Protein AF-A0A7X7DYL8-F1 (afdb_monomer)

Sequence (569 aa):
MVIGRKLKELPVSVGVDGEKCVNCHVCITACPVKFCNDGSGDFVSVNPYMCIGCGNCIEECSHGARFWIDDFDCLMEDIAAGQKIIAIVAPSVAANFPSNYLNLNGWLKNIGIKAVFDVSFGAELTVKSYIEYLNKEKRSKTVIAQPCPAIVTYIEMYLPELIQYLAPIDSPMMHTMKMIRKYYPQFNDHKIAALSPCLAKKREFHETGLGDYNVGFKSVSSFLEKNNINLSSYPSEAYFNPPAERAVGFSSPGGLLKTAERWVHGISSVSRKIEGPRHIYPYLDMLSKSIKNGTAPVLVDCLNCERGCNGGPLTVTSDYAIDDIEQAVANRMHQTISSYAEPGVVEEDIAGQSRINEILNGFWEDGLYSRRYNDLSVNNRVIIPSDDELKKIFKMMRKNSDADFCNCSACGYGTCLNMAVAIYNGLNRPENCHFYLAEEAKMKGAQISENEKRLRTILSTTTAGFCLADEEFRMIVVNNSFCKMVGVDREKLIGSTFLKKQFERCSNGNGYTSEIKINRPDGGMGHFLLIANPYFDENKDLVGYFSLFIDISKYKHDTGTSLNVPTQG

Secondary structure (DSSP, 8-state):
--TT-PPPP----EEE-TTT-----HHHHH-TTGGGEE-SSSS-EE-TTT-----HHHHT-TTS-EEE--SHHHHHHHHHTT--EEEEE-TTHHHHSTTTHHHHHHHHHHHT---EEEHHHHHHHHHHHHHHHHHHTTT-S-EEE---HHHHHHHHHH-GGGGGGB-SB--HHHHHHHHHHHH-GGGTTSEEEEEES-TTHHHHHHHHT--SEEEEHHHHHHHHHHTT--GGGS-----SSPPPSSGGGTTSTTHHHHHHHTTSTTGGGGEEEEESHHHHHHHHHHHHHHHHTT-S-SEEEEESSTTGGGG-TT-S-TTS-HHHHHHHHHHHHHHHHHHHSPTT-S-HHHHHHHHHHHHHHHH--TTTTB------GGG--PPPPPHHHHHHHHHHTT--SGGG-----TTSSSSHHHHHHHHHTTS--GGG-HHHHHHHHHHHHHHHHHHHHHHHHHHHH-SSEEEEE-TT--EEEE-HHHHHHHT--HHHHTT--TTHHHHHTTTTS--EEEEEEEE-TTS-EEEEEEEEEEEE-TT--EEEEEEEEEE-HHHHHHHSS--------

Foldseek 3Di:
DPPDDDADDFDAWKAFDLVLAQLQLQLLLQALQNLQWFSADRGIDGNRSSHLQQQSSCLRDPSNRMDTDFCVVVVLVCLVVQAAAAEEEELLCLLQPPPLSLLVQLVCVVSPHPFYAYLLLLLLLQLVLVVVVCVVVVLQAEAEEPLASSVQSCCLAPVVVCQVRYAQFAHSVLSRQLLCVPVVVVCVRHAYAYAFLGSSVSRVCVVVVTHDTDHFSQVVVVVCVVVVNDSVVGDRHDHPADDHAQSSLVQFQCSSVVSNCLVPPCLVVQEAGEEASVTPSVCSVCQVVCRVVVNHGSYYHYYHHRRGRSPGNRGPCSPPDSCSSSVSSVVVNVVRLVVLADPPDPCRSVSSSVVSVVSSVVRHDPPSRGHHGHNSNVSVPQDQDDPVLLVVLCVQLVNDDPVLFPLPCSSSLSGPSSQSSCVVVNSHHSCSDPSSVVVVVVVVVVVVVVVVVVVLVCQQPDLKWKWWAFPVQFTQDTYPNNCVQQVHDPVVRGRDNPCVVVQVVQPVQDKDWDWDWHQHPVRDIWIWTKTKGFDADPVRHTGGMMIIIDGCVVVCVPPVDDPPDDDDD

Solvent-accessible surface area (backbone atoms only — not comparable to full-atom values): 30325 Å² total; per-residue (Å²): 128,86,80,86,70,81,68,65,87,51,73,70,27,72,46,70,44,62,90,51,31,80,54,71,34,51,38,30,50,55,32,85,58,38,84,22,36,29,55,55,61,78,28,58,46,72,42,48,58,49,45,44,33,62,43,53,32,37,80,61,33,89,60,66,18,36,43,81,47,66,31,51,67,64,49,53,53,40,40,75,71,65,50,55,33,29,35,36,37,40,39,34,42,33,44,60,32,62,99,34,48,38,10,46,45,27,46,44,41,72,68,54,35,74,45,43,33,52,23,14,31,13,32,46,51,34,45,51,53,50,52,54,50,40,58,75,57,65,59,75,53,54,31,34,49,63,71,33,44,30,54,50,48,39,29,20,29,77,39,51,84,52,51,85,32,45,52,59,50,39,28,25,65,52,32,34,52,52,41,40,57,70,77,38,62,94,49,60,86,37,44,37,36,33,42,33,31,52,47,20,49,47,44,52,20,65,73,69,73,50,68,72,30,43,24,31,48,37,59,53,50,52,50,31,61,77,68,70,56,60,48,85,80,33,58,75,37,79,55,76,54,74,81,36,42,56,21,35,30,42,26,40,74,56,18,59,52,64,45,42,36,78,80,37,78,68,47,64,79,46,34,40,75,44,46,13,60,88,48,40,56,67,47,55,77,45,40,69,55,32,50,76,70,72,70,48,43,39,35,35,46,48,35,58,33,62,57,11,49,42,46,21,69,18,34,72,35,84,87,51,56,70,66,60,39,50,47,37,27,47,52,54,21,53,54,30,42,59,72,47,38,54,94,90,53,95,60,38,68,58,56,23,50,53,56,52,48,57,57,46,58,76,72,57,60,91,72,73,53,53,42,85,87,62,86,39,40,80,35,56,72,82,59,82,70,51,75,72,55,47,54,54,44,34,48,68,37,68,36,86,53,82,85,60,63,69,46,78,37,67,59,13,51,48,37,58,64,46,42,45,36,30,35,74,66,63,26,28,50,52,80,57,30,63,67,30,47,52,52,50,50,49,52,52,50,50,51,51,53,51,50,50,53,51,52,51,49,52,50,52,69,37,81,44,16,36,39,33,24,37,79,86,36,28,25,74,44,71,22,62,35,27,29,63,69,52,59,45,60,63,80,72,46,48,69,28,53,89,56,34,80,63,52,61,71,18,67,84,69,47,58,50,74,46,81,46,76,46,78,26,84,88,75,47,78,42,37,30,43,37,39,37,33,51,45,57,50,97,87,66,48,82,59,21,35,37,36,42,33,39,85,43,47,70,60,48,71,78,60,81,56,84,83,85,73,83,81,82,129

Structure (mmCIF, N/CA/C/O backbone):
data_AF-A0A7X7DYL8-F1
#
_entry.id   AF-A0A7X7DYL8-F1
#
loop_
_atom_site.group_PDB
_atom_site.id
_atom_site.type_symbol
_atom_site.label_atom_id
_atom_site.label_alt_id
_atom_site.label_comp_id
_atom_site.label_asym_id
_atom_site.label_entity_id
_atom_site.label_seq_id
_atom_site.pdbx_PDB_ins_code
_atom_site.Cartn_x
_atom_site.Cartn_y
_atom_site.Cartn_z
_atom_site.occupancy
_atom_site.B_iso_or_equiv
_atom_site.auth_seq_id
_atom_site.auth_comp_id
_atom_site.auth_asym_id
_atom_site.auth_atom_id
_atom_site.pdbx_PDB_model_num
ATOM 1 N N . MET A 1 1 ? 16.846 -23.390 -1.322 1.00 40.06 1 MET A N 1
ATOM 2 C CA . MET A 1 1 ? 15.450 -23.751 -0.974 1.00 40.06 1 MET A CA 1
ATOM 3 C C . MET A 1 1 ? 15.405 -24.219 0.472 1.00 40.06 1 MET A C 1
ATOM 5 O O . MET A 1 1 ? 16.030 -25.226 0.775 1.00 40.06 1 MET A O 1
ATOM 9 N N . VAL A 1 2 ? 14.678 -23.541 1.365 1.00 36.16 2 VAL A N 1
ATOM 10 C CA . VAL A 1 2 ? 14.261 -24.171 2.632 1.00 36.16 2 VAL A CA 1
ATOM 11 C C . VAL A 1 2 ? 13.142 -25.148 2.275 1.00 36.16 2 VAL A C 1
ATOM 13 O O . VAL A 1 2 ? 11.970 -24.785 2.191 1.00 36.16 2 VAL A O 1
ATOM 16 N N . ILE A 1 3 ? 13.534 -26.371 1.930 1.00 37.06 3 ILE A N 1
ATOM 17 C CA . ILE A 1 3 ? 12.616 -27.469 1.636 1.00 37.06 3 ILE A CA 1
ATOM 18 C C . ILE A 1 3 ? 11.937 -27.840 2.961 1.00 37.06 3 ILE A C 1
ATOM 20 O O . ILE A 1 3 ? 12.621 -28.183 3.920 1.00 37.06 3 ILE A O 1
ATOM 24 N N . GLY A 1 4 ? 10.604 -27.739 3.035 1.00 51.78 4 GLY A N 1
ATOM 25 C CA . GLY A 1 4 ? 9.826 -28.368 4.114 1.00 51.78 4 GLY A CA 1
ATOM 26 C C . GLY A 1 4 ? 8.907 -27.484 4.965 1.00 51.78 4 GLY A C 1
ATOM 27 O O . GLY A 1 4 ? 8.144 -28.039 5.748 1.00 51.78 4 GLY A O 1
ATOM 28 N N . ARG A 1 5 ? 8.892 -26.147 4.828 1.00 59.53 5 ARG A N 1
ATOM 29 C CA . ARG A 1 5 ? 7.875 -25.310 5.508 1.00 59.53 5 ARG A CA 1
ATOM 30 C C . ARG A 1 5 ? 6.814 -24.810 4.523 1.00 59.53 5 ARG A C 1
ATOM 32 O O . ARG A 1 5 ? 7.141 -24.124 3.550 1.00 59.53 5 ARG A O 1
ATOM 39 N N . LYS A 1 6 ? 5.547 -25.170 4.771 1.00 76.50 6 LYS A N 1
ATOM 40 C CA . LYS A 1 6 ? 4.386 -24.698 3.997 1.00 76.50 6 LYS A CA 1
ATOM 41 C C . LYS A 1 6 ? 4.282 -23.174 4.141 1.00 76.50 6 LYS A C 1
ATOM 43 O O . LYS A 1 6 ? 4.413 -22.660 5.250 1.00 76.50 6 LYS A O 1
ATOM 48 N N . LEU A 1 7 ? 4.096 -22.471 3.021 1.00 83.06 7 LEU A N 1
ATOM 49 C CA . LEU A 1 7 ? 3.813 -21.034 3.034 1.00 83.06 7 LEU A CA 1
ATOM 50 C C . LEU A 1 7 ? 2.539 -20.781 3.840 1.00 83.06 7 LEU A C 1
ATOM 52 O O . LEU A 1 7 ? 1.598 -21.574 3.774 1.00 83.06 7 LEU A O 1
ATOM 56 N N . LYS A 1 8 ? 2.514 -19.681 4.589 1.00 86.38 8 LYS A N 1
ATOM 57 C CA . LYS A 1 8 ? 1.298 -19.234 5.263 1.00 86.38 8 LYS A CA 1
ATOM 58 C C . LYS A 1 8 ? 0.440 -18.482 4.256 1.00 86.38 8 LYS A C 1
ATOM 60 O O . LYS A 1 8 ? 0.899 -17.508 3.659 1.00 86.38 8 LYS A O 1
ATOM 65 N N . GLU A 1 9 ? -0.776 -18.971 4.045 1.00 87.38 9 GLU A N 1
ATOM 66 C CA . GLU A 1 9 ? -1.749 -18.348 3.151 1.00 87.38 9 GLU A CA 1
ATOM 67 C C . GLU A 1 9 ? -2.147 -16.967 3.672 1.00 87.38 9 GLU A C 1
ATOM 69 O O . GLU A 1 9 ? -2.402 -16.782 4.862 1.00 87.38 9 GLU A O 1
ATOM 74 N N . LEU A 1 10 ? -2.160 -15.993 2.763 1.00 89.94 10 LEU A N 1
ATOM 75 C CA . LEU A 1 10 ? -2.590 -14.628 3.025 1.00 89.94 10 LEU A CA 1
ATOM 76 C C . LEU A 1 10 ? -3.703 -14.279 2.037 1.00 89.94 10 LEU A C 1
ATOM 78 O O . LEU A 1 10 ? -3.563 -14.591 0.851 1.00 89.94 10 LEU A O 1
ATOM 82 N N . PRO A 1 11 ? -4.771 -13.595 2.484 1.00 91.31 11 PRO A N 1
ATOM 83 C CA . PRO A 1 11 ? -5.788 -13.085 1.581 1.00 91.31 11 PRO A CA 1
ATOM 84 C C . PRO A 1 11 ? -5.179 -12.260 0.443 1.00 91.31 11 PRO A C 1
ATOM 86 O O . PRO A 1 11 ? -4.347 -11.367 0.664 1.00 91.31 11 PRO A O 1
ATOM 89 N N . VAL A 1 12 ? -5.614 -12.562 -0.780 1.00 92.56 12 VAL A N 1
ATOM 90 C CA . VAL A 1 12 ? -5.261 -11.796 -1.976 1.00 92.56 12 VAL A CA 1
ATOM 91 C C . VAL A 1 12 ? -6.003 -10.462 -1.926 1.00 92.56 12 VAL A C 1
ATOM 93 O O . VAL A 1 12 ? -7.208 -10.427 -1.693 1.00 92.56 12 VAL A O 1
ATOM 96 N N . SER A 1 13 ? -5.274 -9.363 -2.118 1.00 91.25 13 SER A N 1
ATOM 97 C CA . SER A 1 13 ? -5.826 -7.999 -2.036 1.00 91.25 13 SER A CA 1
ATOM 98 C C . SER A 1 13 ? -5.561 -7.161 -3.290 1.00 91.25 13 SER A C 1
ATOM 100 O O . SER A 1 13 ? -6.145 -6.096 -3.454 1.00 91.25 13 SER A O 1
ATOM 102 N N . VAL A 1 14 ? -4.659 -7.615 -4.165 1.00 96.00 14 VAL A N 1
ATOM 103 C CA . VAL A 1 14 ? -4.262 -6.912 -5.391 1.00 96.00 14 VAL A CA 1
ATOM 104 C C . VAL A 1 14 ? -4.350 -7.891 -6.553 1.00 96.00 14 VAL A C 1
ATOM 106 O O . VAL A 1 14 ? -3.700 -8.937 -6.515 1.00 96.00 14 VAL A O 1
ATOM 109 N N . GLY A 1 15 ? -5.136 -7.539 -7.566 1.00 95.94 15 GLY A N 1
ATOM 110 C CA . GLY A 1 15 ? -5.250 -8.264 -8.826 1.00 95.94 15 GLY A CA 1
ATOM 111 C C . GLY A 1 15 ? -4.378 -7.668 -9.932 1.00 95.94 15 GLY A C 1
ATOM 112 O O . GLY A 1 15 ? -3.872 -6.544 -9.816 1.00 95.94 15 GLY A O 1
ATOM 113 N N . VAL A 1 16 ? -4.190 -8.443 -11.003 1.00 97.44 16 VAL A N 1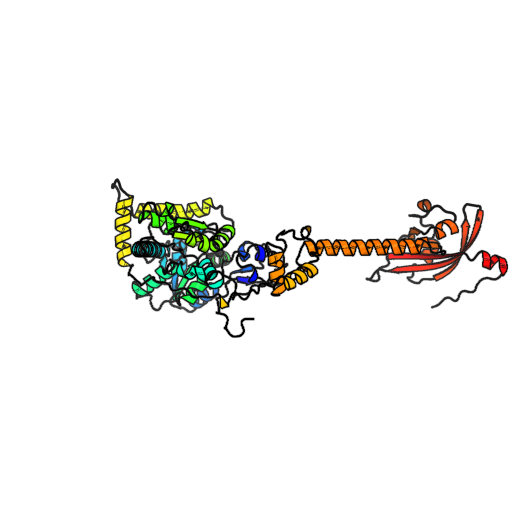
ATOM 114 C CA . VAL A 1 16 ? -3.448 -8.035 -12.204 1.00 97.44 16 VAL A CA 1
ATOM 115 C C . VAL A 1 16 ? -4.249 -8.382 -13.446 1.00 97.44 16 VAL A C 1
ATOM 117 O O . VAL A 1 16 ? -4.619 -9.536 -13.636 1.00 97.44 16 VAL A O 1
ATOM 120 N N . ASP A 1 17 ? -4.489 -7.381 -14.279 1.00 97.81 17 ASP A N 1
ATOM 121 C CA . ASP A 1 17 ? -5.027 -7.523 -15.625 1.00 97.81 17 ASP A CA 1
ATOM 122 C C . ASP A 1 17 ? -3.844 -7.544 -16.605 1.00 97.81 17 ASP A C 1
ATOM 124 O O . ASP A 1 17 ? -3.171 -6.530 -16.823 1.00 97.81 17 ASP A O 1
ATOM 128 N N . GLY A 1 18 ? -3.536 -8.737 -17.123 1.00 97.00 18 GLY A N 1
ATOM 129 C CA . GLY A 1 18 ? -2.388 -8.966 -18.001 1.00 97.00 18 GLY A CA 1
ATOM 130 C C . GLY A 1 18 ? -2.524 -8.294 -19.366 1.00 97.00 18 GLY A C 1
ATOM 131 O O . GLY A 1 18 ? -1.509 -7.921 -19.944 1.00 97.00 18 GLY A O 1
ATOM 132 N N . GLU A 1 19 ? -3.749 -8.069 -19.850 1.00 97.56 19 GLU A N 1
ATOM 133 C CA . GLU A 1 19 ? -3.996 -7.454 -21.162 1.00 97.56 19 GLU A CA 1
ATOM 134 C C . GLU A 1 19 ? -3.716 -5.948 -21.149 1.00 97.56 19 GLU A C 1
ATOM 136 O O . GLU A 1 19 ? -3.278 -5.375 -22.145 1.00 97.56 19 GLU A O 1
ATOM 141 N N . LYS A 1 20 ? -3.929 -5.292 -20.003 1.00 98.06 20 LYS A N 1
ATOM 142 C CA . LYS A 1 20 ? -3.647 -3.858 -19.828 1.00 98.06 20 LYS A CA 1
ATOM 143 C C . LYS A 1 20 ? -2.205 -3.566 -19.431 1.00 98.06 20 LYS A C 1
ATOM 145 O O . LYS A 1 20 ? -1.752 -2.423 -19.515 1.00 98.06 20 LYS A O 1
ATOM 150 N N . CYS A 1 21 ? -1.483 -4.555 -18.917 1.00 98.12 21 CYS A N 1
ATOM 151 C CA . CYS A 1 21 ? -0.132 -4.348 -18.422 1.00 98.12 21 CYS A CA 1
ATOM 152 C C . CYS A 1 21 ? 0.869 -4.273 -19.578 1.00 98.12 21 CYS A C 1
ATOM 154 O O . CYS A 1 21 ? 1.058 -5.234 -20.308 1.00 98.12 21 CYS A O 1
ATOM 156 N N . VAL A 1 22 ? 1.599 -3.161 -19.676 1.00 96.69 22 VAL A N 1
ATOM 157 C CA . VAL A 1 22 ? 2.661 -2.972 -20.686 1.00 96.69 22 VAL A CA 1
ATOM 158 C C . VAL A 1 22 ? 4.071 -3.240 -20.143 1.00 96.69 22 VAL A C 1
ATOM 160 O O . VAL A 1 22 ? 5.059 -2.757 -20.685 1.00 96.69 22 VAL A O 1
ATOM 163 N N . ASN A 1 23 ? 4.168 -3.937 -19.008 1.00 96.31 23 ASN A N 1
ATOM 164 C CA . ASN A 1 23 ? 5.424 -4.253 -18.321 1.00 96.31 23 ASN A CA 1
ATOM 165 C C . ASN A 1 23 ? 6.359 -3.042 -18.063 1.00 96.31 23 ASN A C 1
ATOM 167 O O . ASN A 1 23 ? 7.578 -3.127 -18.173 1.00 96.31 23 ASN A O 1
ATOM 171 N N . CYS A 1 24 ? 5.796 -1.884 -17.694 1.00 96.19 24 CYS A N 1
ATOM 172 C CA . CYS A 1 24 ? 6.562 -0.648 -17.455 1.00 96.19 24 CYS A CA 1
ATOM 173 C C . CYS A 1 24 ? 7.304 -0.594 -16.103 1.00 96.19 24 CYS A C 1
ATOM 175 O O . CYS A 1 24 ? 7.993 0.381 -15.814 1.00 96.19 24 CYS A O 1
ATOM 177 N N . HIS A 1 25 ? 7.130 -1.605 -15.243 1.00 97.19 25 HIS A N 1
ATOM 178 C CA . HIS A 1 25 ? 7.751 -1.748 -13.914 1.00 97.19 25 HIS A CA 1
ATOM 179 C C . HIS A 1 25 ? 7.477 -0.648 -12.869 1.00 97.19 25 HIS A C 1
ATOM 181 O O . HIS A 1 25 ? 7.978 -0.758 -11.749 1.00 97.19 25 HIS A O 1
ATOM 187 N N . VAL A 1 26 ? 6.631 0.352 -13.145 1.00 97.12 26 VAL A N 1
ATOM 188 C CA . VAL A 1 26 ? 6.258 1.398 -12.165 1.00 97.12 26 VAL A CA 1
ATOM 189 C C . VAL A 1 26 ? 5.702 0.791 -10.871 1.00 97.12 26 VAL A C 1
ATOM 191 O O . VAL A 1 26 ? 6.082 1.192 -9.772 1.00 97.12 26 VAL A O 1
ATOM 194 N N . CYS A 1 27 ? 4.891 -0.265 -10.981 1.00 97.25 27 CYS A N 1
ATOM 195 C CA . CYS A 1 27 ? 4.388 -1.004 -9.822 1.00 97.25 27 CYS A CA 1
ATOM 196 C C . CYS A 1 27 ? 5.501 -1.641 -8.964 1.00 97.25 27 CYS A C 1
ATOM 198 O O . CYS A 1 27 ? 5.369 -1.679 -7.742 1.00 97.25 27 CYS A O 1
ATOM 200 N N . ILE A 1 28 ? 6.607 -2.094 -9.570 1.00 97.94 28 ILE A N 1
ATOM 201 C CA . ILE A 1 28 ? 7.783 -2.620 -8.855 1.00 97.94 28 ILE A CA 1
ATOM 202 C C . ILE A 1 28 ? 8.525 -1.470 -8.163 1.00 97.94 28 ILE A C 1
ATOM 204 O O . ILE A 1 28 ? 8.916 -1.589 -6.999 1.00 97.94 28 ILE A O 1
ATOM 208 N N . THR A 1 29 ? 8.679 -0.329 -8.846 1.00 96.56 29 THR A N 1
ATOM 209 C CA . THR A 1 29 ? 9.280 0.892 -8.283 1.00 96.56 29 THR A CA 1
ATOM 210 C C . THR A 1 29 ? 8.547 1.342 -7.025 1.00 96.56 29 THR A C 1
ATOM 212 O O . THR A 1 29 ? 9.183 1.569 -5.995 1.00 96.56 29 THR A O 1
ATOM 215 N N . ALA A 1 30 ? 7.221 1.406 -7.105 1.00 95.38 30 ALA A N 1
ATOM 216 C CA . ALA A 1 30 ? 6.332 1.826 -6.036 1.00 95.38 30 ALA A CA 1
ATOM 217 C C . ALA A 1 30 ? 6.250 0.826 -4.875 1.00 95.38 30 ALA A C 1
ATOM 219 O O . ALA A 1 30 ? 5.957 1.206 -3.743 1.00 95.38 30 ALA A O 1
ATOM 220 N N . CYS A 1 31 ? 6.459 -0.466 -5.134 1.00 97.06 31 CYS A N 1
ATOM 221 C CA . CYS A 1 31 ? 6.278 -1.490 -4.118 1.00 97.06 31 CYS A CA 1
ATOM 222 C C . CYS A 1 31 ? 7.394 -1.428 -3.055 1.00 97.06 31 CYS A C 1
ATOM 224 O O . CYS A 1 31 ? 8.574 -1.494 -3.414 1.00 97.06 31 CYS A O 1
ATOM 226 N N . PRO A 1 32 ? 7.057 -1.377 -1.752 1.00 95.56 32 PRO A N 1
ATOM 227 C CA . PRO A 1 32 ? 8.064 -1.442 -0.692 1.00 95.56 32 PRO A CA 1
ATOM 228 C C . PRO A 1 32 ? 8.698 -2.833 -0.561 1.00 95.56 32 PRO A C 1
ATOM 230 O O . PRO A 1 32 ? 9.849 -2.959 -0.165 1.00 95.56 32 PRO A O 1
ATOM 233 N N . VAL A 1 33 ? 7.975 -3.881 -0.963 1.00 95.81 33 VAL A N 1
ATOM 234 C CA . VAL A 1 33 ? 8.426 -5.280 -0.943 1.00 95.81 33 VAL A CA 1
ATOM 235 C C . VAL A 1 33 ? 8.649 -5.783 -2.367 1.00 95.81 33 VAL A C 1
ATOM 237 O O . VAL A 1 33 ? 8.007 -6.716 -2.836 1.00 95.81 33 VAL A O 1
ATOM 240 N N . LYS A 1 34 ? 9.557 -5.113 -3.082 1.00 95.94 34 LYS A N 1
ATOM 241 C CA . LYS A 1 34 ? 9.783 -5.216 -4.540 1.00 95.94 34 LYS A CA 1
ATOM 242 C C . LYS A 1 34 ? 9.758 -6.640 -5.092 1.00 95.94 34 LYS A C 1
ATOM 244 O O . LYS A 1 34 ? 9.130 -6.881 -6.118 1.00 95.94 34 LYS A O 1
ATOM 249 N N . PHE A 1 35 ? 10.379 -7.577 -4.379 1.00 97.12 35 PHE A N 1
ATOM 250 C CA . PHE A 1 35 ? 10.504 -8.983 -4.765 1.00 97.12 35 PHE A CA 1
ATOM 251 C C . PHE A 1 35 ? 9.202 -9.798 -4.691 1.00 97.12 35 PHE A C 1
ATOM 253 O O . PHE A 1 35 ? 9.202 -10.968 -5.052 1.00 97.12 35 PHE A O 1
ATOM 260 N N . CYS A 1 36 ? 8.083 -9.217 -4.247 1.00 96.12 36 CYS A N 1
ATOM 261 C CA . CYS A 1 36 ? 6.771 -9.830 -4.451 1.00 96.12 36 CYS A CA 1
ATOM 262 C C . CYS A 1 36 ? 6.257 -9.651 -5.888 1.00 96.12 36 CYS A C 1
ATOM 264 O O . CYS A 1 36 ? 5.266 -10.277 -6.247 1.00 96.12 36 CYS A O 1
ATOM 266 N N . ASN A 1 37 ? 6.897 -8.800 -6.695 1.00 97.88 37 ASN A N 1
ATOM 267 C CA . ASN A 1 37 ? 6.563 -8.597 -8.098 1.00 97.88 37 ASN A CA 1
ATOM 268 C C . ASN A 1 37 ? 7.512 -9.401 -8.983 1.00 97.88 37 ASN A C 1
ATOM 270 O O . ASN A 1 37 ? 8.712 -9.466 -8.703 1.00 97.88 37 ASN A O 1
ATOM 274 N N . ASP A 1 38 ? 6.967 -9.931 -10.070 1.00 97.50 38 ASP A N 1
ATOM 275 C CA . ASP A 1 38 ? 7.706 -10.657 -11.095 1.00 97.50 38 ASP A CA 1
ATOM 276 C C . ASP A 1 38 ? 7.451 -10.008 -12.460 1.00 97.50 38 ASP A C 1
ATOM 278 O O . ASP A 1 38 ? 6.330 -10.032 -12.966 1.00 97.50 38 ASP A O 1
ATOM 282 N N . GLY A 1 39 ? 8.492 -9.382 -13.012 1.00 97.12 39 GLY A N 1
ATOM 283 C CA . GLY A 1 39 ? 8.503 -8.751 -14.335 1.00 97.12 39 GLY A CA 1
ATOM 284 C C . GLY A 1 39 ? 9.169 -9.603 -15.419 1.00 97.12 39 GLY A C 1
ATOM 285 O O . GLY A 1 39 ? 9.442 -9.095 -16.506 1.00 97.12 39 GLY A O 1
ATOM 286 N N . SER A 1 40 ? 9.476 -10.875 -15.141 1.00 96.75 40 SER A N 1
ATOM 287 C CA . SER A 1 40 ? 10.153 -11.772 -16.087 1.00 96.75 40 SER A CA 1
ATOM 288 C C . SER A 1 40 ? 9.288 -12.185 -17.286 1.00 96.75 40 SER A C 1
ATOM 290 O O . SER A 1 40 ? 9.846 -12.618 -18.295 1.00 96.75 40 SER A O 1
ATOM 292 N N . GLY A 1 41 ? 7.960 -12.032 -17.196 1.00 95.62 41 GLY A N 1
ATOM 293 C CA . GLY A 1 41 ? 6.984 -12.360 -18.242 1.00 95.62 41 GLY A CA 1
ATOM 294 C C . GLY A 1 41 ? 6.578 -11.180 -19.136 1.00 95.62 41 GLY A C 1
ATOM 295 O O . GLY A 1 41 ? 7.294 -10.183 -19.253 1.00 95.62 41 GLY A O 1
ATOM 296 N N . ASP A 1 42 ? 5.424 -11.300 -19.794 1.00 94.94 42 ASP A N 1
ATOM 297 C CA . ASP A 1 42 ? 4.863 -10.242 -20.656 1.00 94.94 42 ASP A CA 1
ATOM 298 C C . ASP A 1 42 ? 4.182 -9.125 -19.856 1.00 94.94 42 ASP A C 1
ATOM 300 O O . ASP A 1 42 ? 4.109 -7.986 -20.305 1.00 94.94 42 ASP A O 1
ATOM 304 N N . PHE A 1 43 ? 3.755 -9.431 -18.632 1.00 97.06 43 PHE A N 1
ATOM 305 C CA . PHE A 1 43 ? 3.188 -8.490 -17.673 1.00 97.06 43 PHE A CA 1
ATOM 306 C C . PHE A 1 43 ? 3.814 -8.691 -16.290 1.00 97.06 43 PHE A C 1
ATOM 308 O O . PHE A 1 43 ? 4.390 -9.741 -16.002 1.00 97.06 43 PHE A O 1
ATOM 315 N N . VAL A 1 44 ? 3.670 -7.697 -15.407 1.00 98.06 44 VAL A N 1
ATOM 316 C CA . VAL A 1 44 ? 4.175 -7.800 -14.029 1.00 98.06 44 VAL A CA 1
ATOM 317 C C . VAL A 1 44 ? 3.164 -8.523 -13.141 1.00 98.06 44 VAL A C 1
ATOM 319 O O . VAL A 1 44 ? 2.146 -7.940 -12.755 1.00 98.06 44 VAL A O 1
ATOM 322 N N . SER A 1 45 ? 3.456 -9.761 -12.748 1.00 97.38 45 SER A N 1
ATOM 323 C CA . SER A 1 45 ? 2.627 -10.513 -11.800 1.00 97.38 45 SER A CA 1
ATOM 324 C C . SER A 1 45 ? 2.951 -10.144 -10.339 1.00 97.38 45 SER A C 1
ATOM 326 O O . SER A 1 45 ? 3.943 -9.465 -10.055 1.00 97.38 45 SER A O 1
ATOM 328 N N . VAL A 1 46 ? 2.079 -10.517 -9.392 1.00 96.62 46 VAL A N 1
ATOM 329 C CA . VAL A 1 46 ? 2.313 -10.344 -7.945 1.00 96.62 46 VAL A CA 1
ATOM 330 C C . VAL A 1 46 ? 2.118 -11.659 -7.213 1.00 96.62 46 VAL A C 1
ATOM 332 O O . VAL A 1 46 ? 1.083 -12.306 -7.338 1.00 96.62 46 VAL A O 1
ATOM 335 N N . ASN A 1 47 ? 3.097 -12.005 -6.384 1.00 95.06 47 ASN A N 1
ATOM 336 C CA . ASN A 1 47 ? 3.035 -13.118 -5.458 1.00 95.06 47 ASN A CA 1
ATOM 337 C C . ASN A 1 47 ? 2.230 -12.714 -4.204 1.00 95.06 47 ASN A C 1
ATOM 339 O O . ASN A 1 47 ? 2.716 -11.914 -3.390 1.00 95.06 47 ASN A O 1
ATOM 343 N N . PRO A 1 48 ? 1.026 -13.278 -3.990 1.00 92.19 48 PRO A N 1
ATOM 344 C CA . PRO A 1 48 ? 0.167 -12.895 -2.871 1.00 92.19 48 PRO A CA 1
ATOM 345 C C . PRO A 1 48 ? 0.740 -13.287 -1.503 1.00 92.19 48 PRO A C 1
ATOM 347 O O . PRO A 1 48 ? 0.441 -12.618 -0.514 1.00 92.19 48 PRO A O 1
ATOM 350 N N . TYR A 1 49 ? 1.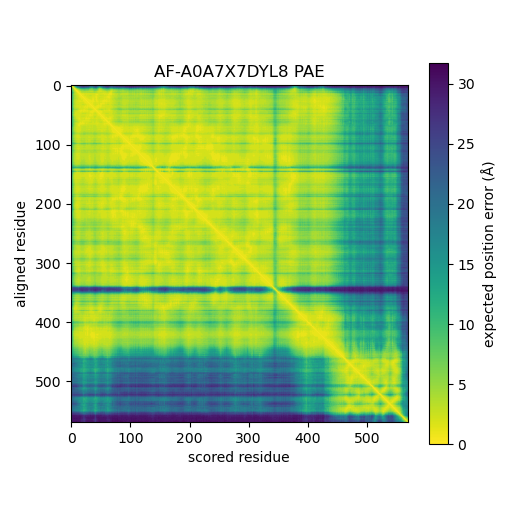600 -14.311 -1.445 1.00 92.75 49 TYR A N 1
ATOM 351 C CA . TYR A 1 49 ? 2.226 -14.784 -0.207 1.00 92.75 49 TYR A CA 1
ATOM 352 C C . TYR A 1 49 ? 3.319 -13.843 0.306 1.00 92.75 49 TYR A C 1
ATOM 354 O O . TYR A 1 49 ? 3.601 -13.855 1.501 1.00 92.75 49 TYR A O 1
ATOM 362 N N . MET A 1 50 ? 3.917 -13.040 -0.580 1.00 95.19 50 MET A N 1
ATOM 363 C CA . MET A 1 50 ? 4.960 -12.057 -0.254 1.00 95.19 50 MET A CA 1
ATOM 364 C C . MET A 1 50 ? 4.442 -10.615 -0.257 1.00 95.19 50 MET A C 1
ATOM 366 O O . MET A 1 50 ? 4.983 -9.739 0.408 1.00 95.19 50 MET A O 1
ATOM 370 N N . CYS A 1 51 ? 3.384 -10.329 -1.014 1.00 96.00 51 CYS A N 1
ATOM 371 C CA . CYS A 1 51 ? 2.742 -9.021 -0.984 1.00 96.00 51 CYS A CA 1
ATOM 372 C C . CYS A 1 51 ? 2.301 -8.687 0.448 1.00 96.00 51 CYS A C 1
ATOM 374 O O . CYS A 1 51 ? 1.831 -9.577 1.148 1.00 96.00 51 CYS A O 1
ATOM 376 N N . ILE A 1 52 ? 2.391 -7.418 0.864 1.00 96.50 52 ILE A N 1
ATOM 377 C CA . ILE A 1 52 ? 1.896 -6.918 2.167 1.00 96.50 52 ILE A CA 1
ATOM 378 C C . ILE A 1 52 ? 0.477 -6.316 2.091 1.00 96.50 52 ILE A C 1
ATOM 380 O O . ILE A 1 52 ? -0.064 -5.861 3.093 1.00 96.50 52 ILE A O 1
ATOM 384 N N . GLY A 1 53 ? -0.134 -6.290 0.901 1.00 95.62 53 GLY A N 1
ATOM 385 C CA . GLY A 1 53 ? -1.501 -5.799 0.692 1.00 95.62 53 GLY A CA 1
ATOM 386 C C . GLY A 1 53 ? -1.670 -4.278 0.805 1.00 95.62 53 GLY A C 1
ATOM 387 O O . GLY A 1 53 ? -2.788 -3.810 0.995 1.00 95.62 53 GLY A O 1
ATOM 388 N N . CYS A 1 54 ? -0.590 -3.492 0.709 1.00 95.81 54 CYS A N 1
ATOM 389 C CA . CYS A 1 54 ? -0.649 -2.040 0.918 1.00 95.81 54 CYS A CA 1
ATOM 390 C C . CYS A 1 54 ? -1.336 -1.260 -0.214 1.00 95.81 54 CYS A C 1
ATOM 392 O O . CYS A 1 54 ? -1.779 -0.144 0.018 1.00 95.81 54 CYS A O 1
ATOM 394 N N . GLY A 1 55 ? -1.420 -1.827 -1.422 1.00 95.56 55 GLY A N 1
ATOM 395 C CA . GLY A 1 55 ? -2.093 -1.205 -2.566 1.00 95.56 55 GLY A CA 1
ATOM 396 C C . GLY A 1 55 ? -1.318 -0.091 -3.279 1.00 95.56 55 GLY A C 1
ATOM 397 O O . GLY A 1 55 ? -1.820 0.408 -4.276 1.00 95.56 55 GLY A O 1
ATOM 398 N N . ASN A 1 56 ? -0.090 0.247 -2.861 1.00 94.75 56 ASN A N 1
ATOM 399 C CA . ASN A 1 56 ? 0.700 1.330 -3.479 1.00 94.75 56 ASN A CA 1
ATOM 400 C C . ASN A 1 56 ? 0.917 1.135 -4.995 1.00 94.75 56 ASN A C 1
ATOM 402 O O . ASN A 1 56 ? 0.986 2.084 -5.762 1.00 94.75 56 ASN A O 1
ATOM 406 N N . CYS A 1 57 ? 0.996 -0.118 -5.453 1.00 96.38 57 CYS A N 1
ATOM 407 C CA . CYS A 1 57 ? 1.118 -0.431 -6.876 1.00 96.38 57 CYS A CA 1
ATOM 408 C C . CYS A 1 57 ? -0.149 -0.145 -7.696 1.00 96.38 57 CYS A C 1
ATOM 410 O O . CYS A 1 57 ? -0.037 -0.036 -8.914 1.00 96.38 57 CYS A O 1
ATOM 412 N N . ILE A 1 58 ? -1.325 -0.070 -7.062 1.00 95.56 58 ILE A N 1
ATOM 413 C CA . ILE A 1 58 ? -2.591 0.261 -7.727 1.00 95.56 58 ILE A CA 1
ATOM 414 C C . ILE A 1 58 ? -2.621 1.753 -8.045 1.00 95.56 58 ILE A C 1
ATOM 416 O O . ILE A 1 58 ? -2.888 2.115 -9.183 1.00 95.56 58 ILE A O 1
ATOM 420 N N . GLU A 1 59 ? -2.294 2.596 -7.064 1.00 89.56 59 GLU A N 1
ATOM 421 C CA . GLU A 1 59 ? -2.299 4.059 -7.213 1.00 89.56 59 GLU A CA 1
ATOM 422 C C . GLU A 1 59 ? -1.336 4.540 -8.305 1.00 89.56 59 GLU A C 1
ATOM 424 O O . GLU A 1 59 ? -1.644 5.458 -9.053 1.00 89.56 59 GLU A O 1
ATOM 429 N N . GLU A 1 60 ? -0.198 3.866 -8.448 1.00 93.31 60 GLU A N 1
ATOM 430 C CA . GLU A 1 60 ? 0.856 4.241 -9.395 1.00 93.31 60 GLU A CA 1
ATOM 431 C C . GLU A 1 60 ? 0.652 3.639 -10.801 1.00 93.31 60 GLU A C 1
ATOM 433 O O . GLU A 1 60 ? 1.408 3.920 -11.732 1.00 93.31 60 GLU A O 1
ATOM 438 N N . CYS A 1 61 ? -0.345 2.767 -10.990 1.00 96.06 61 CYS A N 1
ATOM 439 C CA . CYS A 1 61 ? -0.581 2.117 -12.276 1.00 96.06 61 CYS A CA 1
ATOM 440 C C . CYS A 1 61 ? -1.459 2.975 -13.195 1.00 96.06 61 CYS A C 1
ATOM 442 O O . CYS A 1 61 ? -2.683 2.864 -13.192 1.00 96.06 61 CYS A O 1
ATOM 444 N N . SER A 1 62 ? -0.828 3.737 -14.086 1.00 95.31 62 SER A N 1
ATOM 445 C CA . SER A 1 62 ? -1.521 4.551 -15.099 1.00 95.31 62 SER A CA 1
ATOM 446 C C . SER A 1 62 ? -2.280 3.751 -16.170 1.00 95.31 62 SER A C 1
ATOM 448 O O . SER A 1 62 ? -3.089 4.316 -16.898 1.00 95.31 62 SER A O 1
ATOM 450 N N . HIS A 1 63 ? -2.037 2.441 -16.281 1.00 96.50 63 HIS A N 1
ATOM 451 C CA . HIS A 1 63 ? -2.666 1.575 -17.286 1.00 96.50 63 HIS A CA 1
ATOM 452 C C . HIS A 1 63 ? -3.944 0.880 -16.788 1.00 96.50 63 HIS A C 1
ATOM 454 O O . HIS A 1 63 ? -4.571 0.144 -17.543 1.00 96.50 63 HIS A O 1
ATOM 460 N N . GLY A 1 64 ? -4.305 1.032 -15.506 1.00 95.19 64 GLY A N 1
ATOM 461 C CA . GLY A 1 64 ? -5.424 0.288 -14.912 1.00 95.19 64 GLY A CA 1
ATOM 462 C C . GLY A 1 64 ? -5.206 -1.233 -14.879 1.00 95.19 64 GLY A C 1
ATOM 463 O O . GLY A 1 64 ? -6.164 -1.995 -14.778 1.00 95.19 64 GLY A O 1
ATOM 464 N N . ALA A 1 65 ? -3.950 -1.683 -14.982 1.00 97.69 65 ALA A N 1
ATOM 465 C CA . ALA A 1 65 ? -3.578 -3.097 -14.955 1.00 97.69 65 ALA A CA 1
ATOM 466 C C . ALA A 1 65 ? -3.528 -3.675 -13.530 1.00 97.69 65 ALA A C 1
ATOM 468 O O . ALA A 1 65 ? -3.525 -4.887 -13.341 1.00 97.69 65 ALA A O 1
ATOM 469 N N . ARG A 1 66 ? -3.453 -2.815 -12.510 1.00 97.12 66 ARG A N 1
ATOM 470 C CA . ARG A 1 66 ? -3.517 -3.186 -11.093 1.00 97.12 66 ARG A CA 1
ATOM 471 C C . ARG A 1 66 ? -4.884 -2.788 -10.556 1.00 97.12 66 ARG A C 1
ATOM 473 O O . ARG A 1 66 ? -5.271 -1.634 -10.700 1.00 97.12 66 ARG A O 1
ATOM 480 N N . PHE A 1 67 ? -5.581 -3.715 -9.910 1.00 95.56 67 PHE A N 1
ATOM 481 C CA . PHE A 1 67 ? -6.904 -3.454 -9.342 1.00 95.56 67 PHE A CA 1
ATOM 482 C C . PHE A 1 67 ? -7.027 -4.012 -7.924 1.00 95.56 67 PHE A C 1
ATOM 484 O O . PHE A 1 67 ? -6.277 -4.906 -7.516 1.00 95.56 67 PHE A O 1
ATOM 491 N N . TRP A 1 68 ? -7.942 -3.437 -7.149 1.00 95.31 68 TRP A N 1
ATOM 492 C CA . TRP A 1 68 ? -8.210 -3.866 -5.782 1.00 95.31 68 TRP A CA 1
ATOM 493 C C . TRP A 1 68 ? -9.132 -5.083 -5.769 1.00 95.31 68 TRP A C 1
ATOM 495 O O . TRP A 1 68 ? -9.999 -5.222 -6.624 1.00 95.31 68 TRP A O 1
ATOM 505 N N . ILE A 1 69 ? -8.937 -5.957 -4.785 1.00 95.44 69 ILE A N 1
ATOM 506 C CA . ILE A 1 69 ? -9.845 -7.070 -4.502 1.00 95.44 69 ILE A CA 1
ATOM 507 C C . ILE A 1 69 ? -10.370 -6.855 -3.087 1.00 95.44 69 ILE A C 1
ATOM 509 O O . ILE A 1 69 ? -9.622 -6.993 -2.113 1.00 95.44 69 ILE A O 1
ATOM 513 N N . ASP A 1 70 ? -11.637 -6.475 -2.990 1.00 96.50 70 ASP A N 1
ATOM 514 C CA . ASP A 1 70 ? -12.368 -6.300 -1.740 1.00 96.50 70 ASP A CA 1
ATOM 515 C C . ASP A 1 70 ? -13.603 -7.218 -1.715 1.00 96.50 70 ASP A C 1
ATOM 517 O O . ASP A 1 70 ? -13.734 -8.102 -2.562 1.00 96.50 70 ASP A O 1
ATOM 521 N N . ASP A 1 71 ? -14.457 -7.072 -0.704 1.00 97.75 71 ASP A N 1
ATOM 522 C CA . ASP A 1 71 ? -15.596 -7.967 -0.478 1.00 97.75 71 ASP A CA 1
ATOM 523 C C . ASP A 1 71 ? -16.954 -7.318 -0.813 1.00 97.75 71 ASP A C 1
ATOM 525 O O . ASP A 1 71 ? -17.982 -7.752 -0.293 1.00 97.75 71 ASP A O 1
ATOM 529 N N . PHE A 1 72 ? -16.981 -6.259 -1.639 1.00 98.06 72 PHE A N 1
ATOM 530 C CA . PHE A 1 72 ? -18.209 -5.493 -1.904 1.00 98.06 72 PHE A CA 1
ATOM 531 C C . PHE A 1 72 ? -19.299 -6.326 -2.589 1.00 98.06 72 PHE A C 1
ATOM 533 O O . PHE A 1 72 ? -20.432 -6.349 -2.113 1.00 98.06 72 PHE A O 1
ATOM 540 N N . ASP A 1 73 ? -18.967 -7.037 -3.668 1.00 97.44 73 ASP A N 1
ATOM 541 C CA . ASP A 1 73 ? -19.956 -7.827 -4.413 1.00 97.44 73 ASP A CA 1
ATOM 542 C C . ASP A 1 73 ? -20.531 -8.956 -3.541 1.00 97.44 73 ASP A C 1
ATOM 544 O O . ASP A 1 73 ? -21.749 -9.084 -3.417 1.00 97.44 73 ASP A O 1
ATOM 548 N N . CYS A 1 74 ? -19.665 -9.682 -2.823 1.00 97.56 74 CYS A N 1
ATOM 549 C CA . CYS A 1 74 ? -20.071 -10.709 -1.858 1.00 97.56 74 CYS A CA 1
ATOM 550 C C . CYS A 1 74 ? -20.985 -10.148 -0.757 1.00 97.56 74 CYS A C 1
ATOM 552 O O . CYS A 1 74 ? -21.944 -10.802 -0.347 1.00 97.56 74 CYS A O 1
ATOM 554 N N . LEU A 1 75 ? -20.699 -8.937 -0.262 1.00 98.38 75 LEU A N 1
ATOM 555 C CA . LEU A 1 75 ? -21.554 -8.264 0.714 1.00 98.38 75 LEU A CA 1
ATOM 556 C C . LEU A 1 75 ? -22.943 -7.992 0.125 1.00 98.38 75 LEU A C 1
ATOM 558 O O . LEU A 1 75 ? -23.943 -8.270 0.782 1.00 98.38 75 LEU A O 1
ATOM 562 N N . MET A 1 76 ? -23.020 -7.455 -1.093 1.00 98.38 76 MET A N 1
ATOM 563 C CA . MET A 1 76 ? -24.296 -7.127 -1.737 1.00 98.38 76 MET A CA 1
ATOM 564 C C . MET A 1 76 ? -25.145 -8.374 -2.008 1.00 98.38 76 MET A C 1
ATOM 566 O O . MET A 1 76 ? -26.358 -8.342 -1.792 1.00 98.38 76 MET A O 1
ATOM 570 N N . GLU A 1 77 ? -24.519 -9.477 -2.422 1.00 98.19 77 GLU A N 1
ATOM 571 C CA . GLU A 1 77 ? -25.182 -10.776 -2.586 1.00 98.19 77 GLU A CA 1
ATOM 572 C C . GLU A 1 77 ? -25.764 -11.287 -1.261 1.00 98.19 77 GLU A C 1
ATOM 574 O O . GLU A 1 77 ? -26.942 -11.649 -1.197 1.00 98.19 77 GLU A O 1
ATOM 579 N N . ASP A 1 78 ? -24.984 -11.247 -0.177 1.00 98.44 78 ASP A N 1
ATOM 580 C CA . ASP A 1 78 ? -25.435 -11.716 1.136 1.00 98.44 78 ASP A CA 1
ATOM 581 C C . ASP A 1 78 ? -26.508 -10.804 1.756 1.00 98.44 78 ASP A C 1
ATOM 583 O O . ASP A 1 78 ? -27.429 -11.290 2.423 1.00 98.44 78 ASP A O 1
ATOM 587 N N . ILE A 1 79 ? -26.451 -9.493 1.496 1.00 98.19 79 ILE A N 1
ATOM 588 C CA . ILE A 1 79 ? -27.525 -8.554 1.840 1.00 98.19 79 ILE A CA 1
ATOM 589 C C . ILE A 1 79 ? -28.820 -8.942 1.112 1.00 98.19 79 ILE A C 1
ATOM 591 O O . ILE A 1 79 ? -29.870 -9.060 1.750 1.00 98.19 79 ILE A O 1
ATOM 595 N N . ALA A 1 80 ? -28.755 -9.187 -0.201 1.00 97.31 80 ALA A N 1
ATOM 596 C CA . ALA A 1 80 ? -29.914 -9.589 -0.999 1.00 97.31 80 ALA A CA 1
ATOM 597 C C . ALA A 1 80 ? -30.483 -10.951 -0.563 1.00 97.31 80 ALA A C 1
ATOM 599 O O . ALA A 1 80 ? -31.697 -11.157 -0.599 1.00 97.31 80 ALA A O 1
ATOM 600 N N . ALA A 1 81 ? -29.626 -11.856 -0.082 1.00 97.69 81 ALA A N 1
ATOM 601 C CA . ALA A 1 81 ? -30.017 -13.139 0.498 1.00 97.69 81 ALA A CA 1
ATOM 602 C C . ALA A 1 81 ? -30.625 -13.031 1.914 1.00 97.69 81 ALA A C 1
ATOM 604 O O . ALA A 1 81 ? -31.013 -14.045 2.497 1.00 97.69 81 ALA A O 1
ATOM 605 N N . GLY A 1 82 ? -30.721 -11.826 2.488 1.00 96.88 82 GLY A N 1
ATOM 606 C CA . GLY A 1 82 ? -31.330 -11.590 3.798 1.00 96.88 82 GLY A CA 1
ATOM 607 C C . GLY A 1 82 ? -30.441 -11.966 4.985 1.00 96.88 82 GLY A C 1
ATOM 608 O O . GLY A 1 82 ? -30.955 -12.185 6.087 1.00 96.88 82 GLY A O 1
ATOM 609 N N . GLN A 1 83 ? -29.120 -12.047 4.791 1.00 97.94 83 GLN A N 1
ATOM 610 C CA . GLN A 1 83 ? -28.183 -12.293 5.886 1.00 97.94 83 GLN A CA 1
ATOM 611 C C . GLN A 1 83 ? -28.243 -11.167 6.927 1.00 97.94 83 GLN A C 1
ATOM 613 O O . GLN A 1 83 ? -28.462 -9.991 6.626 1.00 97.94 83 GLN A O 1
ATOM 618 N N . LYS A 1 84 ? -28.027 -11.525 8.195 1.00 98.19 84 LYS A N 1
ATOM 619 C CA . LYS A 1 84 ? -27.958 -10.562 9.298 1.00 98.19 84 LYS A CA 1
ATOM 620 C C . LYS A 1 84 ? -26.588 -9.897 9.301 1.00 98.19 84 LYS A C 1
ATOM 622 O O . LYS A 1 84 ? -25.602 -10.528 9.676 1.00 98.19 84 LYS A O 1
ATOM 627 N N . ILE A 1 85 ? -26.527 -8.632 8.895 1.00 98.75 85 ILE A N 1
ATOM 628 C CA . ILE A 1 85 ? -25.264 -7.902 8.749 1.00 98.75 85 ILE A CA 1
ATOM 629 C C . ILE A 1 85 ? -25.337 -6.559 9.478 1.00 98.75 85 ILE A C 1
ATOM 631 O O . ILE A 1 85 ? -26.339 -5.843 9.400 1.00 98.75 85 ILE A O 1
ATOM 635 N N . ILE A 1 86 ? -24.263 -6.218 10.185 1.00 98.81 86 ILE A N 1
ATOM 636 C CA . ILE A 1 86 ? -23.992 -4.875 10.706 1.00 98.81 86 ILE A CA 1
ATOM 637 C C . ILE A 1 86 ? -22.766 -4.284 10.006 1.00 98.81 86 ILE A C 1
ATOM 639 O O . ILE A 1 86 ? -21.906 -5.023 9.527 1.00 98.81 86 ILE A O 1
ATOM 643 N N . ALA A 1 87 ? -22.668 -2.958 9.974 1.00 98.81 87 ALA A N 1
ATOM 644 C CA . ALA A 1 87 ? -21.522 -2.262 9.406 1.00 98.81 87 ALA A CA 1
ATOM 645 C C . ALA A 1 87 ? -20.684 -1.572 10.488 1.00 98.81 87 ALA A C 1
ATOM 647 O O . ALA A 1 87 ? -21.222 -1.007 11.440 1.00 98.81 87 ALA A O 1
ATOM 648 N N . ILE A 1 88 ? -19.366 -1.566 10.309 1.00 98.81 88 ILE A N 1
ATOM 649 C CA . ILE A 1 88 ? -18.441 -0.675 11.017 1.00 98.81 88 ILE A CA 1
ATOM 650 C C . ILE A 1 88 ? -17.785 0.245 9.983 1.00 98.81 88 ILE A C 1
ATOM 652 O O . ILE A 1 88 ? -17.401 -0.210 8.905 1.00 98.81 88 ILE A O 1
ATOM 656 N N . VAL A 1 89 ? -17.670 1.537 10.276 1.00 98.75 89 VAL A N 1
ATOM 657 C CA . VAL A 1 89 ? -17.216 2.539 9.300 1.00 98.75 89 VAL A CA 1
ATOM 658 C C . VAL A 1 89 ? -15.954 3.234 9.796 1.00 98.75 89 VAL A C 1
ATOM 660 O O . VAL A 1 89 ? -15.926 3.769 10.903 1.00 98.75 89 VAL A O 1
ATOM 663 N N . ALA A 1 90 ? -14.895 3.216 8.979 1.00 98.44 90 ALA A N 1
ATOM 664 C CA . ALA A 1 90 ? -13.617 3.843 9.308 1.00 98.44 90 ALA A CA 1
ATOM 665 C C . ALA A 1 90 ? -13.730 5.376 9.476 1.00 98.44 90 ALA A C 1
ATOM 667 O O . ALA A 1 90 ? -14.517 6.007 8.767 1.00 98.44 90 ALA A O 1
ATOM 668 N N . PRO A 1 91 ? -12.869 6.013 10.301 1.00 97.69 91 PRO A N 1
ATOM 669 C CA . PRO A 1 91 ? -12.891 7.467 10.508 1.00 97.69 91 PRO A CA 1
ATOM 670 C C . PRO A 1 91 ? -12.747 8.285 9.213 1.00 97.69 91 PRO A C 1
ATOM 672 O O . PRO A 1 91 ? -13.375 9.335 9.063 1.00 97.69 91 PRO A O 1
ATOM 675 N N . SER A 1 92 ? -11.999 7.758 8.234 1.00 97.69 92 SER A N 1
ATOM 676 C CA . SER A 1 92 ? -11.765 8.393 6.930 1.00 97.69 92 SER A CA 1
ATOM 677 C C . SER A 1 92 ? -13.014 8.523 6.054 1.00 97.69 92 SER A C 1
ATOM 679 O O . SER A 1 92 ? -12.945 9.158 5.001 1.00 97.69 92 SER A O 1
ATOM 681 N N . VAL A 1 93 ? -14.173 8.005 6.478 1.00 98.12 93 VAL A N 1
ATOM 682 C CA . VAL A 1 93 ? -15.462 8.271 5.821 1.00 98.12 93 VAL A CA 1
ATOM 683 C C . VAL A 1 93 ? -15.743 9.771 5.686 1.00 98.12 93 VAL A C 1
ATOM 685 O O . VAL A 1 93 ? -16.313 10.186 4.684 1.00 98.12 93 VAL A O 1
ATOM 688 N N . ALA A 1 94 ? -15.273 10.595 6.631 1.00 96.75 94 ALA A N 1
ATOM 689 C CA . ALA A 1 94 ? -15.441 12.048 6.579 1.00 96.75 94 ALA A CA 1
ATOM 690 C C . ALA A 1 94 ? -14.741 12.681 5.365 1.00 96.75 94 ALA A C 1
ATOM 692 O O . ALA A 1 94 ? -15.271 13.619 4.780 1.00 96.75 94 ALA A O 1
ATOM 693 N N . ALA A 1 95 ? -13.589 12.137 4.961 1.00 97.00 95 ALA A N 1
ATOM 694 C CA . ALA A 1 95 ? -12.868 12.571 3.767 1.00 97.00 95 ALA A CA 1
ATOM 695 C C . ALA A 1 95 ? -13.447 11.985 2.468 1.00 97.00 95 ALA A C 1
ATOM 697 O O . ALA A 1 95 ? -13.358 12.610 1.417 1.00 97.00 95 ALA A O 1
ATOM 698 N N . ASN A 1 96 ? -14.021 10.779 2.525 1.00 97.50 96 ASN A N 1
ATOM 699 C CA . ASN A 1 96 ? -14.532 10.075 1.342 1.00 97.50 96 ASN A CA 1
ATOM 700 C C . ASN A 1 96 ? -15.951 10.514 0.957 1.00 97.50 96 ASN A C 1
ATOM 702 O O . ASN A 1 96 ? -16.277 10.577 -0.221 1.00 97.50 96 ASN A O 1
ATOM 706 N N . PHE A 1 97 ? -16.783 10.839 1.947 1.00 96.88 97 PHE A N 1
ATOM 707 C CA . PHE A 1 97 ? -18.159 11.302 1.766 1.00 96.88 97 PHE A CA 1
ATOM 708 C C . PHE A 1 97 ? -18.380 12.587 2.578 1.00 96.88 97 PHE A C 1
ATOM 710 O O . PHE A 1 97 ? -19.165 12.589 3.537 1.00 96.88 97 PHE A O 1
ATOM 717 N N . PRO A 1 98 ? -17.675 13.686 2.241 1.00 93.81 98 PRO A N 1
ATOM 718 C CA . PRO A 1 98 ? -17.797 14.940 2.972 1.00 93.81 98 PRO A CA 1
ATOM 719 C C . PRO A 1 98 ? -19.256 15.404 2.978 1.00 93.81 98 PRO A C 1
ATOM 721 O O . PRO A 1 98 ? -19.968 15.290 1.979 1.00 93.81 98 PRO A O 1
ATOM 724 N N . SER A 1 99 ? -19.724 15.866 4.138 1.00 91.06 99 SER A N 1
ATOM 725 C CA . SER A 1 99 ? -21.113 16.288 4.402 1.00 91.06 99 SER A CA 1
ATOM 726 C C . SER A 1 99 ? -22.203 15.209 4.279 1.00 91.06 99 SER A C 1
ATOM 728 O O . SER A 1 99 ? -23.297 15.428 4.782 1.00 91.06 99 SER A O 1
ATOM 730 N N . ASN A 1 100 ? -21.923 14.044 3.683 1.00 96.62 100 ASN A N 1
ATOM 731 C CA . ASN A 1 100 ? -22.895 12.963 3.455 1.00 96.62 100 ASN A CA 1
ATOM 732 C C . ASN A 1 100 ? -22.570 11.663 4.212 1.00 96.62 100 ASN A C 1
ATOM 734 O O . ASN A 1 100 ? -23.272 10.664 4.057 1.00 96.62 100 ASN A O 1
ATOM 738 N N . TYR A 1 101 ? -21.523 11.633 5.040 1.00 96.38 101 TYR A N 1
ATOM 739 C CA . TYR A 1 101 ? -21.099 10.414 5.738 1.00 96.38 101 TYR A CA 1
ATOM 740 C C . TYR A 1 101 ? -22.169 9.828 6.682 1.00 96.38 101 TYR A C 1
ATOM 742 O O . TYR A 1 101 ? -22.200 8.617 6.879 1.00 96.38 101 TYR A O 1
ATOM 750 N N . LEU A 1 102 ? -23.077 10.645 7.233 1.00 97.69 102 LEU A N 1
ATOM 751 C CA . LEU A 1 102 ? -24.232 10.153 8.002 1.00 97.69 102 LEU A CA 1
ATOM 752 C C . LEU A 1 102 ? -25.382 9.690 7.100 1.00 97.69 102 LEU A C 1
ATOM 754 O O . LEU A 1 102 ? -26.123 8.780 7.463 1.00 97.69 102 LEU A O 1
ATOM 758 N N . ASN A 1 103 ? -25.532 10.276 5.913 1.00 98.56 103 ASN A N 1
ATOM 759 C CA . ASN A 1 103 ? -26.499 9.810 4.921 1.00 98.56 103 ASN A CA 1
ATOM 760 C C . ASN A 1 103 ? -26.086 8.451 4.338 1.00 98.56 103 ASN A C 1
ATOM 762 O O . ASN A 1 103 ? -26.945 7.626 4.032 1.00 98.56 103 ASN A O 1
ATOM 766 N N . LEU A 1 104 ? -24.778 8.169 4.271 1.00 98.44 104 LEU A N 1
ATOM 767 C CA . LEU A 1 104 ? -24.266 6.832 3.971 1.00 98.44 104 LEU A CA 1
ATOM 768 C C . LEU A 1 104 ? -24.807 5.792 4.964 1.00 98.44 104 LEU A C 1
ATOM 770 O O . LEU A 1 104 ? -25.210 4.711 4.544 1.00 98.44 104 LEU A O 1
ATOM 774 N N . ASN A 1 105 ? -24.894 6.119 6.258 1.00 98.44 105 ASN A N 1
ATOM 775 C CA . ASN A 1 105 ? -25.499 5.225 7.251 1.00 98.44 105 ASN A CA 1
ATOM 776 C C . ASN A 1 105 ? -26.988 4.971 6.950 1.00 98.44 105 ASN A C 1
ATOM 778 O O . ASN A 1 105 ? -27.454 3.837 7.079 1.00 98.44 105 ASN A O 1
ATOM 782 N N . GLY A 1 106 ? -27.721 6.002 6.518 1.00 98.44 106 GLY A N 1
ATOM 783 C CA . GLY A 1 106 ? -29.114 5.884 6.077 1.00 98.44 106 GLY A CA 1
ATOM 784 C C . GLY A 1 106 ? -29.274 4.975 4.861 1.00 98.44 106 GLY A C 1
ATOM 785 O O . GLY A 1 106 ? -30.132 4.093 4.858 1.00 98.44 106 GLY A O 1
ATOM 786 N N . TRP A 1 107 ? -28.399 5.120 3.865 1.00 98.56 107 TRP A N 1
ATOM 787 C CA . TRP A 1 107 ? -28.361 4.231 2.704 1.00 98.56 107 TRP A CA 1
ATOM 788 C C . TRP A 1 107 ? -28.034 2.782 3.094 1.00 98.56 107 TRP A C 1
ATOM 790 O O . TRP A 1 107 ? -28.744 1.868 2.677 1.00 98.56 107 TRP A O 1
ATOM 800 N N . LEU A 1 108 ? -27.030 2.562 3.952 1.00 98.50 108 LEU A N 1
ATOM 801 C CA . LEU A 1 108 ? -26.671 1.229 4.453 1.00 98.50 108 LEU A CA 1
ATOM 802 C C . LEU A 1 108 ? -27.861 0.550 5.146 1.00 98.50 108 LEU A C 1
ATOM 804 O O . LEU A 1 108 ? -28.159 -0.616 4.877 1.00 98.50 108 LEU A O 1
ATOM 808 N N . LYS A 1 109 ? -28.584 1.280 6.005 1.00 98.25 109 LYS A N 1
ATOM 809 C CA . LYS A 1 109 ? -29.809 0.766 6.635 1.00 98.25 109 LYS A CA 1
ATOM 810 C C . LYS A 1 109 ? -30.884 0.433 5.605 1.00 98.25 109 LYS A C 1
ATOM 812 O O . LYS A 1 109 ? -31.496 -0.630 5.693 1.00 98.25 109 LYS A O 1
ATOM 817 N N . ASN A 1 110 ? -31.083 1.306 4.617 1.00 98.00 110 ASN A N 1
ATOM 818 C CA . ASN A 1 110 ? -32.067 1.102 3.558 1.00 98.00 110 ASN A CA 1
ATOM 819 C C . ASN A 1 110 ? -31.796 -0.166 2.732 1.00 98.00 110 ASN A C 1
ATOM 821 O O . ASN A 1 110 ? -32.742 -0.849 2.356 1.00 98.00 110 ASN A O 1
ATOM 825 N N . I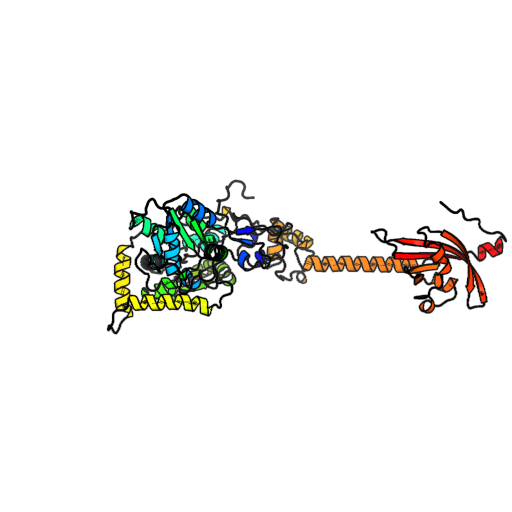LE A 1 111 ? -30.529 -0.503 2.467 1.00 97.31 111 ILE A N 1
ATOM 826 C CA . ILE A 1 111 ? -30.193 -1.729 1.729 1.00 97.31 111 ILE A CA 1
ATOM 827 C C . ILE A 1 111 ? -30.255 -2.995 2.594 1.00 97.31 111 ILE A C 1
ATOM 829 O O . ILE A 1 111 ? -30.228 -4.082 2.039 1.00 97.31 111 ILE A O 1
ATOM 833 N N . GLY A 1 112 ? -30.387 -2.891 3.922 1.00 97.62 112 GLY A N 1
ATOM 834 C CA . GLY A 1 112 ? -30.626 -4.040 4.807 1.00 97.62 112 GLY A CA 1
ATOM 835 C C . GLY A 1 112 ? -29.657 -4.195 5.982 1.00 97.62 112 GLY A C 1
ATOM 836 O O . GLY A 1 112 ? -29.866 -5.087 6.812 1.00 97.62 112 GLY A O 1
ATOM 837 N N . ILE A 1 113 ? -28.642 -3.330 6.109 1.00 98.44 113 ILE A N 1
ATOM 838 C CA . ILE A 1 113 ? -27.718 -3.331 7.255 1.00 98.44 113 ILE A CA 1
ATOM 839 C C . ILE A 1 113 ? -28.474 -2.968 8.540 1.00 98.44 113 ILE A C 1
ATOM 841 O O . ILE A 1 113 ? -29.167 -1.956 8.612 1.00 98.44 113 ILE A O 1
ATOM 845 N N . LYS A 1 114 ? -28.330 -3.781 9.591 1.00 98.06 114 LYS A N 1
ATOM 846 C CA . LYS A 1 114 ? -29.136 -3.648 10.820 1.00 98.06 114 LYS A CA 1
ATOM 847 C C . LYS A 1 114 ? -28.681 -2.529 11.749 1.00 98.06 114 LYS A C 1
ATOM 849 O O . LYS A 1 114 ? -29.510 -1.895 12.396 1.00 98.06 114 LYS A O 1
ATOM 854 N N . ALA A 1 115 ? -27.380 -2.283 11.819 1.00 98.44 115 ALA A N 1
ATOM 855 C CA . ALA A 1 115 ? -26.791 -1.222 12.623 1.00 98.44 115 ALA A CA 1
ATOM 856 C C . ALA A 1 115 ? -25.460 -0.786 12.012 1.00 98.44 115 ALA A C 1
ATOM 858 O O . ALA A 1 115 ? -24.778 -1.586 11.369 1.00 98.44 115 ALA A O 1
ATOM 859 N N . VAL A 1 116 ? -25.100 0.478 12.229 1.00 98.81 116 VAL A N 1
ATOM 860 C CA . VAL A 1 116 ? -23.843 1.058 11.753 1.00 98.81 116 VAL A CA 1
ATOM 861 C C . VAL A 1 116 ? -23.077 1.617 12.945 1.00 98.81 116 VAL A C 1
ATOM 863 O O . VAL A 1 116 ? -23.621 2.402 13.719 1.00 98.81 116 VAL A O 1
ATOM 866 N N . PHE A 1 117 ? -21.824 1.206 13.098 1.00 98.81 117 PHE A N 1
ATOM 867 C CA . PHE A 1 117 ? -20.950 1.585 14.204 1.00 98.81 117 PHE A CA 1
ATOM 868 C C . PHE A 1 117 ? -19.780 2.438 13.712 1.00 98.81 117 PHE A C 1
ATOM 870 O O . PHE A 1 117 ? -19.204 2.184 12.653 1.00 98.81 117 PHE A O 1
ATOM 877 N N . ASP A 1 118 ? -19.399 3.424 14.516 1.00 98.56 118 ASP A N 1
ATOM 878 C CA . ASP A 1 118 ? -18.261 4.298 14.260 1.00 98.56 118 ASP A CA 1
ATOM 879 C C . ASP A 1 118 ? -16.965 3.671 14.781 1.00 98.56 118 ASP A C 1
ATOM 881 O O . ASP A 1 118 ? -16.812 3.428 15.986 1.00 98.56 118 ASP A O 1
ATOM 885 N N . VAL A 1 119 ? -15.999 3.444 13.891 1.00 98.75 119 VAL A N 1
ATOM 886 C CA . VAL A 1 119 ? -14.674 2.932 14.273 1.00 98.75 119 VAL A CA 1
ATOM 887 C C . VAL A 1 119 ? -13.867 3.987 15.028 1.00 98.75 119 VAL A C 1
ATOM 889 O O . VAL A 1 119 ? -12.964 3.637 15.786 1.00 98.75 119 VAL A O 1
ATOM 892 N N . SER A 1 120 ? -14.207 5.273 14.903 1.00 98.50 120 SER A N 1
ATOM 893 C CA . SER A 1 120 ? -13.557 6.335 15.673 1.00 98.50 120 SER A CA 1
ATOM 894 C C . SER A 1 120 ? -13.666 6.114 17.183 1.00 98.50 120 SER A C 1
ATOM 896 O O . SER A 1 120 ? -12.708 6.372 17.902 1.00 98.50 120 SER A O 1
ATOM 898 N N . PHE A 1 121 ? -14.773 5.562 17.688 1.00 98.62 121 PHE A N 1
ATOM 899 C CA . PHE A 1 121 ? -14.871 5.229 19.117 1.00 98.62 121 PHE A CA 1
ATOM 900 C C . PHE A 1 121 ? -13.981 4.035 19.488 1.00 98.62 121 PHE A C 1
ATOM 902 O O . PHE A 1 121 ? -13.351 4.019 20.543 1.00 98.62 121 PHE A O 1
ATOM 909 N N . GLY A 1 122 ? -13.842 3.062 18.581 1.00 98.25 122 GLY A N 1
ATOM 910 C CA . GLY A 1 122 ? -12.840 2.001 18.715 1.00 98.25 122 GLY A CA 1
ATOM 911 C C . GLY A 1 122 ? -11.416 2.554 18.790 1.00 98.25 122 GLY A C 1
ATOM 912 O O . GLY A 1 122 ? -10.591 2.025 19.532 1.00 98.25 122 GLY A O 1
ATOM 913 N N . ALA A 1 123 ? -11.134 3.653 18.084 1.00 98.31 123 ALA A N 1
ATOM 914 C CA . ALA A 1 123 ? -9.854 4.345 18.159 1.00 98.31 123 ALA A CA 1
ATOM 915 C C . ALA A 1 123 ? -9.634 5.055 19.510 1.00 98.31 123 ALA A C 1
ATOM 917 O O . ALA A 1 123 ? -8.513 5.020 20.015 1.00 98.31 123 ALA A O 1
ATOM 918 N N . GLU A 1 124 ? -10.675 5.604 20.150 1.00 98.19 124 GLU A N 1
ATOM 919 C CA . GLU A 1 124 ? -10.573 6.097 21.537 1.00 98.19 124 GLU A CA 1
ATOM 920 C C . GLU A 1 124 ? -10.167 4.965 22.500 1.00 98.19 124 GLU A C 1
ATOM 922 O O . GLU A 1 124 ? -9.232 5.113 23.294 1.00 98.19 124 GLU A O 1
ATOM 927 N N . LEU A 1 125 ? -10.816 3.798 22.383 1.00 98.19 125 LEU A N 1
ATOM 928 C CA . LEU A 1 125 ? -10.479 2.607 23.173 1.00 98.19 125 LEU A CA 1
ATOM 929 C C . LEU A 1 125 ? -9.056 2.110 22.877 1.00 98.19 125 LEU A C 1
ATOM 931 O O . LEU A 1 125 ? -8.337 1.724 23.796 1.00 98.19 125 LEU A O 1
ATOM 935 N N . THR A 1 126 ? -8.629 2.167 21.613 1.00 98.06 126 THR A N 1
ATOM 936 C CA . THR A 1 126 ? -7.262 1.818 21.199 1.00 98.06 126 THR A CA 1
ATOM 937 C C . THR A 1 126 ? -6.229 2.717 21.869 1.00 98.06 126 THR A C 1
ATOM 939 O O . THR A 1 126 ? -5.249 2.219 22.421 1.00 98.06 126 THR A O 1
ATOM 942 N N . VAL A 1 127 ? -6.440 4.037 21.869 1.00 97.31 127 VAL A N 1
ATOM 943 C CA . VAL A 1 127 ? -5.528 4.981 22.532 1.00 97.31 127 VAL A CA 1
ATOM 944 C C . VAL A 1 127 ? -5.474 4.713 24.029 1.00 97.31 127 VAL A C 1
ATOM 946 O O . VAL A 1 127 ? -4.381 4.655 24.587 1.00 97.31 127 VAL A O 1
ATOM 949 N N . LYS A 1 128 ? -6.618 4.462 24.673 1.00 96.69 128 LYS A N 1
ATOM 950 C CA . LYS A 1 128 ? -6.649 4.063 26.084 1.00 96.69 128 LYS A CA 1
ATOM 951 C C . LYS A 1 128 ? -5.799 2.815 26.344 1.00 96.69 128 LYS A C 1
ATOM 953 O O . LYS A 1 128 ? -4.943 2.846 27.223 1.00 96.69 128 LYS A O 1
ATOM 958 N N . SER A 1 129 ? -5.947 1.765 25.532 1.00 97.25 129 SER A N 1
ATOM 959 C CA . SER A 1 129 ? -5.113 0.557 25.616 1.00 97.25 129 SER A CA 1
ATOM 960 C C . SER A 1 129 ? -3.615 0.869 25.478 1.00 97.25 129 SER A C 1
ATOM 962 O O . SER A 1 129 ? -2.804 0.318 26.224 1.00 97.25 129 SER A O 1
ATOM 964 N N . TYR A 1 130 ? -3.232 1.776 24.567 1.00 96.69 130 TYR A N 1
ATOM 965 C CA . TYR A 1 130 ? -1.838 2.214 24.414 1.00 96.69 130 TYR A CA 1
ATOM 966 C C . TYR A 1 130 ? -1.309 2.910 25.664 1.00 96.69 130 TYR A C 1
ATOM 968 O O . TYR A 1 130 ? -0.209 2.591 26.113 1.00 96.69 130 TYR A O 1
ATOM 976 N N . ILE A 1 131 ? -2.077 3.838 26.235 1.00 94.88 131 ILE A N 1
ATOM 977 C CA . ILE A 1 131 ? -1.671 4.567 27.439 1.00 94.88 131 ILE A CA 1
ATOM 978 C C . ILE A 1 131 ? -1.509 3.614 28.626 1.00 94.88 131 ILE A C 1
ATOM 980 O O . ILE A 1 131 ? -0.480 3.661 29.300 1.00 94.88 131 ILE A O 1
ATOM 984 N N . GLU A 1 132 ? -2.461 2.704 28.838 1.00 95.00 132 GLU A N 1
ATOM 985 C CA . GLU A 1 132 ? -2.379 1.693 29.897 1.00 95.00 132 GLU A CA 1
ATOM 986 C C . GLU A 1 132 ? -1.143 0.798 29.736 1.00 95.00 132 GLU A C 1
ATOM 988 O O . GLU A 1 132 ? -0.397 0.574 30.691 1.00 95.00 132 GLU A O 1
ATOM 993 N N . TYR A 1 133 ? -0.861 0.339 28.515 1.00 95.25 133 TYR A N 1
ATOM 994 C CA . TYR A 1 133 ? 0.326 -0.466 28.231 1.00 95.25 133 TYR A CA 1
ATOM 995 C C . TYR A 1 133 ? 1.633 0.304 28.460 1.00 95.25 133 TYR A C 1
ATOM 997 O O . TYR A 1 133 ? 2.538 -0.192 29.130 1.00 95.25 133 TYR A O 1
ATOM 1005 N N . LEU A 1 134 ? 1.729 1.541 27.964 1.00 94.31 134 LEU A N 1
ATOM 1006 C CA . LEU A 1 134 ? 2.905 2.392 28.154 1.00 94.31 134 LEU A CA 1
ATOM 1007 C C . LEU A 1 134 ? 3.158 2.698 29.636 1.00 94.31 134 LEU A C 1
ATOM 1009 O O . LEU A 1 134 ? 4.312 2.719 30.069 1.00 94.31 134 LEU A O 1
ATOM 1013 N N . ASN A 1 135 ? 2.095 2.907 30.416 1.00 92.50 135 ASN A N 1
ATOM 1014 C CA . ASN A 1 135 ? 2.178 3.109 31.861 1.00 92.50 135 ASN A CA 1
ATOM 1015 C C . ASN A 1 135 ? 2.676 1.842 32.573 1.00 92.50 135 ASN A C 1
ATOM 1017 O O . ASN A 1 135 ? 3.592 1.932 33.394 1.00 92.50 135 ASN A O 1
ATOM 1021 N N . LYS A 1 136 ? 2.142 0.663 32.218 1.00 91.50 136 LYS A N 1
ATOM 1022 C CA . LYS A 1 136 ? 2.584 -0.642 32.746 1.00 91.50 136 LYS A CA 1
ATOM 1023 C C . LYS A 1 136 ? 4.066 -0.914 32.447 1.00 91.50 136 LYS A C 1
ATOM 1025 O O . LYS A 1 136 ? 4.812 -1.287 33.350 1.00 91.50 136 LYS A O 1
ATOM 1030 N N . GLU A 1 137 ? 4.524 -0.636 31.225 1.00 89.69 137 GLU A N 1
ATOM 1031 C CA . GLU A 1 137 ? 5.935 -0.772 30.813 1.00 89.69 137 GLU A CA 1
ATOM 1032 C C . GLU A 1 137 ? 6.841 0.367 31.326 1.00 89.69 137 GLU A C 1
ATOM 1034 O O . GLU A 1 137 ? 8.033 0.427 30.996 1.00 89.69 137 GLU A O 1
ATOM 1039 N N . LYS A 1 138 ? 6.294 1.303 32.117 1.00 87.88 138 LYS A N 1
ATOM 1040 C CA . LYS A 1 138 ? 6.985 2.498 32.630 1.00 87.88 138 LYS A CA 1
ATOM 1041 C C . LYS A 1 138 ? 7.681 3.308 31.531 1.00 87.88 138 LYS A C 1
ATOM 1043 O O . LYS A 1 138 ? 8.681 3.969 31.797 1.00 87.88 138 LYS A O 1
ATOM 1048 N N . ARG A 1 139 ? 7.181 3.222 30.290 1.00 85.06 139 ARG A N 1
ATOM 1049 C CA . ARG A 1 139 ? 7.731 3.895 29.098 1.00 85.06 139 ARG A CA 1
ATOM 1050 C C . ARG A 1 139 ? 9.228 3.623 28.882 1.00 85.06 139 ARG A C 1
ATOM 1052 O O . ARG A 1 139 ? 9.942 4.450 28.330 1.00 85.06 139 ARG A O 1
ATOM 1059 N N . SER A 1 140 ? 9.702 2.465 29.343 1.00 80.81 140 SER A N 1
ATOM 1060 C CA . SER A 1 140 ? 11.126 2.101 29.356 1.00 80.81 140 SER A CA 1
ATOM 1061 C C . SER A 1 140 ? 11.608 1.433 28.067 1.00 80.81 140 SER A C 1
ATOM 1063 O O . SER A 1 140 ? 12.809 1.271 27.862 1.00 80.81 140 SER A O 1
ATOM 1065 N N . LYS A 1 141 ? 10.676 1.038 27.196 1.00 89.50 141 LYS A N 1
ATOM 1066 C CA . LYS A 1 141 ? 10.945 0.355 25.932 1.00 89.50 141 LYS A CA 1
ATOM 1067 C C . LYS A 1 141 ? 10.268 1.091 24.788 1.00 89.50 141 LYS A C 1
ATOM 1069 O O . LYS A 1 141 ? 9.196 1.665 24.965 1.00 89.50 141 LYS A O 1
ATOM 1074 N N . THR A 1 142 ? 10.878 1.003 23.613 1.00 96.06 142 THR A N 1
ATOM 1075 C CA . THR A 1 142 ? 10.247 1.406 22.358 1.00 96.06 142 THR A CA 1
ATOM 1076 C C . THR A 1 142 ? 9.058 0.509 22.056 1.00 96.06 142 THR A C 1
ATOM 1078 O O . THR A 1 142 ? 9.166 -0.717 22.095 1.00 96.06 142 THR A O 1
ATOM 1081 N N . VAL A 1 143 ? 7.940 1.138 21.714 1.00 97.12 143 VAL A N 1
ATOM 1082 C CA . VAL A 1 143 ? 6.694 0.491 21.322 1.00 97.12 143 VAL A CA 1
ATOM 1083 C C . VAL A 1 143 ? 6.307 0.994 19.942 1.00 97.12 143 VAL A C 1
ATOM 1085 O O . VAL A 1 143 ? 6.211 2.197 19.713 1.00 97.12 143 VAL A O 1
ATOM 1088 N N . ILE A 1 144 ? 6.065 0.082 19.012 1.00 97.69 144 ILE A N 1
ATOM 1089 C CA . ILE A 1 144 ? 5.587 0.414 17.676 1.00 97.69 144 ILE A CA 1
ATOM 1090 C C . ILE A 1 144 ? 4.057 0.311 17.694 1.00 97.69 144 ILE A C 1
ATOM 1092 O O . ILE A 1 144 ? 3.504 -0.757 17.972 1.00 97.69 144 ILE A O 1
ATOM 1096 N N . ALA A 1 145 ? 3.360 1.425 17.456 1.00 95.31 145 ALA A N 1
ATOM 1097 C CA . ALA A 1 145 ? 1.902 1.480 17.393 1.00 95.31 145 ALA A CA 1
ATOM 1098 C C . ALA A 1 145 ? 1.426 1.073 16.002 1.00 95.31 145 ALA A C 1
ATOM 1100 O O . ALA A 1 145 ? 1.885 1.639 15.017 1.00 95.31 145 ALA A O 1
ATOM 1101 N N . GLN A 1 146 ? 0.540 0.082 15.892 1.00 86.38 146 GLN A N 1
ATOM 1102 C CA . GLN A 1 146 ? 0.282 -0.618 14.631 1.00 86.38 146 GLN A CA 1
ATOM 1103 C C . GLN A 1 146 ? -1.206 -0.749 14.277 1.00 86.38 146 GLN A C 1
ATOM 1105 O O . GLN A 1 146 ? -1.716 -1.857 14.093 1.00 86.38 146 GLN A O 1
ATOM 1110 N N . PRO A 1 147 ? -1.935 0.362 14.087 1.00 91.56 147 PRO A N 1
ATOM 1111 C CA . PRO A 1 147 ? -3.255 0.285 13.469 1.00 91.56 147 PRO A CA 1
ATOM 1112 C C . PRO A 1 147 ? -3.177 -0.103 11.978 1.00 91.56 147 PRO A C 1
ATOM 1114 O O . PRO A 1 147 ? -4.197 -0.491 11.399 1.00 91.56 147 PRO A O 1
ATOM 1117 N N . CYS A 1 148 ? -1.993 0.006 11.354 1.00 96.88 148 CYS A N 1
ATOM 1118 C CA . CYS A 1 148 ? -1.748 -0.257 9.938 1.00 96.88 148 CYS A CA 1
ATOM 1119 C C . CYS A 1 148 ? -1.352 -1.729 9.677 1.00 96.88 148 CYS A C 1
ATOM 1121 O O . CYS A 1 148 ? -0.198 -2.101 9.901 1.00 96.88 148 CYS A O 1
ATOM 1123 N N . PRO A 1 149 ? -2.253 -2.570 9.133 1.00 96.31 149 PRO A N 1
ATOM 1124 C CA . PRO A 1 149 ? -1.974 -3.993 8.915 1.00 96.31 149 PRO A CA 1
ATOM 1125 C C . PRO A 1 149 ? -0.872 -4.249 7.877 1.00 96.31 149 PRO A C 1
ATOM 1127 O O . PRO A 1 149 ? -0.176 -5.251 7.973 1.00 96.31 149 PRO A O 1
ATOM 1130 N N . ALA A 1 150 ? -0.655 -3.337 6.923 1.00 97.12 150 ALA A N 1
ATOM 1131 C CA . ALA A 1 150 ? 0.438 -3.464 5.957 1.00 97.12 150 ALA A CA 1
ATOM 1132 C C . ALA A 1 150 ? 1.824 -3.401 6.626 1.00 97.12 150 ALA A C 1
ATOM 1134 O O . ALA A 1 150 ? 2.730 -4.123 6.213 1.00 97.12 150 ALA A O 1
ATOM 1135 N N . ILE A 1 151 ? 1.989 -2.565 7.661 1.00 97.69 151 ILE A N 1
ATOM 1136 C CA . ILE A 1 151 ? 3.242 -2.489 8.427 1.00 97.69 151 ILE A CA 1
ATOM 1137 C C . ILE A 1 151 ? 3.387 -3.721 9.322 1.00 97.69 151 ILE A C 1
ATOM 1139 O O . ILE A 1 151 ? 4.467 -4.303 9.350 1.00 97.69 151 ILE A O 1
ATOM 1143 N N . VAL A 1 152 ? 2.302 -4.173 9.965 1.00 97.44 152 VAL A N 1
ATOM 1144 C CA . VAL A 1 152 ? 2.309 -5.423 10.747 1.00 97.44 152 VAL A CA 1
ATOM 1145 C C . VAL A 1 152 ? 2.792 -6.585 9.885 1.00 97.44 152 VAL A C 1
ATOM 1147 O O . VAL A 1 152 ? 3.797 -7.203 10.217 1.00 97.44 152 VAL A O 1
ATOM 1150 N N . THR A 1 153 ? 2.163 -6.822 8.728 1.00 97.00 153 THR A N 1
ATOM 1151 C CA . THR A 1 153 ? 2.574 -7.914 7.836 1.00 97.00 153 THR A CA 1
ATOM 1152 C C . THR A 1 153 ? 3.998 -7.730 7.305 1.00 97.00 153 THR A C 1
ATOM 1154 O O . THR A 1 153 ? 4.701 -8.718 7.102 1.00 97.00 153 THR A O 1
ATOM 1157 N N . TYR A 1 154 ? 4.451 -6.488 7.086 1.00 97.62 154 TYR A N 1
ATOM 1158 C CA . TYR A 1 154 ? 5.846 -6.237 6.725 1.00 97.62 154 TYR A CA 1
ATOM 1159 C C . TYR A 1 154 ? 6.801 -6.683 7.834 1.00 97.62 154 TYR A C 1
ATOM 1161 O O . TYR A 1 154 ? 7.742 -7.414 7.556 1.00 97.62 154 TYR A O 1
ATOM 1169 N N . ILE A 1 155 ? 6.545 -6.293 9.083 1.00 97.94 155 ILE A N 1
ATOM 1170 C CA . ILE A 1 155 ? 7.382 -6.665 10.228 1.00 97.94 155 ILE A CA 1
ATOM 1171 C C . ILE A 1 155 ? 7.360 -8.179 10.440 1.00 97.94 155 ILE A C 1
ATOM 1173 O O . ILE A 1 155 ? 8.413 -8.798 10.527 1.00 97.94 155 ILE A O 1
ATOM 1177 N N . GLU A 1 156 ? 6.183 -8.799 10.421 1.00 97.25 156 GLU A N 1
ATOM 1178 C CA . GLU A 1 156 ? 6.037 -10.247 10.573 1.00 97.25 156 GLU A CA 1
ATOM 1179 C C . GLU A 1 156 ? 6.812 -11.054 9.517 1.00 97.25 156 GLU A C 1
ATOM 1181 O O . GLU A 1 156 ? 7.274 -12.159 9.800 1.00 97.25 156 GLU A O 1
ATOM 1186 N N . MET A 1 157 ? 6.947 -10.525 8.296 1.00 96.25 157 MET A N 1
ATOM 1187 C CA . MET A 1 157 ? 7.522 -11.243 7.155 1.00 96.25 157 MET A CA 1
ATOM 1188 C C . MET A 1 157 ? 8.975 -10.865 6.838 1.00 96.25 157 MET A C 1
ATOM 1190 O O . MET A 1 157 ? 9.753 -11.722 6.420 1.00 96.25 157 MET A O 1
ATOM 1194 N N . TYR A 1 158 ? 9.340 -9.595 6.994 1.00 96.69 158 TYR A N 1
ATOM 1195 C CA . TYR A 1 158 ? 10.613 -9.042 6.526 1.00 96.69 158 TYR A CA 1
ATOM 1196 C C . TYR A 1 158 ? 11.533 -8.580 7.658 1.00 96.69 158 TYR A C 1
ATOM 1198 O O . TYR A 1 158 ? 12.740 -8.584 7.447 1.00 96.69 158 TYR A O 1
ATOM 1206 N N . LEU A 1 159 ? 10.994 -8.246 8.838 1.00 96.81 159 LEU A N 1
ATOM 1207 C CA . LEU A 1 159 ? 11.762 -7.829 10.023 1.00 96.81 159 LEU A CA 1
ATOM 1208 C C . LEU A 1 159 ? 11.245 -8.524 11.301 1.00 96.81 159 LEU A C 1
ATOM 1210 O O . LEU A 1 159 ? 10.819 -7.845 12.244 1.00 96.81 159 LEU A O 1
ATOM 1214 N N . PRO A 1 160 ? 11.216 -9.872 11.358 1.00 96.50 160 PRO A N 1
ATOM 1215 C CA . PRO A 1 160 ? 10.603 -10.608 12.467 1.00 96.50 160 PRO A CA 1
ATOM 1216 C C . PRO A 1 160 ? 11.233 -10.292 13.835 1.00 96.50 160 PRO A C 1
ATOM 1218 O O . PRO A 1 160 ? 10.583 -10.428 14.870 1.00 96.50 160 PRO A O 1
ATOM 1221 N N . GLU A 1 161 ? 12.473 -9.801 13.874 1.00 95.88 161 GLU A N 1
ATOM 1222 C CA . GLU A 1 161 ? 13.130 -9.326 15.093 1.00 95.88 161 GLU A CA 1
ATOM 1223 C C . GLU A 1 161 ? 12.434 -8.119 15.742 1.00 95.88 161 GLU A C 1
ATOM 1225 O O . GLU A 1 161 ? 12.589 -7.899 16.950 1.00 95.88 161 GLU A O 1
ATOM 1230 N N . LEU A 1 162 ? 11.651 -7.356 14.966 1.00 97.38 162 LEU A N 1
ATOM 1231 C CA . LEU A 1 162 ? 10.879 -6.216 15.452 1.00 97.38 162 LEU A CA 1
ATOM 1232 C C . LEU A 1 162 ? 9.512 -6.600 16.033 1.00 97.38 162 LEU A C 1
ATOM 1234 O O . LEU A 1 162 ? 8.889 -5.758 16.680 1.00 97.38 162 LEU A O 1
ATOM 1238 N N . ILE A 1 163 ? 9.060 -7.853 15.880 1.00 97.56 163 ILE A N 1
ATOM 1239 C CA . ILE A 1 163 ? 7.755 -8.320 16.389 1.00 97.56 163 ILE A CA 1
ATOM 1240 C C . ILE A 1 163 ? 7.602 -8.033 17.889 1.00 97.56 163 ILE A C 1
ATOM 1242 O O . ILE A 1 163 ? 6.542 -7.603 18.333 1.00 97.56 163 ILE A O 1
ATOM 1246 N N . GLN A 1 164 ? 8.671 -8.209 18.670 1.00 95.75 164 GLN A N 1
ATOM 1247 C CA . GLN A 1 164 ? 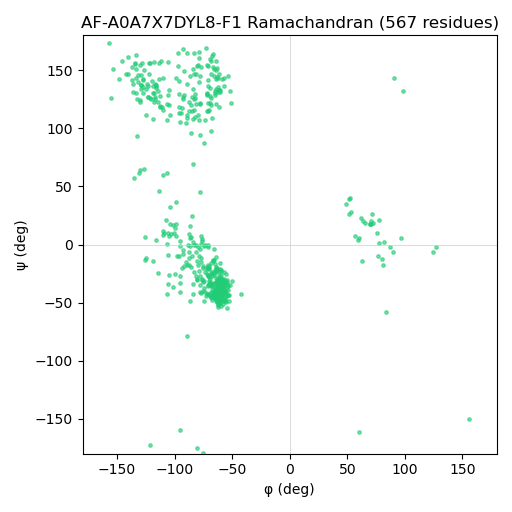8.665 -7.972 20.120 1.00 95.75 164 GLN A CA 1
ATOM 1248 C C . GLN A 1 164 ? 8.411 -6.508 20.521 1.00 95.75 164 GLN A C 1
ATOM 1250 O O . GLN A 1 164 ? 8.071 -6.245 21.672 1.00 95.75 164 GLN A O 1
ATOM 1255 N N . TYR A 1 165 ? 8.606 -5.560 19.599 1.00 96.94 165 TYR A N 1
ATOM 1256 C CA . TYR A 1 165 ? 8.354 -4.138 19.828 1.00 96.94 165 TYR A CA 1
ATOM 1257 C C . TYR A 1 165 ? 6.976 -3.710 19.323 1.00 96.94 165 TYR A C 1
ATOM 1259 O O . TYR A 1 165 ? 6.548 -2.596 19.628 1.00 96.94 165 TYR A O 1
ATOM 1267 N N . LEU A 1 166 ? 6.258 -4.561 18.579 1.00 97.12 166 LEU A N 1
ATOM 1268 C CA . LEU A 1 166 ? 4.870 -4.285 18.230 1.00 97.12 166 LEU A CA 1
ATOM 1269 C C . LEU A 1 166 ? 4.026 -4.271 19.498 1.00 97.12 166 LEU A C 1
ATOM 1271 O O . LEU A 1 166 ? 4.075 -5.195 20.311 1.00 97.12 166 LEU A O 1
ATOM 1275 N N . ALA A 1 167 ? 3.225 -3.224 19.662 1.00 96.31 167 ALA A N 1
ATOM 1276 C CA . ALA A 1 167 ? 2.326 -3.149 20.798 1.00 96.31 167 ALA A CA 1
ATOM 1277 C C . ALA A 1 167 ? 1.340 -4.327 20.778 1.00 96.31 167 ALA A C 1
ATOM 1279 O O . ALA A 1 167 ? 0.711 -4.543 19.740 1.00 96.31 167 ALA A O 1
ATOM 1280 N N . PRO A 1 168 ? 1.136 -5.056 21.888 1.00 95.50 168 PRO A N 1
ATOM 1281 C CA . PRO A 1 168 ? 0.234 -6.210 21.956 1.00 95.50 168 PRO A CA 1
ATOM 1282 C C . PRO A 1 168 ? -1.242 -5.779 22.046 1.00 95.50 168 PRO A C 1
ATOM 1284 O O . PRO A 1 168 ? -2.010 -6.272 22.872 1.00 95.50 168 PRO A O 1
ATOM 1287 N N . ILE A 1 169 ? -1.628 -4.812 21.218 1.00 96.38 169 ILE A N 1
ATOM 1288 C CA . ILE A 1 169 ? -2.887 -4.076 21.252 1.00 96.38 169 ILE A CA 1
ATOM 1289 C C . ILE A 1 169 ? -3.513 -4.150 19.864 1.00 96.38 169 ILE A C 1
ATOM 1291 O O . ILE A 1 169 ? -2.840 -3.977 18.848 1.00 96.38 169 ILE A O 1
ATOM 1295 N N . ASP A 1 170 ? -4.811 -4.410 19.836 1.00 96.62 170 ASP A N 1
ATOM 1296 C CA . ASP A 1 170 ? -5.609 -4.464 18.618 1.00 96.62 170 ASP A CA 1
ATOM 1297 C C . ASP A 1 170 ? -5.697 -3.122 17.874 1.00 96.62 170 ASP A C 1
ATOM 1299 O O . ASP A 1 170 ? -5.566 -2.048 18.459 1.00 96.62 170 ASP A O 1
ATOM 1303 N N . SER A 1 171 ? -6.002 -3.148 16.573 1.00 97.44 171 SER A N 1
ATOM 1304 C CA . SER A 1 171 ? -6.321 -1.906 15.856 1.00 97.44 171 SER A CA 1
ATOM 1305 C C . SER A 1 171 ? -7.705 -1.359 16.247 1.00 97.44 171 SER A C 1
ATOM 1307 O O . SER A 1 171 ? -8.509 -2.089 16.838 1.00 97.44 171 SER A O 1
ATOM 1309 N N . PRO A 1 172 ? -8.053 -0.116 15.856 1.00 98.12 172 PRO A N 1
ATOM 1310 C CA . PRO A 1 172 ? -9.391 0.435 16.082 1.00 98.12 172 PRO A CA 1
ATOM 1311 C C . PRO A 1 172 ? -10.528 -0.432 15.538 1.00 98.12 172 PRO A C 1
ATOM 1313 O O . PRO A 1 172 ? -11.562 -0.562 16.182 1.00 98.12 172 PRO A O 1
ATOM 1316 N N . MET A 1 173 ? -10.324 -1.078 14.384 1.00 97.81 173 MET A N 1
ATOM 1317 C CA . MET A 1 173 ? -11.314 -1.985 13.789 1.00 97.81 173 MET A CA 1
ATOM 1318 C C . MET A 1 173 ? -11.578 -3.183 14.704 1.00 97.81 173 MET A C 1
ATOM 1320 O O . MET A 1 173 ? -12.727 -3.512 14.985 1.00 97.81 173 MET A O 1
ATOM 1324 N N . MET A 1 174 ? -10.510 -3.800 15.210 1.00 97.75 174 MET A N 1
ATOM 1325 C CA . MET A 1 174 ? -10.599 -4.934 16.129 1.00 97.75 174 MET A CA 1
ATOM 1326 C C . MET A 1 174 ? -11.171 -4.526 17.489 1.00 97.75 174 MET A C 1
ATOM 1328 O O . MET A 1 174 ? -12.007 -5.250 18.028 1.00 97.75 174 MET A O 1
ATOM 1332 N N . HIS A 1 175 ? -10.821 -3.342 18.003 1.00 98.31 175 HIS A N 1
ATOM 1333 C CA . HIS A 1 175 ? -11.460 -2.780 19.195 1.00 98.31 175 HIS A CA 1
ATOM 1334 C C . HIS A 1 175 ? -12.969 -2.631 18.997 1.00 98.31 175 HIS A C 1
ATOM 1336 O O . HIS A 1 175 ? -13.736 -3.108 19.829 1.00 98.31 175 HIS A O 1
ATOM 1342 N N . THR A 1 176 ? -13.415 -2.050 17.880 1.00 98.62 176 THR A N 1
ATOM 1343 C CA . THR A 1 176 ? -14.846 -1.920 17.576 1.00 98.62 176 THR A CA 1
ATOM 1344 C C . THR A 1 176 ? -15.529 -3.283 17.479 1.00 98.62 176 THR A C 1
ATOM 1346 O O . THR A 1 176 ? -16.575 -3.475 18.092 1.00 98.62 176 THR A O 1
ATOM 1349 N N . MET A 1 177 ? -14.945 -4.256 16.773 1.00 98.25 177 MET A N 1
ATOM 1350 C CA . MET A 1 177 ? -15.540 -5.592 16.640 1.00 98.25 177 MET A CA 1
ATOM 1351 C C . MET A 1 177 ? -15.641 -6.321 17.985 1.00 98.25 177 MET A C 1
ATOM 1353 O O . MET A 1 177 ? -16.702 -6.847 18.319 1.00 98.25 177 MET A O 1
ATOM 1357 N N . LYS A 1 178 ? -14.575 -6.316 18.794 1.00 98.06 178 LYS A N 1
ATOM 1358 C CA . LYS A 1 178 ? -14.581 -6.933 20.130 1.00 98.06 178 LYS A CA 1
ATOM 1359 C C . LYS A 1 178 ? -15.543 -6.222 21.083 1.00 98.06 178 LYS A C 1
ATOM 1361 O O . LYS A 1 178 ? -16.264 -6.891 21.820 1.00 98.06 178 LYS A O 1
ATOM 1366 N N . MET A 1 179 ? -15.620 -4.892 21.015 1.00 98.12 179 MET A N 1
ATOM 1367 C CA . MET A 1 179 ? -16.595 -4.098 21.763 1.00 98.12 179 MET A CA 1
ATOM 1368 C C . MET A 1 179 ? -18.027 -4.498 21.388 1.00 98.12 179 MET A C 1
ATOM 1370 O O . MET A 1 179 ? -18.845 -4.722 22.276 1.00 98.12 179 MET A O 1
ATOM 1374 N N . ILE A 1 180 ? -18.332 -4.637 20.093 1.00 98.19 180 ILE A N 1
ATOM 1375 C CA . ILE A 1 180 ? -19.648 -5.096 19.625 1.00 98.19 180 ILE A CA 1
ATOM 1376 C C . ILE A 1 180 ? -19.971 -6.470 20.215 1.00 98.19 180 ILE A C 1
ATOM 1378 O O . ILE A 1 180 ? -21.018 -6.634 20.837 1.00 98.19 180 ILE A O 1
ATOM 1382 N N . ARG A 1 181 ? -19.052 -7.436 20.087 1.00 97.31 181 ARG A N 1
ATOM 1383 C CA . ARG A 1 181 ? -19.270 -8.806 20.579 1.00 97.31 181 ARG A CA 1
ATOM 1384 C C . ARG A 1 181 ? -19.467 -8.893 22.093 1.00 97.31 181 ARG A C 1
ATOM 1386 O O . ARG A 1 181 ? -20.165 -9.782 22.579 1.00 97.31 181 ARG A O 1
ATOM 1393 N N . LYS A 1 182 ? -18.844 -7.984 22.843 1.00 97.62 182 LYS A N 1
ATOM 1394 C CA . LYS A 1 182 ? -18.899 -7.961 24.306 1.00 97.62 182 LYS A CA 1
ATOM 1395 C C . LYS A 1 182 ? -20.107 -7.196 24.848 1.00 97.62 182 LYS A C 1
ATOM 1397 O O . LYS A 1 182 ? -20.789 -7.702 25.733 1.00 97.62 182 LYS A O 1
ATOM 1402 N N . TYR A 1 183 ? -20.352 -5.988 24.345 1.00 97.94 183 TYR A N 1
ATOM 1403 C CA . TYR A 1 183 ? -21.289 -5.032 24.950 1.00 97.94 183 TYR A CA 1
ATOM 1404 C C . TYR A 1 183 ? -22.606 -4.883 24.183 1.00 97.94 183 TYR A C 1
ATOM 1406 O O . TYR A 1 183 ? -23.540 -4.272 24.697 1.00 97.94 183 TYR A O 1
ATOM 1414 N N . TYR A 1 184 ? -22.712 -5.461 22.984 1.00 97.69 184 TYR A N 1
ATOM 1415 C CA . TYR A 1 184 ? -23.917 -5.413 22.156 1.00 97.69 184 TYR A CA 1
ATOM 1416 C C . TYR A 1 184 ? -24.361 -6.832 21.749 1.00 97.69 184 TYR A C 1
ATOM 1418 O O . TYR A 1 184 ? -24.351 -7.176 20.561 1.00 97.69 184 TYR A O 1
ATOM 1426 N N . PRO A 1 185 ? -24.762 -7.680 22.719 1.00 96.50 185 PRO A N 1
ATOM 1427 C CA . PRO A 1 185 ? -25.046 -9.098 22.488 1.00 96.50 185 PRO A CA 1
ATOM 1428 C C . PRO A 1 185 ? -26.163 -9.350 21.468 1.00 96.50 185 PRO A C 1
ATOM 1430 O O . PRO A 1 185 ? -26.180 -10.403 20.833 1.00 96.50 185 PRO A O 1
ATOM 1433 N N . GLN A 1 186 ? -27.056 -8.378 21.256 1.00 97.56 186 GLN A N 1
ATOM 1434 C CA . GLN A 1 186 ? -28.100 -8.429 20.231 1.00 97.56 186 GLN A CA 1
ATOM 1435 C C . GLN A 1 186 ? -27.560 -8.540 18.795 1.00 97.56 186 GLN A C 1
ATOM 1437 O O . GLN A 1 186 ? -28.323 -8.875 17.894 1.00 97.56 186 GLN A O 1
ATOM 1442 N N . PHE A 1 187 ? -26.269 -8.266 18.573 1.00 97.69 187 PHE A N 1
ATOM 1443 C CA . PHE A 1 187 ? -25.624 -8.382 17.265 1.00 97.69 187 PHE A CA 1
ATOM 1444 C C . PHE A 1 187 ? -24.630 -9.547 17.170 1.00 97.69 187 PHE A C 1
ATOM 1446 O O . PHE A 1 187 ? -23.922 -9.649 16.173 1.00 97.69 187 PHE A O 1
ATOM 1453 N N . ASN A 1 188 ? -24.540 -10.435 18.167 1.00 94.56 188 ASN A N 1
ATOM 1454 C CA . ASN A 1 188 ? -23.540 -11.514 18.184 1.00 94.56 188 ASN A CA 1
ATOM 1455 C C . ASN A 1 188 ? -23.666 -12.518 17.032 1.00 94.56 188 ASN A C 1
ATOM 1457 O O . ASN A 1 188 ? -22.657 -13.066 16.599 1.00 94.56 188 ASN A O 1
ATOM 1461 N N . ASP A 1 189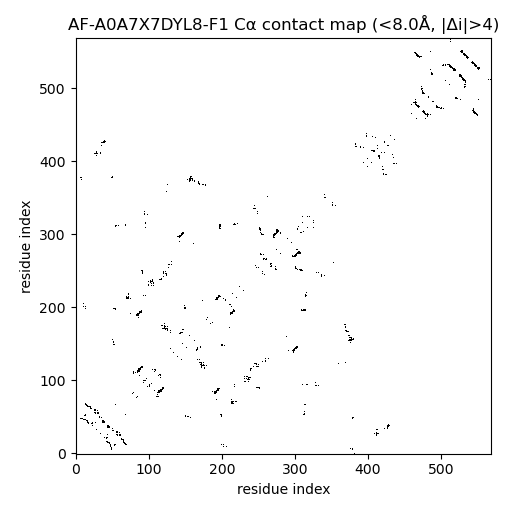 ? -24.876 -12.725 16.520 1.00 95.69 189 ASP A N 1
ATOM 1462 C CA . ASP A 1 189 ? -25.174 -13.581 15.368 1.00 95.69 189 ASP A CA 1
ATOM 1463 C C . ASP A 1 189 ? -25.076 -12.848 14.017 1.00 95.69 189 ASP A C 1
ATOM 1465 O O . ASP A 1 189 ? -25.317 -13.454 12.974 1.00 95.69 189 ASP A O 1
ATOM 1469 N N . HIS A 1 190 ? -24.753 -11.551 14.014 1.00 98.19 190 HIS A N 1
ATOM 1470 C CA . HIS A 1 190 ? -24.619 -10.770 12.788 1.00 98.19 190 HIS A CA 1
ATOM 1471 C C . HIS A 1 190 ? -23.192 -10.841 12.255 1.00 98.19 190 HIS A C 1
ATOM 1473 O O . HIS A 1 190 ? -22.229 -10.669 13.012 1.00 98.19 190 HIS A O 1
ATOM 1479 N N . LYS A 1 191 ? -23.062 -10.992 10.937 1.00 98.38 191 LYS A N 1
ATOM 1480 C CA . LYS A 1 191 ? -21.801 -10.755 10.233 1.00 98.38 191 LYS A CA 1
ATOM 1481 C C . LYS A 1 191 ? -21.436 -9.266 10.284 1.00 98.38 191 LYS A C 1
ATOM 1483 O O . LYS A 1 191 ? -22.315 -8.405 10.378 1.00 98.38 191 LYS A O 1
ATOM 1488 N N . ILE A 1 192 ? -20.147 -8.956 10.220 1.00 98.62 192 ILE A N 1
ATOM 1489 C CA . ILE A 1 192 ? -19.610 -7.595 10.284 1.00 98.62 192 ILE A CA 1
ATOM 1490 C C . ILE A 1 192 ? -19.000 -7.208 8.938 1.00 98.62 192 ILE A C 1
ATOM 1492 O O . ILE A 1 192 ? -17.999 -7.783 8.508 1.00 98.62 192 ILE A O 1
ATOM 1496 N N . ALA A 1 193 ? -19.564 -6.173 8.317 1.00 98.62 193 ALA A N 1
ATOM 1497 C CA . ALA A 1 193 ? -18.995 -5.506 7.155 1.00 98.62 193 ALA A CA 1
ATOM 1498 C C . ALA A 1 193 ? -18.197 -4.267 7.581 1.00 98.62 193 ALA A C 1
ATOM 1500 O O . ALA A 1 193 ? -18.745 -3.326 8.154 1.00 98.62 193 ALA A O 1
ATOM 1501 N N . ALA A 1 194 ? -16.898 -4.243 7.303 1.00 98.56 194 ALA A N 1
ATOM 1502 C CA . ALA A 1 194 ? -16.047 -3.092 7.565 1.00 98.56 194 ALA A CA 1
ATOM 1503 C C . ALA A 1 194 ? -15.891 -2.243 6.304 1.00 98.56 194 ALA A C 1
ATOM 1505 O O . ALA A 1 194 ? -15.249 -2.664 5.343 1.00 98.56 194 ALA A O 1
ATOM 1506 N N . LEU A 1 195 ? -16.429 -1.024 6.329 1.00 98.62 195 LEU A N 1
ATOM 1507 C CA . LEU A 1 195 ? -16.169 -0.019 5.302 1.00 98.62 195 LEU A CA 1
ATOM 1508 C C . LEU A 1 195 ? -14.846 0.670 5.638 1.00 98.62 195 LEU A C 1
ATOM 1510 O O . LEU A 1 195 ? -14.743 1.387 6.642 1.00 98.62 195 LEU A O 1
ATOM 1514 N N . SER A 1 196 ? -13.815 0.412 4.835 1.00 96.56 196 SER A N 1
ATOM 1515 C CA . SER A 1 196 ? -12.437 0.767 5.156 1.00 96.56 196 SER A CA 1
ATOM 1516 C C . SER A 1 196 ? -11.669 1.364 3.968 1.00 96.56 196 SER A C 1
ATOM 1518 O O . SER A 1 196 ? -11.936 1.050 2.809 1.00 96.56 196 SER A O 1
ATOM 1520 N N . PRO A 1 197 ? -10.655 2.208 4.233 1.00 96.75 197 PRO A N 1
ATOM 1521 C CA . PRO A 1 197 ? -9.797 2.772 3.193 1.00 96.75 197 PRO A CA 1
ATOM 1522 C C . PRO A 1 197 ? -8.647 1.833 2.785 1.00 96.75 197 PRO A C 1
ATOM 1524 O O . PRO A 1 197 ? -7.779 2.227 2.006 1.00 96.75 197 PRO A O 1
ATOM 1527 N N . CYS A 1 198 ? -8.564 0.622 3.348 1.00 96.81 198 CYS A N 1
ATOM 1528 C CA . CYS A 1 198 ? -7.342 -0.176 3.335 1.00 96.81 198 CYS A CA 1
ATOM 1529 C C . CYS A 1 198 ? -7.577 -1.614 2.862 1.00 96.81 198 CYS A C 1
ATOM 1531 O O . CYS A 1 198 ? -8.323 -2.381 3.466 1.00 96.81 198 CYS A O 1
ATOM 1533 N N . LEU A 1 199 ? -6.829 -2.014 1.835 1.00 95.69 199 LEU A N 1
ATOM 1534 C CA . LEU A 1 199 ? -6.790 -3.384 1.323 1.00 95.69 199 LEU A CA 1
ATOM 1535 C C . LEU A 1 199 ? -6.258 -4.395 2.346 1.00 95.69 199 LEU A C 1
ATOM 1537 O O . LEU A 1 199 ? -6.834 -5.464 2.540 1.00 95.69 199 LEU A O 1
ATOM 1541 N N . ALA A 1 200 ? -5.182 -4.038 3.047 1.00 96.50 200 ALA A N 1
ATOM 1542 C CA . ALA A 1 200 ? -4.522 -4.927 3.996 1.00 96.50 200 ALA A CA 1
ATOM 1543 C C . ALA A 1 200 ? -5.381 -5.269 5.230 1.00 96.50 200 ALA A C 1
ATOM 1545 O O . ALA A 1 200 ? -5.050 -6.218 5.938 1.00 96.50 200 ALA A O 1
ATOM 1546 N N . LYS A 1 201 ? -6.498 -4.567 5.489 1.00 96.00 201 LYS A N 1
ATOM 1547 C CA . LYS A 1 201 ? -7.394 -4.879 6.622 1.00 96.00 201 LYS A CA 1
ATOM 1548 C C . LYS A 1 201 ? -7.998 -6.276 6.545 1.00 96.00 201 LYS A C 1
ATOM 1550 O O . LYS A 1 201 ? -8.094 -6.936 7.574 1.00 96.00 201 LYS A O 1
ATOM 1555 N N . LYS A 1 202 ? -8.254 -6.785 5.337 1.00 94.69 202 LYS A N 1
ATOM 1556 C CA . LYS A 1 202 ? -8.705 -8.170 5.127 1.00 94.69 202 LYS A CA 1
ATOM 1557 C C . LYS A 1 202 ? -7.770 -9.208 5.767 1.00 94.69 202 LYS A C 1
ATOM 1559 O O . LYS A 1 202 ? -8.216 -10.262 6.205 1.00 94.69 202 LYS A O 1
ATOM 1564 N N . ARG A 1 203 ? -6.470 -8.908 5.859 1.00 93.19 203 ARG A N 1
ATOM 1565 C CA . ARG A 1 203 ? -5.474 -9.801 6.471 1.00 93.19 203 ARG A CA 1
ATOM 1566 C C . ARG A 1 203 ? -5.554 -9.818 7.986 1.00 93.19 203 ARG A C 1
ATOM 1568 O O . ARG A 1 203 ? -5.458 -10.889 8.564 1.00 93.19 203 ARG A O 1
ATOM 1575 N N . GLU A 1 204 ? -5.784 -8.663 8.603 1.00 95.38 204 GLU A N 1
ATOM 1576 C CA . GLU A 1 204 ? -6.039 -8.582 10.043 1.00 95.38 204 GLU A CA 1
ATOM 1577 C C . GLU A 1 204 ? -7.318 -9.345 10.413 1.00 95.38 204 GLU A C 1
ATOM 1579 O O . GLU A 1 204 ? -7.339 -10.055 11.414 1.00 95.38 204 GLU A O 1
ATOM 1584 N N . PHE A 1 205 ? -8.361 -9.264 9.583 1.00 95.19 205 PHE A N 1
ATOM 1585 C CA . PHE A 1 205 ? -9.618 -9.981 9.830 1.00 95.19 205 PHE A CA 1
ATOM 1586 C C . PHE A 1 205 ? -9.423 -11.495 9.727 1.00 95.19 205 PHE A C 1
ATOM 1588 O O . PHE A 1 205 ? -9.840 -12.246 10.604 1.00 95.19 205 PHE A O 1
ATOM 1595 N N . HIS A 1 206 ? -8.692 -11.939 8.704 1.00 92.81 206 HIS A N 1
ATOM 1596 C CA . HIS A 1 206 ? -8.327 -13.342 8.538 1.00 92.81 206 HIS A CA 1
ATOM 1597 C C . HIS A 1 206 ? -7.431 -13.869 9.676 1.00 92.81 206 HIS A C 1
ATOM 1599 O O . HIS A 1 206 ? -7.627 -14.983 10.147 1.00 92.81 206 HIS A O 1
ATOM 1605 N N . GLU A 1 207 ? -6.450 -13.082 10.129 1.00 92.00 207 GLU A N 1
ATOM 1606 C CA . GLU A 1 207 ? -5.547 -13.436 11.235 1.00 92.00 207 GLU A CA 1
ATOM 1607 C C . GLU A 1 207 ? -6.292 -13.582 12.568 1.00 92.00 207 GLU A C 1
ATOM 1609 O O . GLU A 1 207 ? -6.038 -14.517 13.326 1.00 92.00 207 GLU A O 1
ATOM 1614 N N . THR A 1 208 ? -7.204 -12.654 12.856 1.00 92.00 208 THR A N 1
ATOM 1615 C CA . THR A 1 208 ? -7.927 -12.590 14.135 1.00 92.00 208 THR A CA 1
ATOM 1616 C C . THR A 1 208 ? -9.197 -13.438 14.160 1.00 92.00 208 THR A C 1
ATOM 1618 O O . THR A 1 208 ? -9.715 -13.723 15.240 1.00 92.00 208 THR A O 1
ATOM 1621 N N . GLY A 1 209 ? -9.710 -13.834 12.992 1.00 92.75 209 GLY A N 1
ATOM 1622 C CA . GLY A 1 209 ? -11.002 -14.505 12.847 1.00 92.75 209 GLY A CA 1
ATOM 1623 C C . GLY A 1 209 ? -12.202 -13.595 13.137 1.00 92.75 209 GLY A C 1
ATOM 1624 O O . GLY A 1 209 ? -13.293 -14.097 13.404 1.00 92.75 209 GLY A O 1
ATOM 1625 N N . LEU A 1 210 ? -12.008 -12.271 13.129 1.00 92.81 210 LEU A N 1
ATOM 1626 C CA . LEU A 1 210 ? -13.049 -11.273 13.369 1.00 92.81 210 LEU A CA 1
ATOM 1627 C C . LEU A 1 210 ? -13.223 -10.375 12.142 1.00 92.81 210 LEU A C 1
ATOM 1629 O O . LEU A 1 210 ? -12.261 -9.790 11.651 1.00 92.81 210 LEU A O 1
ATOM 1633 N N . GLY A 1 211 ? -14.473 -10.210 11.706 1.00 94.31 211 GLY A N 1
ATOM 1634 C CA . GLY A 1 211 ? -14.824 -9.433 10.518 1.00 94.31 211 GLY A CA 1
ATOM 1635 C C . GLY A 1 211 ? -15.043 -10.329 9.306 1.00 94.31 211 GLY A C 1
ATOM 1636 O O . GLY A 1 211 ? -14.235 -11.207 9.021 1.00 94.31 211 GLY A O 1
ATOM 1637 N N . ASP A 1 212 ? -16.145 -10.097 8.600 1.00 97.56 212 ASP A N 1
ATOM 1638 C CA . ASP A 1 212 ? -16.608 -10.975 7.523 1.00 97.56 212 ASP A CA 1
ATOM 1639 C C . ASP A 1 212 ? -16.368 -10.360 6.139 1.00 97.56 212 ASP A C 1
ATOM 1641 O O . ASP A 1 212 ? -16.051 -11.079 5.195 1.00 97.56 212 ASP A O 1
ATOM 1645 N N . TYR A 1 213 ? -16.462 -9.029 6.024 1.00 98.19 213 TYR A N 1
ATOM 1646 C CA . TYR A 1 213 ? -16.255 -8.308 4.763 1.00 98.19 213 TYR A CA 1
ATOM 1647 C C . TYR A 1 213 ? -15.353 -7.096 4.977 1.00 98.19 213 TYR A C 1
ATOM 1649 O O . TYR A 1 213 ? -15.613 -6.275 5.858 1.00 98.19 213 TYR A O 1
ATOM 1657 N N . ASN A 1 214 ? -14.322 -6.939 4.147 1.00 98.06 214 ASN A N 1
ATOM 1658 C CA . ASN A 1 214 ? -13.577 -5.692 4.014 1.00 98.06 214 ASN A CA 1
ATOM 1659 C C . ASN A 1 214 ? -13.995 -4.998 2.717 1.00 98.06 214 ASN A C 1
ATOM 1661 O O . ASN A 1 214 ? -13.687 -5.479 1.630 1.00 98.06 214 ASN A O 1
ATOM 1665 N N . VAL A 1 215 ? -14.675 -3.863 2.833 1.00 98.25 215 VAL A N 1
ATOM 1666 C CA . VAL A 1 215 ? -15.277 -3.145 1.707 1.00 98.25 215 VAL A CA 1
ATOM 1667 C C . VAL A 1 215 ? -14.639 -1.774 1.553 1.00 98.25 215 VAL A C 1
ATOM 1669 O O . VAL A 1 215 ? -14.584 -0.992 2.501 1.00 98.25 215 VAL A O 1
ATOM 1672 N N . GLY A 1 216 ? -14.166 -1.472 0.349 1.00 97.94 216 GLY A N 1
ATOM 1673 C CA . GLY A 1 216 ? -13.560 -0.195 0.015 1.00 97.94 216 GLY A CA 1
ATOM 1674 C C . GLY A 1 216 ? -14.577 0.918 -0.205 1.00 97.94 216 GLY A C 1
ATOM 1675 O O . GLY A 1 216 ? -15.626 0.703 -0.812 1.00 97.94 216 GLY A O 1
ATOM 1676 N N . PHE A 1 217 ? -14.236 2.148 0.190 1.00 98.31 217 PHE A N 1
ATOM 1677 C CA . PHE A 1 217 ? -15.045 3.320 -0.165 1.00 98.31 217 PHE A CA 1
ATOM 1678 C C . PHE A 1 217 ? -15.129 3.526 -1.684 1.00 98.31 217 PHE A C 1
ATOM 1680 O O . PHE A 1 217 ? -16.185 3.914 -2.176 1.00 98.31 217 PHE A O 1
ATOM 1687 N N . LYS A 1 218 ? -14.067 3.189 -2.434 1.00 96.31 218 LYS A N 1
ATOM 1688 C CA . LYS A 1 218 ? -14.079 3.166 -3.909 1.00 96.31 218 LYS A CA 1
ATOM 1689 C C . LYS A 1 218 ? -15.180 2.273 -4.479 1.00 96.31 218 LYS A C 1
ATOM 1691 O O . LYS A 1 218 ? -15.889 2.707 -5.383 1.00 96.31 218 LYS A O 1
ATOM 1696 N N . SER A 1 219 ? -15.341 1.055 -3.961 1.00 97.69 219 SER A N 1
ATOM 1697 C CA . SER A 1 219 ? -16.356 0.111 -4.449 1.00 97.69 219 SER A CA 1
ATOM 1698 C C . SER A 1 219 ? -17.766 0.616 -4.150 1.00 97.69 219 SER A C 1
ATOM 1700 O O . SER A 1 219 ? -18.623 0.609 -5.031 1.00 97.69 219 SER A O 1
ATOM 1702 N N . VAL A 1 220 ? -17.973 1.170 -2.949 1.00 98.31 220 VAL A N 1
ATOM 1703 C CA . VAL A 1 220 ? -19.237 1.825 -2.579 1.00 98.31 220 VAL A CA 1
ATOM 1704 C C . VAL A 1 220 ? -19.535 3.007 -3.508 1.00 98.31 220 VAL A C 1
ATOM 1706 O O . VAL A 1 220 ? -20.619 3.052 -4.079 1.00 98.31 220 VAL A O 1
ATOM 1709 N N . SER A 1 221 ? -18.589 3.930 -3.722 1.00 97.62 221 SER A N 1
ATOM 1710 C CA . SER A 1 221 ? -18.789 5.085 -4.618 1.00 97.62 221 SER A CA 1
ATOM 1711 C C . SER A 1 221 ? -19.088 4.655 -6.049 1.00 97.62 221 SER A C 1
ATOM 1713 O O . SER A 1 221 ? -20.073 5.101 -6.627 1.00 97.62 221 SER A O 1
ATOM 1715 N N . SER A 1 222 ? -18.315 3.701 -6.580 1.00 97.12 222 SER A N 1
ATOM 1716 C CA . SER A 1 222 ? -18.520 3.160 -7.930 1.00 97.12 222 SER A CA 1
ATOM 1717 C C . SER A 1 222 ? -19.922 2.569 -8.092 1.00 97.12 222 SER A C 1
ATOM 1719 O O . SER A 1 222 ? -20.563 2.747 -9.127 1.00 97.12 222 SER A O 1
ATOM 1721 N N . PHE A 1 223 ? -20.431 1.881 -7.064 1.00 98.06 223 PHE A N 1
ATOM 1722 C CA . PHE A 1 223 ? -21.792 1.353 -7.066 1.00 98.06 223 PHE A CA 1
ATOM 1723 C C . PHE A 1 223 ? -22.847 2.462 -7.007 1.00 98.06 223 PHE A C 1
ATOM 1725 O O . PHE A 1 223 ? -23.821 2.408 -7.762 1.00 98.06 223 PHE A O 1
ATOM 1732 N N . LEU A 1 224 ? -22.671 3.457 -6.134 1.00 98.06 224 LEU A N 1
ATOM 1733 C CA . LEU A 1 224 ? -23.591 4.590 -6.017 1.00 98.06 224 LEU A CA 1
ATOM 1734 C C . LEU A 1 224 ? -23.682 5.358 -7.344 1.00 98.06 224 LEU A C 1
ATOM 1736 O O . LEU A 1 224 ? -24.784 5.611 -7.823 1.00 98.06 224 LEU A O 1
ATOM 1740 N N . GLU A 1 225 ? -22.541 5.644 -7.973 1.00 97.19 225 GLU A N 1
ATOM 1741 C CA . GLU A 1 225 ? -22.448 6.318 -9.272 1.00 97.19 225 GLU A CA 1
ATOM 1742 C C . GLU A 1 225 ? -23.111 5.499 -10.384 1.00 97.19 225 GLU A C 1
ATOM 1744 O O . GLU A 1 225 ? -24.001 5.996 -11.074 1.00 97.19 225 GLU A O 1
ATOM 1749 N N . LYS A 1 226 ? -22.756 4.212 -10.516 1.00 97.88 226 LYS A N 1
ATOM 1750 C CA . LYS A 1 226 ? -23.316 3.317 -11.543 1.00 97.88 226 LYS A CA 1
ATOM 1751 C C . LYS A 1 226 ? -24.840 3.190 -11.454 1.00 97.88 226 LYS A C 1
ATOM 1753 O O . LYS A 1 226 ? -25.500 3.021 -12.478 1.00 97.88 226 LYS A O 1
ATOM 1758 N N . ASN A 1 227 ? -25.397 3.259 -10.246 1.00 97.69 227 ASN A N 1
ATOM 1759 C CA . ASN A 1 227 ? -26.834 3.140 -10.001 1.00 97.69 227 ASN A CA 1
ATOM 1760 C C . ASN A 1 227 ? -27.540 4.499 -9.833 1.00 97.69 227 ASN A C 1
ATOM 1762 O O . ASN A 1 227 ? -28.725 4.519 -9.509 1.00 97.69 227 ASN A O 1
ATOM 1766 N N . ASN A 1 228 ? -26.849 5.623 -10.064 1.00 97.31 228 ASN A N 1
ATOM 1767 C CA . ASN A 1 228 ? -27.379 6.983 -9.894 1.00 97.31 228 ASN A CA 1
ATOM 1768 C C . ASN A 1 228 ? -28.007 7.234 -8.504 1.00 97.31 228 ASN A C 1
ATOM 1770 O O . ASN A 1 228 ? -29.047 7.884 -8.379 1.00 97.31 228 ASN A O 1
ATOM 1774 N N . ILE A 1 229 ? -27.388 6.706 -7.446 1.00 97.88 229 ILE A N 1
ATOM 1775 C CA . ILE A 1 229 ? -27.861 6.835 -6.066 1.00 97.88 229 ILE A CA 1
ATOM 1776 C C . ILE A 1 229 ? -27.294 8.116 -5.451 1.00 97.88 229 ILE A C 1
ATOM 1778 O O . ILE A 1 229 ? -26.093 8.234 -5.214 1.00 97.88 229 ILE A O 1
ATOM 1782 N N . ASN A 1 230 ? -28.172 9.063 -5.124 1.00 97.12 230 ASN A N 1
ATOM 1783 C CA . ASN A 1 230 ? -27.795 10.275 -4.401 1.00 97.12 230 ASN A CA 1
ATOM 1784 C C . ASN A 1 230 ? -27.890 10.053 -2.884 1.00 97.12 230 ASN A C 1
ATOM 1786 O O . ASN A 1 230 ? -28.995 9.958 -2.344 1.00 97.12 230 ASN A O 1
ATOM 1790 N N . LEU A 1 231 ? -26.751 10.030 -2.182 1.00 97.62 231 LEU A N 1
ATOM 1791 C CA . LEU A 1 231 ? -26.723 9.849 -0.726 1.00 97.62 231 LEU A CA 1
ATOM 1792 C C . LEU A 1 231 ? -27.547 10.901 0.020 1.00 97.62 231 LEU A C 1
ATOM 1794 O O . LEU A 1 231 ? -28.233 10.544 0.969 1.00 97.62 231 LEU A O 1
ATOM 1798 N N . SER A 1 232 ? -27.577 12.157 -0.432 1.00 96.88 232 SER A N 1
ATOM 1799 C CA . SER A 1 232 ? -28.338 13.222 0.237 1.00 96.88 232 SER A CA 1
ATOM 1800 C C . SER A 1 232 ? -29.859 12.994 0.235 1.00 96.88 232 SER A C 1
ATOM 1802 O O . SER A 1 232 ? -30.578 13.701 0.933 1.00 96.88 232 SER A O 1
ATOM 1804 N N . SER A 1 233 ? -30.364 12.020 -0.537 1.00 97.12 233 SER A N 1
ATOM 1805 C CA . SER A 1 233 ? -31.778 11.614 -0.511 1.00 97.12 233 SER A CA 1
ATOM 1806 C C . SER A 1 233 ? -32.137 10.666 0.642 1.00 97.12 233 SER A C 1
ATOM 1808 O O . SER A 1 233 ? -33.317 10.486 0.937 1.00 97.12 233 SER A O 1
ATOM 1810 N N . TYR A 1 234 ? -31.142 10.077 1.311 1.00 98.12 234 TYR A N 1
ATOM 1811 C CA . TYR A 1 234 ? -31.336 9.203 2.467 1.00 98.12 234 TYR A CA 1
ATOM 1812 C C . TYR A 1 234 ? -31.268 10.006 3.770 1.00 98.12 234 TYR A C 1
ATOM 1814 O O . TYR A 1 234 ? -30.531 10.992 3.837 1.00 98.12 234 TYR A O 1
ATOM 1822 N N . PRO A 1 235 ? -31.995 9.601 4.827 1.00 97.56 235 PRO A N 1
ATOM 1823 C CA . PRO A 1 235 ? -31.931 10.283 6.115 1.00 97.56 235 PRO A CA 1
ATOM 1824 C C . PRO A 1 235 ? -30.520 10.211 6.713 1.00 97.56 235 PRO A C 1
ATOM 1826 O O . PRO A 1 235 ? -29.828 9.197 6.598 1.00 97.56 235 PRO A O 1
ATOM 1829 N N . SER A 1 236 ? -30.100 11.287 7.378 1.00 97.62 236 SER A N 1
ATOM 1830 C CA . SER A 1 236 ? -28.869 11.290 8.167 1.00 97.62 236 SER A CA 1
ATOM 1831 C C . SER A 1 236 ? -29.072 10.446 9.422 1.00 97.62 236 SER A C 1
ATOM 1833 O O . SER A 1 236 ? -29.867 10.798 10.290 1.00 97.62 236 SER A O 1
ATOM 1835 N N . GLU A 1 237 ? -28.340 9.342 9.529 1.00 97.44 237 GLU A N 1
ATOM 1836 C CA . GLU A 1 237 ? -28.480 8.380 10.622 1.00 97.44 237 GLU A CA 1
ATOM 1837 C C . GLU A 1 237 ? -27.231 8.388 11.509 1.00 97.44 237 GLU A C 1
ATOM 1839 O O . GLU A 1 237 ? -26.105 8.234 11.026 1.00 97.44 237 GLU A O 1
ATOM 1844 N N . ALA A 1 238 ? -27.426 8.548 12.819 1.00 96.94 238 ALA A N 1
ATOM 1845 C CA . ALA A 1 238 ? -26.343 8.475 13.794 1.00 96.94 238 ALA A CA 1
ATOM 1846 C C . ALA A 1 238 ? -25.787 7.046 13.921 1.00 96.94 238 ALA A C 1
ATOM 1848 O O . ALA A 1 238 ? -26.457 6.055 13.611 1.00 96.94 238 ALA A O 1
ATOM 1849 N N . TYR A 1 239 ? -24.552 6.948 14.407 1.00 98.25 239 TYR A N 1
ATOM 1850 C CA . TYR A 1 239 ? -23.934 5.668 14.740 1.00 98.25 239 TYR A CA 1
ATOM 1851 C C . TYR A 1 239 ? -24.560 5.050 15.998 1.00 98.25 239 TYR A C 1
ATOM 1853 O O . TYR A 1 239 ? -25.104 5.752 16.848 1.00 98.25 239 TYR A O 1
ATOM 1861 N N . PHE A 1 240 ? -24.493 3.722 16.106 1.00 98.06 240 PHE A N 1
ATOM 1862 C CA . PHE A 1 240 ? -25.122 2.969 17.195 1.00 98.06 240 PHE A CA 1
ATOM 1863 C C . PHE A 1 240 ? -24.349 3.056 18.523 1.00 98.06 240 PHE A C 1
ATOM 1865 O O . PHE A 1 240 ? -24.940 2.972 19.596 1.00 98.06 240 PHE A O 1
ATOM 1872 N N . ASN A 1 241 ? -23.026 3.197 18.461 1.00 97.44 241 ASN A N 1
ATOM 1873 C CA . ASN A 1 241 ? -22.150 3.355 19.622 1.00 97.44 241 ASN A CA 1
ATOM 1874 C C . ASN A 1 241 ? -21.971 4.830 20.018 1.00 97.44 241 ASN A C 1
ATOM 1876 O O . ASN A 1 241 ? -22.258 5.717 19.211 1.00 97.44 241 ASN A O 1
ATOM 1880 N N . PRO A 1 242 ? -21.460 5.106 21.237 1.00 96.81 242 PRO A N 1
ATOM 1881 C CA . PRO A 1 242 ? -21.134 6.465 21.645 1.00 96.81 242 PRO A CA 1
ATOM 1882 C C . PRO A 1 242 ? -20.204 7.157 20.640 1.00 96.81 242 PRO A C 1
ATOM 1884 O O . PRO A 1 242 ? -19.333 6.494 20.062 1.00 96.81 242 PRO A O 1
ATOM 1887 N N . PRO A 1 243 ? -20.360 8.476 20.432 1.00 94.31 243 PRO A N 1
ATOM 1888 C CA . PRO A 1 243 ? -19.475 9.210 19.547 1.00 94.31 243 PRO A CA 1
ATOM 1889 C C . PRO A 1 243 ? -18.042 9.202 20.092 1.00 94.31 243 PRO A C 1
ATOM 1891 O O . PRO A 1 243 ? -17.806 9.132 21.297 1.00 94.31 243 PRO A O 1
ATOM 1894 N N . ALA A 1 244 ? -17.065 9.255 19.194 1.00 95.94 244 ALA A N 1
ATOM 1895 C CA . ALA A 1 244 ? -15.707 9.612 19.578 1.00 95.94 244 ALA A CA 1
ATOM 1896 C C . ALA A 1 244 ? -15.578 11.128 19.694 1.00 95.94 244 ALA A C 1
ATOM 1898 O O . ALA A 1 244 ? -16.275 11.870 19.002 1.00 95.94 244 ALA A O 1
ATOM 1899 N N . GLU A 1 245 ? -14.639 11.579 20.518 1.00 94.38 245 GLU A N 1
ATOM 1900 C CA . GLU A 1 245 ? -14.322 12.996 20.627 1.00 94.38 245 GLU A CA 1
ATOM 1901 C C . GLU A 1 245 ? -13.234 13.354 19.602 1.00 94.38 245 GLU A C 1
ATOM 1903 O O . GLU A 1 245 ? -13.536 13.867 18.529 1.00 94.38 245 GLU A O 1
ATOM 1908 N N . ARG A 1 246 ? -11.964 13.038 19.889 1.00 93.06 246 ARG A N 1
ATOM 1909 C CA . ARG A 1 246 ? -10.801 13.422 19.058 1.00 93.06 246 ARG A CA 1
ATOM 1910 C C . ARG A 1 246 ? -10.396 12.330 18.089 1.00 93.06 246 ARG A C 1
ATOM 1912 O O . ARG A 1 246 ? -9.897 12.623 17.004 1.00 93.06 246 ARG A O 1
ATOM 1919 N N . ALA A 1 247 ? -10.671 11.072 18.427 1.00 96.81 247 ALA A N 1
ATOM 1920 C CA . ALA A 1 247 ? -10.281 9.943 17.593 1.00 96.81 247 ALA A CA 1
ATOM 1921 C C . ALA A 1 247 ? -11.088 9.836 16.280 1.00 96.81 247 ALA A C 1
ATOM 1923 O O . ALA A 1 247 ? -10.805 8.981 15.439 1.00 96.81 247 ALA A O 1
ATOM 1924 N N . VAL A 1 248 ? -12.047 10.737 16.025 1.00 97.00 248 VAL A N 1
ATOM 1925 C CA . VAL A 1 248 ? -12.581 10.938 14.665 1.00 97.00 248 VAL A CA 1
ATOM 1926 C C . VAL A 1 248 ? -11.511 11.403 13.675 1.00 97.00 248 VAL A C 1
ATOM 1928 O O . VAL A 1 248 ? -11.618 11.101 12.491 1.00 97.00 248 VAL A O 1
ATOM 1931 N N . GLY A 1 249 ? -10.443 12.046 14.160 1.00 96.31 249 GLY A N 1
ATOM 1932 C CA . GLY A 1 249 ? -9.263 12.418 13.380 1.00 96.31 249 GLY A CA 1
ATOM 1933 C C . GLY A 1 249 ? -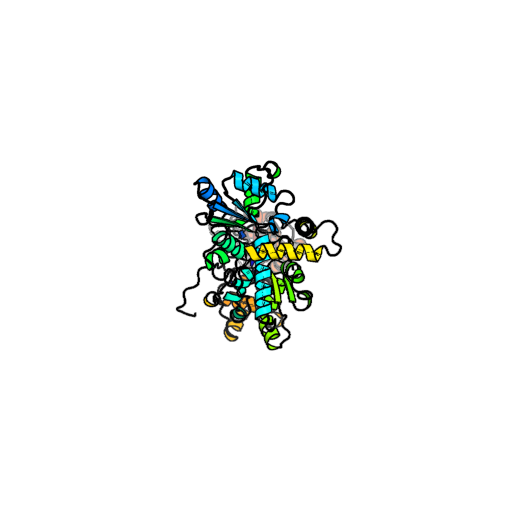8.186 11.332 13.281 1.00 96.31 249 GLY A C 1
ATOM 1934 O O . GLY A 1 249 ? -7.111 11.592 12.747 1.00 96.31 249 GLY A O 1
ATOM 1935 N N . PHE A 1 250 ? -8.426 10.117 13.790 1.00 96.56 250 PHE A N 1
ATOM 1936 C CA . PHE A 1 250 ? -7.401 9.065 13.878 1.00 96.56 250 PHE A CA 1
ATOM 1937 C C . PHE A 1 250 ? -6.880 8.591 12.511 1.00 96.56 250 PHE A C 1
ATOM 1939 O O . PHE A 1 250 ? -5.797 8.020 12.421 1.00 96.56 250 PHE A O 1
ATOM 1946 N N . SER A 1 251 ? -7.642 8.807 11.435 1.00 96.38 251 SER A N 1
ATOM 1947 C CA . SER A 1 251 ? -7.227 8.455 10.076 1.00 96.38 251 SER A CA 1
ATOM 1948 C C . SER A 1 251 ? -6.195 9.410 9.470 1.00 96.38 251 SER A C 1
ATOM 1950 O O . SER A 1 251 ? -5.530 9.018 8.509 1.00 96.38 251 SER A O 1
ATOM 1952 N N . SER A 1 252 ? -6.042 10.619 10.016 1.00 96.44 252 SER A N 1
ATOM 1953 C CA . SER A 1 252 ? -5.049 11.600 9.573 1.00 96.44 252 SER A CA 1
ATOM 1954 C C . SER A 1 252 ? -3.637 11.267 10.084 1.00 96.44 252 SER A C 1
ATOM 1956 O O . SER A 1 252 ? -3.497 10.692 11.169 1.00 96.44 252 SER A O 1
ATOM 1958 N N . PRO A 1 253 ? -2.568 11.674 9.372 1.00 95.12 253 PRO A N 1
ATOM 1959 C CA . PRO A 1 253 ? -1.188 11.577 9.858 1.00 95.12 253 PRO A CA 1
ATOM 1960 C C . PRO A 1 253 ? -0.994 12.169 11.266 1.00 95.12 253 PRO A C 1
ATOM 1962 O O . PRO A 1 253 ? -1.214 13.365 11.498 1.00 95.12 253 PRO A O 1
ATOM 1965 N N . GLY A 1 254 ? -0.517 11.359 12.214 1.00 93.94 254 GLY A N 1
ATOM 1966 C CA . GLY A 1 254 ? -0.363 11.744 13.622 1.00 93.94 254 GLY A CA 1
ATOM 1967 C C . GLY A 1 254 ? -1.662 11.788 14.439 1.00 93.94 254 GLY A C 1
ATOM 1968 O O . GLY A 1 254 ? -1.658 12.311 15.554 1.00 93.94 254 GLY A O 1
ATOM 1969 N N . GLY A 1 255 ? -2.786 11.293 13.908 1.00 95.38 255 GLY A N 1
ATOM 1970 C CA . GLY A 1 255 ? -4.078 11.280 14.603 1.00 95.38 255 GLY A CA 1
ATOM 1971 C C . GLY A 1 255 ? -4.057 10.480 15.911 1.00 95.38 255 GLY A C 1
ATOM 1972 O O . GLY A 1 255 ? -4.705 10.873 16.887 1.00 95.38 255 GLY A O 1
ATOM 1973 N N . LEU A 1 256 ? -3.253 9.411 15.971 1.00 96.31 256 LEU A N 1
ATOM 1974 C CA . LEU A 1 256 ? -3.001 8.661 17.201 1.00 96.31 256 LEU A CA 1
ATOM 1975 C C . LEU A 1 256 ? -2.332 9.554 18.242 1.00 96.31 256 LEU A C 1
ATOM 1977 O O . LEU A 1 256 ? -2.863 9.687 19.344 1.00 96.31 256 LEU A O 1
ATOM 1981 N N . LEU A 1 257 ? -1.212 10.198 17.897 1.00 95.50 257 LEU A N 1
ATOM 1982 C CA . LEU A 1 257 ? -0.491 11.072 18.828 1.00 95.50 257 LEU A CA 1
ATOM 1983 C C . LEU A 1 257 ? -1.343 12.249 19.300 1.00 95.50 257 LEU A C 1
ATOM 1985 O O . LEU A 1 257 ? -1.381 12.506 20.497 1.00 95.50 257 LEU A O 1
ATOM 1989 N N . LYS A 1 258 ? -2.100 12.902 18.407 1.00 94.19 258 LYS A N 1
ATOM 1990 C CA . LYS A 1 258 ? -3.036 13.978 18.788 1.00 94.19 258 LYS A CA 1
ATOM 1991 C C . LYS A 1 258 ? -4.057 13.517 19.831 1.00 94.19 258 LYS A C 1
ATOM 1993 O O . LYS A 1 258 ? -4.371 14.255 20.758 1.00 94.19 258 LYS A O 1
ATOM 1998 N N . THR A 1 259 ? -4.560 12.292 19.694 1.00 95.19 259 THR A N 1
ATOM 1999 C CA . THR A 1 259 ? -5.511 11.716 20.655 1.00 95.19 259 THR A CA 1
ATOM 2000 C C . THR A 1 259 ? -4.811 11.300 21.956 1.00 95.19 259 THR A C 1
ATOM 2002 O O . THR A 1 259 ? -5.358 11.478 23.041 1.00 95.19 259 THR A O 1
ATOM 2005 N N . ALA A 1 260 ? -3.588 10.769 21.870 1.00 95.12 260 ALA A N 1
ATOM 2006 C CA . ALA A 1 260 ? -2.787 10.361 23.022 1.00 95.12 260 ALA A CA 1
ATOM 2007 C C . ALA A 1 260 ? -2.302 11.552 23.869 1.00 95.12 260 ALA A C 1
ATOM 2009 O O . ALA A 1 260 ? -2.233 11.434 25.092 1.00 95.12 260 ALA A O 1
ATOM 2010 N N . GLU A 1 261 ? -2.026 12.698 23.242 1.00 93.56 261 GLU A N 1
ATOM 2011 C CA . GLU A 1 261 ? -1.579 13.937 23.892 1.00 93.56 261 GLU A CA 1
ATOM 2012 C C . GLU A 1 261 ? -2.584 14.442 24.940 1.00 93.56 261 GLU A C 1
ATOM 2014 O O . GLU A 1 261 ? -2.175 14.998 25.957 1.00 93.56 261 GLU A O 1
ATOM 2019 N N . ARG A 1 262 ? -3.886 14.164 24.751 1.00 91.50 262 ARG A N 1
ATOM 2020 C CA . ARG A 1 262 ? -4.938 14.433 25.752 1.00 91.50 262 ARG A CA 1
ATOM 2021 C C . ARG A 1 262 ? -4.669 13.713 27.077 1.00 91.50 262 ARG A C 1
ATOM 2023 O O . ARG A 1 262 ? -4.973 14.232 28.141 1.00 91.50 262 ARG A O 1
ATOM 2030 N N . TRP A 1 263 ? -4.126 12.499 27.027 1.00 91.44 263 TRP A N 1
ATOM 2031 C CA . TRP A 1 263 ? -3.927 11.653 28.209 1.00 91.44 263 TRP A CA 1
ATOM 2032 C C . TRP A 1 263 ? -2.526 11.764 28.798 1.00 91.44 263 TRP A C 1
ATOM 2034 O O . TRP A 1 263 ? -2.347 11.621 30.006 1.00 91.44 263 TRP A O 1
ATOM 2044 N N . VAL A 1 264 ? -1.522 11.970 27.947 1.00 91.50 264 VAL A N 1
ATOM 2045 C CA . VAL A 1 264 ? -0.121 12.060 28.353 1.00 91.50 264 VAL A CA 1
ATOM 2046 C C . VAL A 1 264 ? 0.493 13.281 27.689 1.00 91.50 264 VAL A C 1
ATOM 2048 O O . VAL A 1 264 ? 0.986 13.214 26.565 1.00 91.50 264 VAL A O 1
ATOM 2051 N N . HIS A 1 265 ? 0.478 14.396 28.412 1.00 90.69 265 HIS A N 1
ATOM 2052 C CA . HIS A 1 265 ? 1.072 15.638 27.938 1.00 90.69 265 HIS A CA 1
ATOM 2053 C C . HIS A 1 265 ? 2.577 15.462 27.682 1.00 90.69 265 HIS A C 1
ATOM 2055 O O . HIS A 1 265 ? 3.302 14.890 28.500 1.00 90.69 265 HIS A O 1
ATOM 2061 N N . GLY A 1 266 ? 3.049 15.928 26.530 1.00 92.19 266 GLY A N 1
ATOM 2062 C CA . GLY A 1 266 ? 4.418 15.770 26.059 1.00 92.19 266 GLY A CA 1
ATOM 2063 C C . GLY A 1 266 ? 4.720 14.421 25.402 1.00 92.19 266 GLY A C 1
ATOM 2064 O O . GLY A 1 266 ? 5.866 14.224 24.987 1.00 92.19 266 GLY A O 1
ATOM 2065 N N . ILE A 1 267 ? 3.756 13.495 25.255 1.00 93.44 267 ILE A N 1
ATOM 2066 C CA . ILE A 1 267 ? 4.015 12.190 24.614 1.00 93.44 267 ILE A CA 1
ATOM 2067 C C . ILE A 1 267 ? 4.534 12.360 23.187 1.00 93.44 267 ILE A C 1
ATOM 2069 O O . ILE A 1 267 ? 5.443 11.636 22.777 1.00 93.44 267 ILE A O 1
ATOM 2073 N N . SER A 1 268 ? 4.048 13.365 22.457 1.00 92.94 268 SER A N 1
ATOM 2074 C CA . SER A 1 268 ? 4.520 13.670 21.104 1.00 92.94 268 SER A CA 1
ATOM 2075 C C . SER A 1 268 ? 6.021 13.985 21.050 1.00 92.94 268 SER A C 1
ATOM 2077 O O . SER A 1 268 ? 6.677 13.641 20.071 1.00 92.94 268 SER A O 1
ATOM 2079 N N . SER A 1 269 ? 6.596 14.573 22.109 1.00 93.88 269 SER A N 1
ATOM 2080 C CA . SER A 1 269 ? 8.024 14.934 22.160 1.00 93.88 269 SER A CA 1
ATOM 2081 C C . SER A 1 269 ? 8.963 13.728 22.291 1.00 93.88 269 SER A C 1
ATOM 2083 O O . SER A 1 269 ? 10.114 13.787 21.864 1.00 93.88 269 SER A O 1
ATOM 2085 N N . VAL A 1 270 ? 8.463 12.618 22.842 1.00 94.25 270 VAL A N 1
ATOM 2086 C CA . VAL A 1 270 ? 9.202 11.354 23.022 1.00 94.25 270 VAL A CA 1
ATOM 2087 C C . VAL A 1 270 ? 8.778 10.276 22.021 1.00 94.25 270 VAL A C 1
ATOM 2089 O O . VAL A 1 270 ? 9.204 9.122 22.121 1.00 94.25 270 VAL A O 1
ATOM 2092 N N . SER A 1 271 ? 7.943 10.648 21.050 1.00 96.44 271 SER A N 1
ATOM 2093 C CA . SER A 1 271 ? 7.397 9.760 20.030 1.00 96.44 271 SER A CA 1
ATOM 2094 C C . SER A 1 271 ? 7.946 10.089 18.645 1.00 96.44 271 SER A C 1
ATOM 2096 O O . SER A 1 271 ? 8.398 11.199 18.368 1.00 96.44 271 SER A O 1
ATOM 2098 N N . ARG A 1 272 ? 7.890 9.117 17.736 1.00 97.00 272 ARG A N 1
ATOM 2099 C CA . ARG A 1 272 ? 8.167 9.318 16.314 1.00 97.00 272 ARG A CA 1
ATOM 2100 C C . ARG A 1 272 ? 6.877 9.177 15.525 1.00 97.00 272 ARG A C 1
ATOM 2102 O O . ARG A 1 272 ? 6.339 8.082 15.457 1.00 97.00 272 ARG A O 1
ATOM 2109 N N . LYS A 1 273 ? 6.449 10.269 14.898 1.00 96.44 273 LYS A N 1
ATOM 2110 C CA . LYS A 1 273 ? 5.464 10.273 13.814 1.00 96.44 273 LYS A CA 1
ATOM 2111 C C . LYS A 1 273 ? 6.180 10.019 12.486 1.00 96.44 273 LYS A C 1
ATOM 2113 O O . LYS A 1 273 ? 7.170 10.707 12.212 1.00 96.44 273 LYS A O 1
ATOM 2118 N N . ILE A 1 274 ? 5.733 9.039 11.704 1.00 96.38 274 ILE A N 1
ATOM 2119 C CA . ILE A 1 274 ? 6.323 8.734 10.394 1.00 96.38 274 ILE A CA 1
ATOM 2120 C C . ILE A 1 274 ? 5.333 8.035 9.451 1.00 96.38 274 ILE A C 1
ATOM 2122 O O . ILE A 1 274 ? 4.777 6.983 9.760 1.00 96.38 274 ILE A O 1
ATOM 2126 N N . GLU A 1 275 ? 5.150 8.598 8.262 1.00 95.19 275 GLU A N 1
ATOM 2127 C CA . GLU A 1 275 ? 4.185 8.121 7.274 1.00 95.19 275 GLU A CA 1
ATOM 2128 C C . GLU A 1 275 ? 4.810 7.914 5.893 1.00 95.19 275 GLU A C 1
ATOM 2130 O O . GLU A 1 275 ? 5.813 8.533 5.537 1.00 95.19 275 GLU A O 1
ATOM 2135 N N . GLY A 1 276 ? 4.179 7.057 5.091 1.00 95.44 276 GLY A N 1
ATOM 2136 C CA . GLY A 1 276 ? 4.525 6.876 3.685 1.00 95.44 276 GLY A CA 1
ATOM 2137 C C . GLY A 1 276 ? 5.582 5.790 3.453 1.00 95.44 276 GLY A C 1
ATOM 2138 O O . GLY A 1 276 ? 6.552 5.677 4.213 1.00 95.44 276 GLY A O 1
ATOM 2139 N N . PRO A 1 277 ? 5.470 5.014 2.357 1.00 94.50 277 PRO A N 1
ATOM 2140 C CA . PRO A 1 277 ? 6.354 3.878 2.099 1.00 94.50 277 PRO A CA 1
ATOM 2141 C C . PRO A 1 277 ? 7.817 4.310 1.916 1.00 94.50 277 PRO A C 1
ATOM 2143 O O . PRO A 1 277 ? 8.737 3.580 2.273 1.00 94.50 277 PRO A O 1
ATOM 2146 N N . ARG A 1 278 ? 8.064 5.521 1.405 1.00 93.62 278 ARG A N 1
ATOM 2147 C CA . ARG A 1 278 ? 9.427 6.033 1.187 1.00 93.62 278 ARG A CA 1
ATOM 2148 C C . ARG A 1 278 ? 10.189 6.307 2.485 1.00 93.62 278 ARG A C 1
ATOM 2150 O O . ARG A 1 278 ? 11.416 6.291 2.466 1.00 93.62 278 ARG A O 1
ATOM 2157 N N . HIS A 1 279 ? 9.486 6.547 3.590 1.00 95.81 279 HIS A N 1
ATOM 2158 C CA . HIS A 1 279 ? 10.096 6.908 4.868 1.00 95.81 279 HIS A CA 1
ATOM 2159 C C . HIS A 1 279 ? 10.037 5.763 5.877 1.00 95.81 279 HIS A C 1
ATOM 2161 O O . HIS A 1 279 ? 11.033 5.493 6.549 1.00 95.81 279 HIS A O 1
ATOM 2167 N N . ILE A 1 280 ? 8.901 5.062 5.965 1.00 96.56 280 ILE A N 1
ATOM 2168 C CA . ILE A 1 280 ? 8.681 4.080 7.029 1.00 96.56 280 ILE A CA 1
ATOM 2169 C C . ILE A 1 280 ? 9.574 2.844 6.913 1.00 96.56 280 ILE A C 1
ATOM 2171 O O . ILE A 1 280 ? 10.166 2.435 7.907 1.00 96.56 280 ILE A O 1
ATOM 2175 N N . TYR A 1 281 ? 9.718 2.255 5.724 1.00 96.50 281 TYR A N 1
ATOM 2176 C CA . TYR A 1 281 ? 10.473 1.007 5.579 1.00 96.50 281 TYR A CA 1
ATOM 2177 C C . TYR A 1 281 ? 11.974 1.194 5.850 1.00 96.50 281 TYR A C 1
ATOM 2179 O O . TYR A 1 281 ? 12.489 0.488 6.716 1.00 96.50 281 TYR A O 1
ATOM 2187 N N . PRO A 1 282 ? 12.655 2.214 5.280 1.00 96.12 282 PRO A N 1
ATOM 2188 C CA . PRO A 1 282 ? 14.041 2.509 5.651 1.00 96.12 282 PRO A CA 1
ATOM 2189 C C . PRO A 1 282 ? 14.222 2.841 7.140 1.00 96.12 282 PRO A C 1
ATOM 2191 O O . PRO A 1 282 ? 15.260 2.537 7.729 1.00 96.12 282 PRO A O 1
ATOM 2194 N N . TYR A 1 283 ? 13.224 3.474 7.767 1.00 97.56 283 TYR A N 1
ATOM 2195 C CA . TYR A 1 283 ? 13.248 3.738 9.204 1.00 97.56 283 TYR A CA 1
ATOM 2196 C C . TYR A 1 283 ? 13.189 2.443 10.024 1.00 97.56 283 TYR A C 1
ATOM 2198 O O . TYR A 1 283 ? 13.971 2.287 10.963 1.00 97.56 283 TYR A O 1
ATOM 2206 N N . LEU A 1 284 ? 12.300 1.510 9.665 1.00 97.38 284 LEU A N 1
ATOM 2207 C CA . LEU A 1 284 ? 12.167 0.221 10.347 1.00 97.38 284 LEU A CA 1
ATOM 2208 C C . LEU A 1 284 ? 13.436 -0.628 10.209 1.00 97.38 284 LEU A C 1
ATOM 2210 O O . LEU A 1 284 ? 13.897 -1.163 11.216 1.00 97.38 284 LEU A O 1
ATOM 2214 N N . ASP A 1 285 ? 14.063 -0.655 9.029 1.00 95.81 285 ASP A N 1
ATOM 2215 C CA . ASP A 1 285 ? 15.331 -1.368 8.800 1.00 95.81 285 ASP A CA 1
ATOM 2216 C C . ASP A 1 285 ? 16.446 -0.895 9.761 1.00 95.81 285 ASP A C 1
ATOM 2218 O O . ASP A 1 285 ? 17.330 -1.657 10.159 1.00 95.81 285 ASP A O 1
ATOM 2222 N N . MET A 1 286 ? 16.393 0.373 10.188 1.00 97.12 286 MET A N 1
ATOM 2223 C CA . MET A 1 286 ? 17.363 0.983 11.104 1.00 97.12 286 MET A CA 1
ATOM 2224 C C . MET A 1 286 ? 16.900 1.011 12.568 1.00 97.12 286 MET A C 1
ATOM 2226 O O . MET A 1 286 ? 17.703 1.306 13.461 1.00 97.12 286 MET A O 1
ATOM 2230 N N . LEU A 1 287 ? 15.637 0.688 12.857 1.00 97.00 287 LEU A N 1
ATOM 2231 C CA . LEU A 1 287 ? 15.052 0.825 14.191 1.00 97.00 287 LEU A CA 1
ATOM 2232 C C . LEU A 1 287 ? 15.737 -0.086 15.216 1.00 97.00 287 LEU A C 1
ATOM 2234 O O . LEU A 1 287 ? 16.097 0.379 16.298 1.00 97.00 287 LEU A O 1
ATOM 2238 N N . SER A 1 288 ? 16.025 -1.339 14.852 1.00 95.12 288 SER A N 1
ATOM 2239 C CA . SER A 1 288 ? 16.776 -2.284 15.695 1.00 95.12 288 SER A CA 1
ATOM 2240 C C . SER A 1 288 ? 18.125 -1.719 16.159 1.00 95.12 288 SER A C 1
ATOM 2242 O O . SER A 1 288 ? 18.561 -1.971 17.284 1.00 95.12 288 SER A O 1
ATOM 2244 N N . LYS A 1 289 ? 18.797 -0.925 15.313 1.00 96.12 289 LYS A N 1
ATOM 2245 C CA . LYS A 1 289 ? 20.061 -0.257 15.657 1.00 96.12 289 LYS A CA 1
ATOM 2246 C C . LYS A 1 289 ? 19.834 0.898 16.634 1.00 96.12 289 LYS A C 1
ATOM 2248 O O . LYS A 1 289 ? 20.556 1.002 17.620 1.00 96.12 289 LYS A O 1
ATOM 2253 N N . SER A 1 290 ? 18.820 1.728 16.398 1.00 96.50 290 SER A N 1
ATOM 2254 C CA . SER A 1 290 ? 18.448 2.829 17.301 1.00 96.50 290 SER A CA 1
ATOM 2255 C C . SER A 1 290 ? 18.057 2.329 18.694 1.00 96.50 290 SER A C 1
ATOM 2257 O O . SER A 1 290 ? 18.439 2.935 19.693 1.00 96.50 290 SER A O 1
ATOM 2259 N N . ILE A 1 291 ? 17.355 1.192 18.774 1.00 95.69 291 ILE A N 1
ATOM 2260 C CA . ILE A 1 291 ? 16.985 0.556 20.045 1.00 95.69 291 ILE A CA 1
ATOM 2261 C C . ILE A 1 291 ? 18.239 0.109 20.802 1.00 95.69 291 ILE A C 1
ATOM 2263 O O . ILE A 1 291 ? 18.400 0.450 21.971 1.00 95.69 291 ILE A O 1
ATOM 2267 N N . LYS A 1 292 ? 19.169 -0.587 20.131 1.00 95.19 292 LYS A N 1
ATOM 2268 C CA . LYS A 1 292 ? 20.450 -1.008 20.733 1.00 95.19 292 LYS A CA 1
ATOM 2269 C C . LYS A 1 292 ? 21.286 0.174 21.232 1.00 95.19 292 LYS A C 1
ATOM 2271 O O . LYS A 1 292 ? 21.968 0.048 22.242 1.00 95.19 292 LYS A O 1
ATOM 2276 N N . ASN A 1 293 ? 21.214 1.309 20.541 1.00 95.94 293 ASN A N 1
ATOM 2277 C CA . ASN A 1 293 ? 21.933 2.529 20.905 1.00 95.94 293 ASN A CA 1
ATOM 2278 C C . ASN A 1 293 ? 21.239 3.355 22.005 1.00 95.94 293 ASN A C 1
ATOM 2280 O O . ASN A 1 293 ? 21.799 4.359 22.435 1.00 95.94 293 ASN A O 1
ATOM 2284 N N . GLY A 1 294 ? 20.026 2.987 22.434 1.00 94.50 294 GLY A N 1
ATOM 2285 C CA . GLY A 1 294 ? 19.255 3.750 23.420 1.00 94.50 294 GLY A CA 1
ATOM 2286 C C . GLY A 1 294 ? 18.710 5.090 22.906 1.00 94.50 294 GLY A C 1
ATOM 2287 O O . GLY A 1 294 ? 18.348 5.943 23.708 1.00 94.50 294 GLY A O 1
ATOM 2288 N N . THR A 1 295 ? 18.657 5.295 21.584 1.00 95.31 295 THR A N 1
ATOM 2289 C CA . THR A 1 295 ? 18.172 6.539 20.950 1.00 95.31 295 THR A CA 1
ATOM 2290 C C . THR A 1 295 ? 16.798 6.391 20.295 1.00 95.31 295 THR A C 1
ATOM 2292 O O . THR A 1 295 ? 16.286 7.338 19.694 1.00 95.31 295 THR A O 1
ATOM 2295 N N . ALA A 1 296 ? 16.203 5.200 20.364 1.00 96.38 296 ALA A N 1
ATOM 2296 C CA . ALA A 1 296 ? 14.871 4.953 19.838 1.00 96.38 296 ALA A CA 1
ATOM 2297 C C . ALA A 1 296 ? 13.792 5.699 20.653 1.00 96.38 296 ALA A C 1
ATOM 2299 O O . ALA A 1 296 ? 13.939 5.870 21.864 1.00 96.38 296 ALA A O 1
ATOM 2300 N N . PRO A 1 297 ? 12.704 6.148 20.003 1.00 96.44 297 PRO A N 1
ATOM 2301 C CA . PRO A 1 297 ? 11.594 6.808 20.686 1.00 96.44 297 PRO A CA 1
ATOM 2302 C C . PRO A 1 297 ? 10.852 5.837 21.614 1.00 96.44 297 PRO A C 1
ATOM 2304 O O . PRO A 1 297 ? 10.950 4.616 21.468 1.00 96.44 297 PRO A O 1
ATOM 2307 N N . VAL A 1 298 ? 10.050 6.382 22.529 1.00 96.25 298 VAL A N 1
ATOM 2308 C CA . VAL A 1 298 ? 9.152 5.592 23.386 1.00 96.25 298 VAL A CA 1
ATOM 2309 C C . VAL A 1 298 ? 8.032 4.971 22.553 1.00 96.25 298 VAL A C 1
ATOM 2311 O O . VAL A 1 298 ? 7.738 3.789 22.697 1.00 96.25 298 VAL A O 1
ATOM 2314 N N . LEU A 1 299 ? 7.432 5.754 21.656 1.00 97.38 299 LEU A N 1
ATOM 2315 C CA . LEU A 1 299 ? 6.328 5.326 20.802 1.00 97.38 299 LEU A CA 1
ATOM 2316 C C . LEU A 1 299 ? 6.632 5.661 19.340 1.00 97.38 299 LEU A C 1
ATOM 2318 O O . LEU A 1 299 ? 7.057 6.771 19.024 1.00 97.38 299 LEU A O 1
ATOM 2322 N N . VAL A 1 300 ? 6.404 4.712 18.441 1.00 97.62 300 VAL A N 1
ATOM 2323 C CA . VAL A 1 300 ? 6.444 4.927 16.991 1.00 97.62 300 VAL A CA 1
ATOM 2324 C C . VAL A 1 300 ? 5.006 4.916 16.482 1.00 97.62 300 VAL A C 1
ATOM 2326 O O . VAL A 1 300 ? 4.387 3.857 16.432 1.00 97.62 300 VAL A O 1
ATOM 2329 N N . ASP A 1 301 ? 4.481 6.087 16.126 1.00 96.50 301 ASP A N 1
ATOM 2330 C CA . ASP A 1 301 ? 3.218 6.252 15.405 1.00 96.50 301 ASP A CA 1
ATOM 2331 C C . ASP A 1 301 ? 3.515 6.226 13.907 1.00 96.50 301 ASP A C 1
ATOM 2333 O O . ASP A 1 301 ? 4.158 7.139 13.375 1.00 96.50 301 ASP A O 1
ATOM 2337 N N . CYS A 1 302 ? 3.119 5.141 13.242 1.00 95.81 302 CYS A N 1
ATOM 2338 C CA . CYS A 1 302 ? 3.437 4.952 11.841 1.00 95.81 302 CYS A CA 1
ATOM 2339 C C . CYS A 1 302 ? 2.284 4.425 10.993 1.00 95.81 302 CYS A C 1
ATOM 2341 O O . CYS A 1 302 ? 1.518 3.540 11.383 1.00 95.81 302 CYS A O 1
ATOM 2343 N N . LEU A 1 303 ? 2.208 4.957 9.774 1.00 96.44 303 LEU A N 1
ATOM 2344 C CA . LEU A 1 303 ? 1.226 4.582 8.763 1.00 96.44 303 LEU A CA 1
ATOM 2345 C C . LEU A 1 303 ? 1.927 4.326 7.431 1.00 96.44 303 LEU A C 1
ATOM 2347 O O . LEU A 1 303 ? 2.835 5.055 7.037 1.00 96.44 303 LEU A O 1
ATOM 2351 N N . ASN A 1 304 ? 1.489 3.294 6.705 1.00 96.31 304 ASN A N 1
ATOM 2352 C CA . ASN A 1 304 ? 2.040 3.023 5.378 1.00 96.31 304 ASN A CA 1
ATOM 2353 C C . ASN A 1 304 ? 1.706 4.152 4.397 1.00 96.31 304 ASN A C 1
ATOM 2355 O O . ASN A 1 304 ? 2.541 4.505 3.579 1.00 96.31 304 ASN A O 1
ATOM 2359 N N . CYS A 1 305 ? 0.487 4.686 4.444 1.00 95.62 305 CYS A N 1
ATOM 2360 C CA . CYS A 1 305 ? 0.022 5.688 3.490 1.00 95.62 305 CYS A CA 1
ATOM 2361 C C . CYS A 1 305 ? 0.469 7.091 3.925 1.00 95.62 305 CYS A C 1
ATOM 2363 O O . CYS A 1 305 ? 0.319 7.450 5.092 1.00 95.62 305 CYS A O 1
ATOM 2365 N N . GLU A 1 306 ? 0.999 7.879 2.988 1.00 93.19 306 GLU A N 1
ATOM 2366 C CA . GLU A 1 306 ? 1.589 9.202 3.253 1.00 93.19 306 GLU A CA 1
ATOM 2367 C C . GLU A 1 306 ? 0.546 10.224 3.731 1.00 93.19 306 GLU A C 1
ATOM 2369 O O . GLU A 1 306 ? 0.770 10.944 4.699 1.00 93.19 306 GLU A O 1
ATOM 2374 N N . ARG A 1 307 ? -0.652 10.205 3.133 1.00 93.81 307 ARG A N 1
ATOM 2375 C CA . ARG A 1 307 ? -1.814 11.018 3.548 1.00 93.81 307 ARG A CA 1
ATOM 2376 C C . ARG A 1 307 ? -2.624 10.354 4.674 1.00 93.81 307 ARG A C 1
ATOM 2378 O O . ARG A 1 307 ? -3.830 10.560 4.798 1.00 93.81 307 ARG A O 1
ATOM 2385 N N . GLY A 1 308 ? -1.987 9.479 5.454 1.00 94.62 308 GLY A N 1
ATOM 2386 C CA . GLY A 1 308 ? -2.651 8.626 6.433 1.00 94.62 308 GLY A CA 1
ATOM 2387 C C . GLY A 1 308 ? -3.687 7.701 5.791 1.00 94.62 308 GLY A C 1
ATOM 2388 O O . GLY A 1 308 ? -3.706 7.476 4.581 1.00 94.62 308 GLY A O 1
ATOM 2389 N N . CYS A 1 309 ? -4.598 7.167 6.599 1.00 96.38 309 CYS A N 1
ATOM 2390 C CA . CYS A 1 309 ? -5.698 6.333 6.111 1.00 96.38 309 CYS A CA 1
ATOM 2391 C C . CYS A 1 309 ? -6.699 7.116 5.235 1.00 96.38 309 CYS A C 1
ATOM 2393 O O . CYS A 1 309 ? -7.538 6.495 4.584 1.00 96.38 309 CYS A O 1
ATOM 2395 N N . ASN A 1 310 ? -6.639 8.453 5.221 1.00 96.44 310 ASN A N 1
ATOM 2396 C CA . ASN A 1 310 ? -7.488 9.295 4.375 1.00 96.44 310 ASN A CA 1
ATOM 2397 C C . ASN A 1 310 ? -7.132 9.209 2.884 1.00 96.44 310 ASN A C 1
ATOM 2399 O O . ASN A 1 310 ? -8.015 9.408 2.055 1.00 96.44 310 ASN A O 1
ATOM 2403 N N . GLY A 1 311 ? -5.879 8.891 2.544 1.00 93.88 311 GLY A N 1
ATOM 2404 C CA . GLY A 1 311 ? -5.426 8.599 1.178 1.00 93.88 311 GLY A CA 1
ATOM 2405 C C . GLY A 1 311 ? -4.987 7.145 1.030 1.00 93.88 311 GLY A C 1
ATOM 2406 O O . GLY A 1 311 ? -3.886 6.880 0.568 1.00 93.88 311 GLY A O 1
ATOM 2407 N N . GLY A 1 312 ? -5.785 6.212 1.554 1.00 94.88 312 GLY A N 1
ATOM 2408 C CA . GLY A 1 312 ? -5.541 4.782 1.382 1.00 94.88 312 GLY A CA 1
ATOM 2409 C C . GLY A 1 312 ? -5.983 4.270 0.003 1.00 94.88 312 GLY A C 1
ATOM 2410 O O . GLY A 1 312 ? -6.807 4.897 -0.655 1.00 94.88 312 GLY A O 1
ATOM 2411 N N . PRO A 1 313 ? -5.557 3.066 -0.411 1.00 95.00 313 PRO A N 1
ATOM 2412 C CA . PRO A 1 313 ? -5.805 2.563 -1.768 1.00 95.00 313 PRO A CA 1
ATOM 2413 C C . PRO A 1 313 ? -7.288 2.368 -2.120 1.00 95.00 313 PRO A C 1
ATOM 2415 O O . PRO A 1 313 ? -7.633 2.300 -3.304 1.00 95.00 313 PRO A O 1
ATOM 2418 N N . LEU A 1 314 ? -8.165 2.265 -1.112 1.00 96.56 314 LEU A N 1
ATOM 2419 C CA . LEU A 1 314 ? -9.612 2.103 -1.277 1.00 96.56 314 LEU A CA 1
ATOM 2420 C C . LEU A 1 314 ? -10.404 3.401 -1.057 1.00 96.56 314 LEU A C 1
ATOM 2422 O O . LEU A 1 314 ? -11.616 3.325 -0.851 1.00 96.56 314 LEU A O 1
ATOM 2426 N N . THR A 1 315 ? -9.766 4.575 -1.080 1.00 96.81 315 THR A N 1
ATOM 2427 C CA . THR A 1 315 ? -10.449 5.872 -0.932 1.00 96.81 315 THR A CA 1
ATOM 2428 C C . THR A 1 315 ? -10.751 6.545 -2.267 1.00 96.81 315 THR A C 1
ATOM 2430 O O . THR A 1 315 ? -10.037 6.357 -3.242 1.00 96.81 315 THR A O 1
ATOM 2433 N N . VAL A 1 316 ? -11.774 7.393 -2.324 1.00 95.31 316 VAL A N 1
ATOM 2434 C CA . VAL A 1 316 ? -12.096 8.213 -3.515 1.00 95.31 316 VAL A CA 1
ATOM 2435 C C . VAL A 1 316 ? -11.334 9.544 -3.554 1.00 95.31 316 VAL A C 1
ATOM 2437 O O . VAL A 1 316 ? -11.697 10.466 -4.268 1.00 95.31 316 VAL A O 1
ATOM 2440 N N . THR A 1 317 ? -10.279 9.663 -2.750 1.00 94.44 317 THR A N 1
ATOM 2441 C CA . THR A 1 317 ? -9.594 10.928 -2.446 1.00 94.44 317 THR A CA 1
ATOM 2442 C C . THR A 1 317 ? -8.273 11.102 -3.200 1.00 94.44 317 THR A C 1
ATOM 2444 O O . THR A 1 317 ? -7.513 12.019 -2.891 1.00 94.44 317 THR A O 1
ATOM 2447 N N . SER A 1 318 ? -7.962 10.228 -4.167 1.00 87.44 318 SER A N 1
ATOM 2448 C CA . SER A 1 318 ? -6.698 10.263 -4.924 1.00 87.44 318 SER A CA 1
ATOM 2449 C C . SER A 1 318 ? -6.450 11.627 -5.568 1.00 87.44 318 SER A C 1
ATOM 2451 O O . SER A 1 318 ? -5.358 12.183 -5.433 1.00 87.44 318 SER A O 1
ATOM 2453 N N . ASP A 1 319 ? -7.499 12.186 -6.171 1.00 88.81 319 ASP A N 1
ATOM 2454 C CA . ASP A 1 319 ? -7.455 13.432 -6.941 1.00 88.81 319 ASP A CA 1
ATOM 2455 C C . ASP A 1 319 ? -7.845 14.669 -6.119 1.00 88.81 319 ASP A C 1
ATOM 2457 O O . ASP A 1 319 ? -7.907 15.778 -6.647 1.00 88.81 319 ASP A O 1
ATOM 2461 N N . TYR A 1 320 ? -8.119 14.502 -4.821 1.00 93.56 320 TYR A N 1
ATOM 2462 C CA . TYR A 1 320 ? -8.488 15.614 -3.945 1.00 93.56 320 TYR A CA 1
ATOM 2463 C C . TYR A 1 320 ? -7.233 16.324 -3.435 1.00 93.56 320 TYR A C 1
ATOM 2465 O O . TYR A 1 320 ? -6.194 15.695 -3.191 1.00 93.56 320 TYR A O 1
ATOM 2473 N N . ALA A 1 321 ? -7.333 17.640 -3.231 1.00 95.19 321 ALA A N 1
ATOM 2474 C CA . ALA A 1 321 ? -6.276 18.387 -2.567 1.00 95.19 321 ALA A CA 1
ATOM 2475 C C . ALA A 1 321 ? -6.126 17.899 -1.119 1.00 95.19 321 ALA A C 1
ATOM 2477 O O . ALA A 1 321 ? -7.106 17.590 -0.439 1.00 95.19 321 ALA A O 1
ATOM 2478 N N . ILE A 1 322 ? -4.883 17.833 -0.638 1.00 94.00 322 ILE A N 1
ATOM 2479 C CA . ILE A 1 322 ? -4.582 17.332 0.712 1.00 94.00 322 ILE A CA 1
ATOM 2480 C C . ILE A 1 322 ? -5.299 18.173 1.776 1.00 94.00 322 ILE A C 1
ATOM 2482 O O . ILE A 1 322 ? -5.845 17.615 2.725 1.00 94.00 322 ILE A O 1
ATOM 2486 N N . ASP A 1 323 ? -5.355 19.491 1.587 1.00 95.38 323 ASP A N 1
ATOM 2487 C CA . ASP A 1 323 ? -6.007 20.394 2.535 1.00 95.38 323 ASP A CA 1
ATOM 2488 C C . ASP A 1 323 ? -7.525 20.183 2.584 1.00 95.38 323 ASP A C 1
ATOM 2490 O O . ASP A 1 323 ? -8.099 20.234 3.666 1.00 95.38 323 ASP A O 1
ATOM 2494 N N . ASP A 1 324 ? -8.175 19.841 1.466 1.00 95.75 324 ASP A N 1
ATOM 2495 C CA . ASP A 1 324 ? -9.615 19.539 1.447 1.00 95.75 324 ASP A CA 1
ATOM 2496 C C . ASP A 1 324 ? -9.925 18.248 2.218 1.00 95.75 324 ASP A C 1
ATOM 2498 O O . ASP A 1 324 ? -10.885 18.178 2.993 1.00 95.75 324 ASP A O 1
ATOM 2502 N N . ILE A 1 325 ? -9.073 17.230 2.046 1.00 95.44 325 ILE A N 1
ATOM 2503 C CA . ILE A 1 325 ? -9.149 15.959 2.777 1.00 95.44 325 ILE A CA 1
ATOM 2504 C C . ILE A 1 325 ? -9.026 16.212 4.285 1.00 95.44 325 ILE A C 1
ATOM 2506 O O . ILE A 1 325 ? -9.866 15.762 5.069 1.00 95.44 325 ILE A O 1
ATOM 2510 N N . GLU A 1 326 ? -7.981 16.930 4.698 1.00 94.88 326 GLU A N 1
ATOM 2511 C CA . GLU A 1 326 ? -7.715 17.187 6.112 1.00 94.88 326 GLU A CA 1
ATOM 2512 C C . GLU A 1 326 ? -8.742 18.149 6.720 1.00 94.88 326 GLU A C 1
ATOM 2514 O O . GLU A 1 326 ? -9.146 17.949 7.865 1.00 94.88 326 GLU A O 1
ATOM 2519 N N . GLN A 1 327 ? -9.248 19.127 5.962 1.00 95.88 327 GLN A N 1
ATOM 2520 C CA . GLN A 1 327 ? -10.300 20.036 6.416 1.00 95.88 327 GLN A CA 1
ATOM 2521 C C . GLN A 1 327 ? -11.608 19.290 6.694 1.00 95.88 327 GLN A C 1
ATOM 2523 O O . GLN A 1 327 ? -12.258 19.560 7.705 1.00 95.88 327 GLN A O 1
ATOM 2528 N N . ALA A 1 328 ? -11.996 18.326 5.853 1.00 96.31 328 ALA A N 1
ATOM 2529 C CA . ALA A 1 328 ? -13.200 17.525 6.081 1.00 96.31 328 ALA A CA 1
ATOM 2530 C C . ALA A 1 328 ? -13.120 16.730 7.398 1.00 96.31 328 ALA A C 1
ATOM 2532 O O . ALA A 1 328 ? -14.079 16.694 8.177 1.00 96.31 328 ALA A O 1
ATOM 2533 N N . VAL A 1 329 ? -11.955 16.144 7.685 1.00 96.50 329 VAL A N 1
ATOM 2534 C CA . VAL A 1 329 ? -11.703 15.409 8.934 1.00 96.50 329 VAL A CA 1
ATOM 2535 C C . VAL A 1 329 ? -11.606 16.359 10.132 1.00 96.50 329 VAL A C 1
ATOM 2537 O O . VAL A 1 329 ? -12.207 16.094 11.174 1.00 96.50 329 VAL A O 1
ATOM 2540 N N . ALA A 1 330 ? -10.916 17.493 9.986 1.00 95.00 330 ALA A N 1
ATOM 2541 C CA . ALA A 1 330 ? -10.783 18.509 11.027 1.00 95.00 330 ALA A CA 1
ATOM 2542 C C . ALA A 1 330 ? -12.133 19.132 11.402 1.00 95.00 330 ALA A C 1
ATOM 2544 O O . ALA A 1 330 ? -12.403 19.321 12.583 1.00 95.00 330 ALA A O 1
ATOM 2545 N N . ASN A 1 331 ? -13.017 19.374 10.429 1.00 95.38 331 ASN A N 1
ATOM 2546 C CA . ASN A 1 331 ? -14.374 19.861 10.678 1.00 95.38 331 ASN A CA 1
ATOM 2547 C C . ASN A 1 331 ? -15.166 18.883 11.550 1.00 95.38 331 ASN A C 1
ATOM 2549 O O . ASN A 1 331 ? -15.760 19.303 12.543 1.00 95.38 331 ASN A O 1
ATOM 2553 N N . ARG A 1 332 ? -15.130 17.580 11.226 1.00 95.31 332 ARG A N 1
ATOM 2554 C CA . ARG A 1 332 ? -15.757 16.541 12.060 1.00 95.31 332 ARG A CA 1
ATOM 2555 C C . ARG A 1 332 ? -15.159 16.541 13.467 1.00 95.31 332 ARG A C 1
ATOM 2557 O O . ARG A 1 332 ? -15.911 16.483 14.430 1.00 95.31 332 ARG A O 1
ATOM 2564 N N . MET A 1 333 ? -13.836 16.653 13.582 1.00 94.06 333 MET A N 1
ATOM 2565 C CA . MET A 1 333 ? -13.130 16.673 14.866 1.00 94.06 333 MET A CA 1
ATOM 2566 C C . MET A 1 333 ? -13.467 17.897 15.723 1.00 94.06 333 MET A C 1
ATOM 2568 O O . MET A 1 333 ? -13.720 17.753 16.913 1.00 94.06 333 MET A O 1
ATOM 2572 N N . HIS A 1 334 ? -13.507 19.099 15.148 1.00 92.94 334 HIS A N 1
ATOM 2573 C CA . HIS A 1 334 ? -13.902 20.304 15.878 1.00 92.94 334 HIS A CA 1
ATOM 2574 C C . HIS A 1 334 ? -15.351 20.200 16.365 1.00 92.94 334 HIS A C 1
ATOM 2576 O O . HIS A 1 334 ? -15.621 20.481 17.528 1.00 92.94 334 HIS A O 1
ATOM 2582 N N . GLN A 1 335 ? -16.266 19.726 15.513 1.00 92.31 335 GLN A N 1
ATOM 2583 C CA . GLN A 1 335 ? -17.668 19.520 15.887 1.00 92.31 335 GLN A CA 1
ATOM 2584 C C . GLN A 1 335 ? -17.818 18.537 17.053 1.00 92.31 335 GLN A C 1
ATOM 2586 O O . GLN A 1 335 ? -18.568 18.807 17.992 1.00 92.31 335 GLN A O 1
ATOM 2591 N N . THR A 1 336 ? -17.103 17.409 17.023 1.00 92.69 336 THR A N 1
ATOM 2592 C CA . THR A 1 336 ? -17.176 16.421 18.102 1.00 92.69 336 THR A CA 1
ATOM 2593 C C . THR A 1 336 ? -16.523 16.928 19.380 1.00 92.69 336 THR A C 1
ATOM 2595 O O . THR A 1 336 ? -17.153 16.813 20.423 1.00 92.69 336 THR A O 1
ATOM 2598 N N . ILE A 1 337 ? -15.351 17.571 19.331 1.00 90.88 337 ILE A N 1
ATOM 2599 C CA . ILE A 1 337 ? -14.736 18.195 20.520 1.00 90.88 337 ILE A CA 1
ATOM 2600 C C . ILE A 1 337 ? -15.708 19.190 21.169 1.00 90.88 337 ILE A C 1
ATOM 2602 O O . ILE A 1 337 ? -15.992 19.086 22.362 1.00 90.88 337 ILE A O 1
ATOM 2606 N N . SER A 1 338 ? -16.304 20.095 20.385 1.00 88.69 338 SER A N 1
ATOM 2607 C CA . SER A 1 338 ? -17.274 21.066 20.904 1.00 88.69 338 SER A CA 1
ATOM 2608 C C . SER A 1 338 ? -18.521 20.413 21.509 1.00 88.69 338 SER A C 1
ATOM 2610 O O . SER A 1 338 ? -19.092 20.962 22.443 1.00 88.69 338 SER A O 1
ATOM 2612 N N . SER A 1 339 ? -18.943 19.236 21.031 1.00 88.94 339 SER A N 1
ATOM 2613 C CA . SER A 1 339 ? -20.089 18.507 21.609 1.00 88.94 339 SER A CA 1
ATOM 2614 C C . SER A 1 339 ? -19.807 17.877 22.984 1.00 88.94 339 SER A C 1
ATOM 2616 O O . SER A 1 339 ? -20.741 17.549 23.726 1.00 88.94 339 SER A O 1
ATOM 2618 N N . TYR A 1 340 ? -18.526 17.703 23.323 1.00 86.75 340 TYR A N 1
ATOM 2619 C CA . TYR A 1 340 ? -18.071 17.210 24.623 1.00 86.75 340 TYR A CA 1
ATOM 2620 C C . TYR A 1 340 ? -17.746 18.336 25.608 1.00 86.75 340 TYR A C 1
ATOM 2622 O O . TYR A 1 340 ? -17.748 18.075 26.810 1.00 86.75 340 TYR A O 1
ATOM 2630 N N . ALA A 1 341 ? -17.505 19.554 25.118 1.00 78.75 341 ALA A N 1
ATOM 2631 C CA . ALA A 1 341 ? -17.266 20.726 25.949 1.00 78.75 341 ALA A CA 1
ATOM 2632 C C . ALA A 1 341 ? -18.519 21.118 26.756 1.00 78.75 341 ALA A C 1
ATOM 2634 O O . ALA A 1 341 ? -19.653 20.997 26.282 1.00 78.75 341 ALA A O 1
ATOM 2635 N N . GLU A 1 342 ? -18.314 21.608 27.980 1.00 66.88 342 GLU A N 1
ATOM 2636 C CA . GLU A 1 342 ? -19.387 22.168 28.805 1.00 66.88 342 GLU A CA 1
ATOM 2637 C C . GLU A 1 342 ? -19.505 23.686 28.591 1.00 66.88 342 GLU A C 1
ATOM 2639 O O . GLU A 1 342 ? -18.506 24.400 28.728 1.00 66.88 342 GLU A O 1
ATOM 2644 N N . PRO A 1 343 ? -20.708 24.222 28.304 1.00 59.38 343 PRO A N 1
ATOM 2645 C CA . PRO A 1 343 ? -20.899 25.662 28.174 1.00 59.38 343 PRO A CA 1
ATOM 2646 C C . PRO A 1 343 ? -20.560 26.397 29.482 1.00 59.38 343 PRO A C 1
ATOM 2648 O O . PRO A 1 343 ? -21.233 26.209 30.493 1.00 59.38 343 PRO A O 1
ATOM 2651 N N . GLY A 1 344 ? -19.558 27.282 29.449 1.00 56.72 344 GLY A N 1
ATOM 2652 C CA . GLY A 1 344 ? -19.232 28.189 30.559 1.00 56.72 344 GLY A CA 1
ATOM 2653 C C . GLY A 1 344 ? -18.114 27.735 31.507 1.00 56.72 344 GLY A C 1
ATOM 2654 O O . GLY A 1 344 ? -17.857 28.428 32.492 1.00 56.72 344 GLY A O 1
ATOM 2655 N N . VAL A 1 345 ? -17.424 26.626 31.221 1.00 58.03 345 VAL A N 1
ATOM 2656 C CA . VAL A 1 345 ? -16.226 26.195 31.964 1.00 58.03 345 VAL A CA 1
ATOM 2657 C C . VAL A 1 345 ? -14.971 26.749 31.280 1.00 58.03 345 VAL A C 1
ATOM 2659 O O . VAL A 1 345 ? -14.761 26.525 30.098 1.00 58.03 345 VAL A O 1
ATOM 2662 N N . VAL A 1 346 ? -14.123 27.473 32.021 1.00 51.75 346 VAL A N 1
ATOM 2663 C CA . VAL A 1 346 ? -12.902 28.129 31.487 1.00 51.75 346 VAL A CA 1
ATOM 2664 C C . VAL A 1 346 ? -11.837 27.108 31.042 1.00 51.75 346 VAL A C 1
ATOM 2666 O O . VAL A 1 346 ? -11.014 27.402 30.180 1.00 51.75 346 VAL A O 1
ATOM 2669 N N . GLU A 1 347 ? -11.882 25.892 31.592 1.00 58.19 347 GLU A N 1
ATOM 2670 C CA . GLU A 1 347 ? -11.025 24.750 31.242 1.00 58.19 347 GLU A CA 1
ATOM 2671 C C . GLU A 1 347 ? -11.807 23.694 30.433 1.00 58.19 347 GLU A C 1
ATOM 2673 O O . GLU A 1 347 ? -11.975 22.552 30.863 1.00 58.19 347 GLU A O 1
ATOM 2678 N N . GLU A 1 348 ? -12.311 24.080 29.255 1.00 56.72 348 GLU A N 1
ATOM 2679 C CA . GLU A 1 348 ? -13.135 23.229 28.370 1.00 56.72 348 GLU A CA 1
ATOM 2680 C C . GLU A 1 348 ? -12.517 21.838 28.089 1.00 56.72 348 GLU A C 1
ATOM 2682 O O . GLU A 1 348 ? -13.240 20.849 27.950 1.00 56.72 348 GLU A O 1
ATOM 2687 N N . ASP A 1 349 ? -11.182 21.740 28.068 1.00 67.88 349 ASP A N 1
ATOM 2688 C CA . ASP A 1 349 ? -10.434 20.502 27.804 1.00 67.88 349 ASP A CA 1
ATOM 2689 C C . ASP A 1 349 ? -10.571 19.457 28.937 1.00 67.88 349 ASP A C 1
ATOM 2691 O O . ASP A 1 349 ? -10.678 18.258 28.673 1.00 67.88 349 ASP A O 1
ATOM 2695 N N . ILE A 1 350 ? -10.654 19.892 30.204 1.00 70.94 350 ILE A N 1
ATOM 2696 C CA . ILE A 1 350 ? -10.686 18.998 31.381 1.00 70.94 350 ILE A CA 1
ATOM 2697 C C . ILE A 1 350 ? -12.070 18.360 31.575 1.00 70.94 350 ILE A C 1
ATOM 2699 O O . ILE A 1 350 ? -12.177 17.164 31.881 1.00 70.94 350 ILE A O 1
ATOM 2703 N N . ALA A 1 351 ? -13.142 19.132 31.369 1.00 72.00 351 ALA A N 1
ATOM 2704 C CA . ALA A 1 351 ? -14.513 18.626 31.457 1.00 72.00 351 ALA A CA 1
ATOM 2705 C C . ALA A 1 351 ? -14.799 17.602 30.342 1.00 72.00 351 ALA A C 1
ATOM 2707 O O . ALA A 1 351 ? -15.271 16.493 30.617 1.00 72.00 351 ALA A O 1
ATOM 2708 N N . GLY A 1 352 ? -14.410 17.924 29.100 1.00 79.50 352 GLY A N 1
ATOM 2709 C CA . GLY A 1 352 ? -14.508 17.003 27.965 1.00 79.50 352 GLY A CA 1
ATOM 2710 C C . GLY A 1 352 ? -13.728 15.706 28.199 1.00 79.50 352 GLY A C 1
ATOM 2711 O O . GLY A 1 352 ? -14.267 14.614 27.993 1.00 79.50 352 GLY A O 1
ATOM 2712 N N . GLN A 1 353 ? -12.503 15.812 28.730 1.00 85.62 353 GLN A N 1
ATOM 2713 C CA . GLN A 1 353 ? -11.664 14.663 29.070 1.00 85.62 353 GLN A CA 1
ATOM 2714 C C . GLN A 1 353 ? -12.294 13.750 30.136 1.00 85.62 353 GLN A C 1
ATOM 2716 O O . GLN A 1 353 ? -12.233 12.523 30.013 1.00 85.62 353 GLN A O 1
ATOM 2721 N N . SER A 1 354 ? -12.913 14.321 31.170 1.00 87.25 354 SER A N 1
ATOM 2722 C CA . SER A 1 354 ? -13.572 13.542 32.228 1.00 87.25 354 SER A CA 1
ATOM 2723 C C . SER A 1 354 ? -14.762 12.757 31.674 1.00 87.25 354 SER A C 1
ATOM 2725 O O . SER A 1 354 ? -14.862 11.545 31.881 1.00 87.25 354 SER A O 1
ATOM 2727 N N . ARG A 1 355 ? -15.600 13.414 30.863 1.00 90.44 355 ARG A N 1
ATOM 2728 C CA . ARG A 1 355 ? -16.775 12.802 30.233 1.00 90.44 355 ARG A CA 1
ATOM 2729 C C . ARG A 1 355 ? -16.408 11.666 29.281 1.00 90.44 355 ARG A C 1
ATOM 2731 O O . ARG A 1 355 ? -17.020 10.599 29.331 1.00 90.44 355 ARG A O 1
ATOM 2738 N N . ILE A 1 356 ? -15.403 11.856 28.419 1.00 93.44 356 ILE A N 1
ATOM 2739 C CA . ILE A 1 356 ? -14.953 10.771 27.536 1.00 93.44 356 ILE A CA 1
ATOM 2740 C C . ILE A 1 356 ? -14.336 9.625 28.349 1.00 93.44 356 ILE A C 1
ATOM 2742 O O . ILE A 1 356 ? -14.581 8.467 28.024 1.00 93.44 356 ILE A O 1
ATOM 2746 N N . ASN A 1 357 ? -13.611 9.903 29.440 1.00 93.81 357 ASN A N 1
ATOM 2747 C CA . ASN A 1 357 ? -13.041 8.855 30.289 1.00 93.81 357 ASN A CA 1
ATOM 2748 C C . ASN A 1 357 ? -14.118 7.951 30.911 1.00 93.81 357 ASN A C 1
ATOM 2750 O O . ASN A 1 357 ? -13.982 6.727 30.882 1.00 93.81 357 ASN A O 1
ATOM 2754 N N . GLU A 1 358 ? -15.196 8.540 31.434 1.00 94.06 358 GLU A N 1
ATOM 2755 C CA . GLU A 1 358 ? -16.335 7.798 31.988 1.00 94.06 358 GLU A CA 1
ATOM 2756 C C . GLU A 1 358 ? -16.972 6.876 30.947 1.00 94.06 358 GLU A C 1
ATOM 2758 O O . GLU A 1 358 ? -17.163 5.686 31.206 1.00 94.06 358 GLU A O 1
ATOM 2763 N N . ILE A 1 359 ? -17.215 7.391 29.738 1.00 95.88 359 ILE A N 1
ATOM 2764 C CA . ILE A 1 359 ? -17.756 6.591 28.634 1.00 95.88 359 ILE A CA 1
ATOM 2765 C C . ILE A 1 359 ? -16.793 5.450 28.287 1.00 95.88 359 ILE A C 1
ATOM 2767 O O . ILE A 1 359 ? -17.215 4.300 28.183 1.00 95.88 359 ILE A O 1
ATOM 2771 N N . LEU A 1 360 ? -15.492 5.729 28.153 1.00 96.56 360 LEU A N 1
ATOM 2772 C CA . LEU A 1 360 ? -14.497 4.704 27.830 1.00 96.56 360 LEU A CA 1
ATOM 2773 C C . LEU A 1 360 ? -14.370 3.641 28.924 1.00 96.56 360 LEU A C 1
ATOM 2775 O O . LEU A 1 360 ? -14.075 2.493 28.609 1.00 96.56 360 LEU A O 1
ATOM 2779 N N . ASN A 1 361 ? -14.570 3.979 30.199 1.00 95.06 361 ASN A N 1
ATOM 2780 C CA . ASN A 1 361 ? -14.594 2.996 31.290 1.00 95.06 361 ASN A CA 1
ATOM 2781 C C . ASN A 1 361 ? -15.753 1.999 31.152 1.00 95.06 361 ASN A C 1
ATOM 2783 O O . ASN A 1 361 ? -15.600 0.849 31.550 1.00 95.06 361 ASN A O 1
ATOM 2787 N N . GLY A 1 362 ? -16.870 2.396 30.537 1.00 96.56 362 GLY A N 1
ATOM 2788 C CA . GLY A 1 362 ? -18.003 1.502 30.279 1.00 96.56 362 GLY A CA 1
ATOM 2789 C C . GLY A 1 362 ? -17.753 0.444 29.197 1.00 96.56 362 GLY A C 1
ATOM 2790 O O . GLY A 1 362 ? -18.477 -0.545 29.144 1.00 96.56 362 GLY A O 1
ATOM 2791 N N . PHE A 1 363 ? -16.734 0.631 28.351 1.00 97.62 363 PHE A N 1
ATOM 2792 C CA . PHE A 1 363 ? -16.434 -0.249 27.212 1.00 97.62 363 PHE A CA 1
ATOM 2793 C C . PHE A 1 363 ? -14.993 -0.778 27.211 1.00 97.62 363 PHE A C 1
ATOM 2795 O O . PHE A 1 363 ? -14.569 -1.399 26.234 1.00 97.62 363 PHE A O 1
ATOM 2802 N N . TRP A 1 364 ? -14.211 -0.519 28.262 1.00 97.31 364 TRP A N 1
ATOM 2803 C CA . TRP A 1 364 ? -12.810 -0.926 28.331 1.00 97.31 364 TRP A CA 1
ATOM 2804 C C . TRP A 1 364 ? -12.550 -1.922 29.459 1.00 97.31 364 TRP A C 1
ATOM 2806 O O . TRP A 1 364 ? -12.816 -1.636 30.622 1.00 97.31 364 TRP A O 1
ATOM 2816 N N . GLU A 1 365 ? -11.974 -3.071 29.107 1.00 94.56 365 GLU A N 1
ATOM 2817 C CA . GLU A 1 365 ? -11.571 -4.135 30.028 1.00 94.56 365 GLU A CA 1
ATOM 2818 C C . GLU A 1 365 ? -10.118 -4.534 29.745 1.00 94.56 365 GLU A C 1
ATOM 2820 O O . GLU A 1 365 ? -9.722 -4.697 28.585 1.00 94.56 365 GLU A O 1
ATOM 2825 N N . ASP A 1 366 ? -9.327 -4.731 30.804 1.00 92.19 366 ASP A N 1
ATOM 2826 C CA . ASP A 1 366 ? -7.939 -5.174 30.666 1.00 92.19 366 ASP A CA 1
ATOM 2827 C C . ASP A 1 366 ? -7.880 -6.555 29.995 1.00 92.19 366 ASP A C 1
ATOM 2829 O O . ASP A 1 366 ? -8.616 -7.478 30.342 1.00 92.19 366 ASP A O 1
ATOM 2833 N N . GLY A 1 367 ? -7.008 -6.694 28.998 1.00 92.56 367 GLY A N 1
ATOM 2834 C CA . GLY A 1 367 ? -6.827 -7.930 28.232 1.00 92.56 367 GLY A CA 1
ATOM 2835 C C . GLY A 1 367 ? -7.845 -8.196 27.112 1.00 92.56 367 GLY A C 1
ATOM 2836 O O . GLY A 1 367 ? -7.515 -8.967 26.206 1.00 92.56 367 GLY A O 1
ATOM 2837 N N . LEU A 1 368 ? -9.017 -7.541 27.091 1.00 96.75 368 LEU A N 1
ATOM 2838 C CA . LEU A 1 368 ? -10.036 -7.742 26.044 1.00 96.75 368 LEU A CA 1
ATOM 2839 C C . LEU A 1 368 ? -9.483 -7.413 24.647 1.00 96.75 368 LEU A C 1
ATOM 2841 O O . LEU A 1 368 ? -9.620 -8.196 23.703 1.00 96.75 368 LEU A O 1
ATOM 2845 N N . TYR A 1 369 ? -8.789 -6.283 24.534 1.00 96.94 369 TYR A N 1
ATOM 2846 C CA . TYR A 1 369 ? -8.282 -5.737 23.272 1.00 96.94 369 TYR A CA 1
ATOM 2847 C C . TYR A 1 369 ? -6.807 -6.054 23.004 1.00 96.94 369 TYR A C 1
ATOM 2849 O O . TYR A 1 369 ? -6.043 -5.227 22.498 1.00 96.94 369 TYR A O 1
ATOM 2857 N N . SER A 1 370 ? -6.390 -7.253 23.405 1.00 94.38 370 SER A N 1
ATOM 2858 C CA . SER A 1 370 ? -5.032 -7.736 23.188 1.00 94.38 370 SER A CA 1
ATOM 2859 C C . SER A 1 370 ? -4.869 -8.400 21.823 1.00 94.38 370 SER A C 1
ATOM 2861 O O . SER A 1 370 ? -5.760 -9.113 21.345 1.00 94.38 370 SER A O 1
ATOM 2863 N N . ARG A 1 371 ? -3.684 -8.209 21.235 1.00 93.06 371 ARG A N 1
ATOM 2864 C CA . ARG A 1 371 ? -3.274 -8.823 19.969 1.00 93.06 371 ARG A CA 1
ATOM 2865 C C . ARG A 1 371 ? -1.998 -9.638 20.141 1.00 93.06 371 ARG A C 1
ATOM 2867 O O . ARG A 1 371 ? -1.120 -9.287 20.928 1.00 93.06 371 ARG A O 1
ATOM 2874 N N . ARG A 1 372 ? -1.893 -10.724 19.376 1.00 93.12 372 ARG A N 1
ATOM 2875 C CA . ARG A 1 372 ? -0.664 -11.506 19.207 1.00 93.12 372 ARG A CA 1
ATOM 2876 C C . ARG A 1 372 ? -0.281 -11.500 17.739 1.00 93.12 372 ARG A C 1
ATOM 2878 O O . ARG A 1 372 ? -1.154 -11.633 16.894 1.00 93.12 372 ARG A O 1
ATOM 2885 N N . TYR A 1 373 ? 1.012 -11.395 17.481 1.00 94.88 373 TYR A N 1
ATOM 2886 C CA . TYR A 1 373 ? 1.579 -11.380 16.138 1.00 94.88 373 TYR A CA 1
ATOM 2887 C C . TYR A 1 373 ? 2.270 -12.705 15.833 1.00 94.88 373 TYR A C 1
ATOM 2889 O O . TYR A 1 373 ? 2.677 -13.438 16.740 1.00 94.88 373 TYR A O 1
ATOM 2897 N N . ASN A 1 374 ? 2.412 -13.007 14.551 1.00 92.69 374 ASN A N 1
ATOM 2898 C CA . ASN A 1 374 ? 2.961 -14.249 14.046 1.00 92.69 374 ASN A CA 1
ATOM 2899 C C . ASN A 1 374 ? 4.247 -13.994 13.264 1.00 92.69 374 ASN A C 1
ATOM 2901 O O . ASN A 1 374 ? 4.302 -13.129 12.405 1.00 92.69 374 ASN A O 1
ATOM 2905 N N . ASP A 1 375 ? 5.262 -14.834 13.451 1.00 95.44 375 ASP A N 1
ATOM 2906 C CA . ASP A 1 375 ? 6.391 -14.858 12.519 1.00 95.44 375 ASP A CA 1
ATOM 2907 C C . ASP A 1 375 ? 5.925 -15.447 11.169 1.00 95.44 375 ASP A C 1
ATOM 2909 O O . ASP A 1 375 ? 5.488 -16.608 11.082 1.00 95.44 375 ASP A O 1
ATOM 2913 N N . LEU A 1 376 ? 5.965 -14.620 10.123 1.00 95.19 376 LEU A N 1
ATOM 2914 C CA . LEU A 1 376 ? 5.628 -14.939 8.735 1.00 95.19 376 LEU A CA 1
ATOM 2915 C C . LEU A 1 376 ? 6.873 -14.980 7.832 1.00 95.19 376 LEU A C 1
ATOM 2917 O O . LEU A 1 376 ? 6.728 -15.106 6.616 1.00 95.19 376 LEU A O 1
ATOM 2921 N N . SER A 1 377 ? 8.089 -14.929 8.383 1.00 95.25 377 SER A N 1
ATOM 2922 C CA . SER A 1 377 ? 9.348 -14.881 7.617 1.00 95.25 377 SER A CA 1
ATOM 2923 C C . SER A 1 377 ? 9.539 -16.056 6.655 1.00 95.25 377 SER A C 1
ATOM 2925 O O . SER A 1 377 ? 10.194 -15.923 5.626 1.00 95.25 377 SER A O 1
ATOM 2927 N N . VAL A 1 378 ? 8.878 -17.190 6.914 1.00 94.19 378 VAL A N 1
ATOM 2928 C CA . VAL A 1 378 ? 8.805 -18.342 5.997 1.00 94.19 378 VAL A CA 1
ATOM 2929 C C . VAL A 1 378 ? 8.265 -17.986 4.602 1.00 94.19 378 VAL A C 1
ATOM 2931 O O . VAL A 1 378 ? 8.572 -18.680 3.626 1.00 94.19 378 VAL A O 1
ATOM 2934 N N . ASN A 1 379 ? 7.465 -16.922 4.502 1.00 94.19 379 ASN A N 1
ATOM 2935 C CA . ASN A 1 379 ? 6.923 -16.432 3.242 1.00 94.19 379 ASN A CA 1
ATOM 2936 C C . ASN A 1 379 ? 7.946 -15.628 2.432 1.00 94.19 379 ASN A C 1
ATOM 2938 O O . ASN A 1 379 ? 7.873 -15.633 1.202 1.00 94.19 379 ASN A O 1
ATOM 2942 N N . ASN A 1 380 ? 8.921 -14.989 3.083 1.00 93.06 380 ASN A N 1
ATOM 2943 C CA . ASN A 1 380 ? 9.998 -14.288 2.399 1.00 93.06 380 ASN A CA 1
ATOM 2944 C C . ASN A 1 380 ? 11.044 -15.293 1.889 1.00 93.06 380 ASN A C 1
ATOM 2946 O O . ASN A 1 380 ? 11.952 -15.705 2.607 1.00 93.06 380 ASN A O 1
ATOM 2950 N N . ARG A 1 381 ? 10.900 -15.714 0.629 1.00 88.00 381 ARG A N 1
ATOM 2951 C CA . ARG A 1 381 ? 11.766 -16.725 -0.004 1.00 88.00 381 ARG A CA 1
ATOM 2952 C C . ARG A 1 381 ? 12.857 -16.148 -0.904 1.00 88.00 381 ARG A C 1
ATOM 2954 O O . ARG A 1 381 ? 13.449 -16.902 -1.672 1.00 88.00 381 ARG A O 1
ATOM 2961 N N . VAL A 1 382 ? 13.119 -14.844 -0.822 1.00 94.06 382 VAL A N 1
ATOM 2962 C CA . VAL A 1 382 ? 14.172 -14.206 -1.622 1.00 94.06 382 VAL A CA 1
ATOM 2963 C C . VAL A 1 382 ? 15.525 -14.778 -1.219 1.00 94.06 382 VAL A C 1
ATOM 2965 O O . VAL A 1 382 ? 15.929 -14.693 -0.061 1.00 94.06 382 VAL A O 1
ATOM 2968 N N . ILE A 1 383 ? 16.229 -15.360 -2.182 1.00 95.12 383 ILE A N 1
ATOM 2969 C CA . ILE A 1 383 ? 17.589 -15.853 -1.993 1.00 95.12 383 ILE A CA 1
ATOM 2970 C C . ILE A 1 383 ? 18.552 -14.740 -2.386 1.00 95.12 383 ILE A C 1
ATOM 2972 O O . ILE A 1 383 ? 18.468 -14.202 -3.491 1.00 95.12 383 ILE A O 1
ATOM 2976 N N . ILE A 1 384 ? 19.475 -14.409 -1.486 1.00 95.56 384 ILE A N 1
ATOM 2977 C CA . ILE A 1 384 ? 20.575 -13.499 -1.794 1.00 95.56 384 ILE A CA 1
ATOM 2978 C C . ILE A 1 384 ? 21.686 -14.312 -2.479 1.00 95.56 384 ILE A C 1
ATOM 2980 O O . ILE A 1 384 ? 22.216 -15.230 -1.849 1.00 95.56 384 ILE A O 1
ATOM 2984 N N . PRO A 1 385 ? 22.014 -14.028 -3.752 1.00 96.38 385 PRO A N 1
ATOM 2985 C CA . PRO A 1 385 ? 23.082 -14.713 -4.471 1.00 96.38 385 PRO A CA 1
ATOM 2986 C C . PRO A 1 385 ? 24.453 -14.418 -3.859 1.00 96.38 385 PRO A C 1
ATOM 2988 O O . PRO A 1 385 ? 24.694 -13.337 -3.320 1.00 96.38 385 PRO A O 1
ATOM 2991 N N . SER A 1 386 ? 25.366 -15.376 -3.996 1.00 97.38 386 SER A N 1
ATOM 2992 C CA . SER A 1 386 ? 26.783 -15.193 -3.676 1.00 97.38 386 SER A CA 1
ATOM 2993 C C . SER A 1 386 ? 27.471 -14.213 -4.635 1.00 97.38 386 SER A C 1
ATOM 2995 O O . SER A 1 386 ? 27.003 -13.981 -5.753 1.00 97.38 386 SER A O 1
ATOM 2997 N N . ASP A 1 387 ? 28.634 -13.686 -4.242 1.00 96.50 387 ASP A N 1
ATOM 2998 C CA . ASP A 1 387 ? 29.410 -12.751 -5.069 1.00 96.50 387 ASP A CA 1
ATOM 2999 C C . ASP A 1 387 ? 29.758 -13.324 -6.454 1.00 96.50 387 ASP A C 1
ATOM 3001 O O . ASP A 1 387 ? 29.767 -12.599 -7.450 1.00 96.50 387 ASP A O 1
ATOM 3005 N N . ASP A 1 388 ? 30.013 -14.631 -6.554 1.00 96.81 388 ASP A N 1
ATOM 3006 C CA . ASP A 1 388 ? 30.334 -15.279 -7.829 1.00 96.81 388 ASP A CA 1
ATOM 3007 C C . ASP A 1 388 ? 29.103 -15.480 -8.722 1.00 96.81 388 ASP A C 1
ATOM 3009 O O . ASP A 1 388 ? 29.205 -15.397 -9.950 1.00 96.81 388 ASP A O 1
ATOM 3013 N N . GLU A 1 389 ? 27.926 -15.702 -8.136 1.00 97.31 389 GLU A N 1
ATOM 3014 C CA . GLU A 1 389 ? 26.656 -15.707 -8.869 1.00 97.31 389 GLU A CA 1
ATOM 3015 C C . GLU A 1 389 ? 26.296 -14.293 -9.343 1.00 97.31 389 GLU A C 1
ATOM 3017 O O . GLU A 1 389 ? 25.929 -14.113 -10.506 1.00 97.31 389 GLU A O 1
ATOM 3022 N N . LEU A 1 390 ? 26.495 -13.277 -8.496 1.00 97.06 390 LEU A N 1
ATOM 3023 C CA . LEU A 1 390 ? 26.301 -11.871 -8.854 1.00 97.06 390 LEU A CA 1
ATOM 3024 C C . LEU A 1 390 ? 27.181 -11.455 -10.033 1.00 97.06 390 LEU A C 1
ATOM 3026 O O . LEU A 1 390 ? 26.671 -10.875 -10.989 1.00 97.06 390 LEU A O 1
ATOM 3030 N N . LYS A 1 391 ? 28.474 -11.808 -10.033 1.00 95.81 391 LYS A N 1
ATOM 3031 C CA . LYS A 1 391 ? 29.379 -11.532 -11.167 1.00 95.81 391 LYS A CA 1
ATOM 3032 C C . LYS A 1 391 ? 28.862 -12.128 -12.479 1.00 95.81 391 LYS A C 1
ATOM 3034 O O . LYS A 1 391 ? 28.923 -11.469 -13.517 1.00 95.81 391 LYS A O 1
ATOM 3039 N N . LYS A 1 392 ? 28.335 -13.360 -12.450 1.00 97.06 392 LYS A N 1
ATOM 3040 C CA . LYS A 1 392 ? 27.746 -14.006 -13.638 1.00 97.06 392 LYS A CA 1
ATOM 3041 C C . LYS A 1 392 ? 26.527 -13.232 -14.140 1.00 97.06 392 LYS A C 1
ATOM 3043 O O . LYS A 1 392 ? 26.433 -12.969 -15.337 1.00 97.06 392 LYS A O 1
ATOM 3048 N N . ILE A 1 393 ? 25.640 -12.818 -13.237 1.00 97.31 393 ILE A N 1
ATOM 3049 C CA . ILE A 1 393 ? 24.438 -12.052 -13.588 1.00 97.31 393 ILE A CA 1
ATOM 3050 C C . ILE A 1 393 ? 24.802 -10.665 -14.118 1.00 97.31 393 ILE A C 1
ATOM 3052 O O . ILE A 1 393 ? 24.269 -10.248 -15.142 1.00 97.31 393 ILE A O 1
ATOM 3056 N N . PHE A 1 394 ? 25.746 -9.959 -13.494 1.00 97.50 394 PHE A N 1
ATOM 3057 C CA . PHE A 1 394 ? 26.201 -8.658 -13.988 1.00 97.50 394 PHE A CA 1
ATOM 3058 C C . PHE A 1 394 ? 26.781 -8.757 -15.398 1.00 97.50 394 PHE A C 1
ATOM 3060 O O . PHE A 1 394 ? 26.439 -7.934 -16.248 1.00 97.50 394 PHE A O 1
ATOM 3067 N N . LYS A 1 395 ? 27.533 -9.823 -15.697 1.00 95.88 395 LYS A N 1
ATOM 3068 C CA . LYS A 1 395 ? 27.993 -10.104 -17.060 1.00 95.88 395 LYS A CA 1
ATOM 3069 C C . LYS A 1 395 ? 26.829 -10.330 -18.034 1.00 95.88 395 LYS A C 1
ATOM 3071 O O . LYS A 1 395 ? 26.863 -9.790 -19.137 1.00 95.88 395 LYS A O 1
ATOM 3076 N N . MET A 1 396 ? 25.782 -11.062 -17.636 1.00 95.75 396 MET A N 1
ATOM 3077 C CA . MET A 1 396 ? 24.554 -11.213 -18.443 1.00 95.75 396 MET A CA 1
ATOM 3078 C C . MET A 1 396 ? 23.844 -9.870 -18.667 1.00 95.75 396 MET A C 1
ATOM 3080 O O . MET A 1 396 ? 23.330 -9.612 -19.749 1.00 95.75 396 MET A O 1
ATOM 3084 N N . MET A 1 397 ? 23.883 -8.974 -17.680 1.00 96.19 397 MET A N 1
ATOM 3085 C CA . MET A 1 397 ? 23.381 -7.599 -17.778 1.00 96.19 397 MET A CA 1
ATOM 3086 C C . MET A 1 397 ? 24.326 -6.649 -18.541 1.00 96.19 397 MET A C 1
ATOM 3088 O O . MET A 1 397 ? 24.078 -5.442 -18.564 1.00 96.19 397 MET A O 1
ATOM 3092 N N . ARG A 1 398 ? 25.403 -7.173 -19.148 1.00 95.50 398 ARG A N 1
ATOM 3093 C CA . ARG A 1 398 ? 26.454 -6.432 -19.871 1.00 95.50 398 ARG A CA 1
ATOM 3094 C C . ARG A 1 398 ? 27.244 -5.436 -19.009 1.00 95.50 398 ARG A C 1
ATOM 3096 O O . ARG A 1 398 ? 27.842 -4.511 -19.547 1.00 95.50 398 ARG A O 1
ATOM 3103 N N . LYS A 1 399 ? 27.275 -5.623 -17.687 1.00 95.62 399 LYS A N 1
ATOM 3104 C CA . LYS A 1 399 ? 28.039 -4.792 -16.744 1.00 95.62 399 LYS A CA 1
ATOM 3105 C C . LYS A 1 399 ? 29.394 -5.431 -16.472 1.00 95.62 399 LYS A C 1
ATOM 3107 O O . LYS A 1 399 ? 29.465 -6.510 -15.889 1.00 95.62 399 LYS A O 1
ATOM 3112 N N . ASN A 1 400 ? 30.453 -4.764 -16.914 1.00 91.81 400 ASN A N 1
ATOM 3113 C CA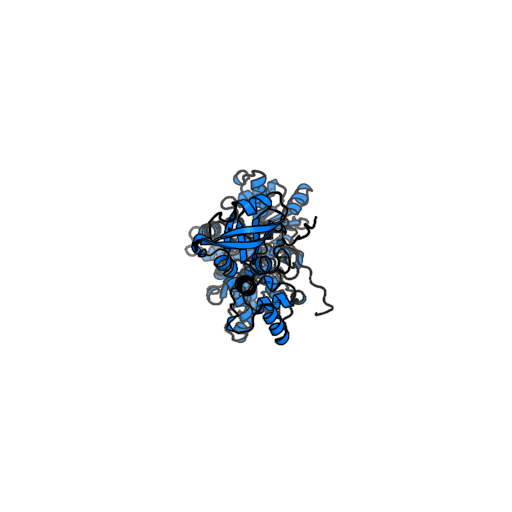 . ASN A 1 400 ? 31.830 -5.248 -16.854 1.00 91.81 400 ASN A CA 1
ATOM 3114 C C . ASN A 1 400 ? 32.741 -4.344 -16.007 1.00 91.81 400 ASN A C 1
ATOM 3116 O O . ASN A 1 400 ? 33.847 -4.756 -15.666 1.00 91.81 400 ASN A O 1
ATOM 3120 N N . SER A 1 401 ? 32.298 -3.130 -15.676 1.00 93.19 401 SER A N 1
ATOM 3121 C CA . SER A 1 401 ? 33.042 -2.147 -14.889 1.00 93.19 401 SER A CA 1
ATOM 3122 C C . SER A 1 401 ? 32.138 -1.409 -13.902 1.00 93.19 401 SER A C 1
ATOM 3124 O O . SER A 1 401 ? 30.922 -1.356 -14.086 1.00 93.19 401 SER A O 1
ATOM 3126 N N . ASP A 1 402 ? 32.732 -0.783 -12.885 1.00 90.75 402 ASP A N 1
ATOM 3127 C CA . ASP A 1 402 ? 31.998 -0.005 -11.876 1.00 90.75 402 ASP A CA 1
ATOM 3128 C C . ASP A 1 402 ? 31.183 1.148 -12.491 1.00 90.75 402 ASP A C 1
ATOM 3130 O O . ASP A 1 402 ? 30.094 1.469 -12.014 1.00 90.75 402 ASP A O 1
ATOM 3134 N N . ALA A 1 403 ? 31.656 1.720 -13.604 1.00 92.31 403 ALA A N 1
ATOM 3135 C CA . ALA A 1 403 ? 30.951 2.773 -14.336 1.00 92.31 403 ALA A CA 1
ATOM 3136 C C . ALA A 1 403 ? 29.617 2.297 -14.945 1.00 92.31 403 ALA A C 1
ATOM 3138 O O . ALA A 1 403 ? 28.718 3.107 -15.176 1.00 92.31 403 ALA A O 1
ATOM 3139 N N . ASP A 1 404 ? 29.450 0.988 -15.156 1.00 94.06 404 ASP A N 1
ATOM 3140 C CA . ASP A 1 404 ? 28.232 0.417 -15.732 1.00 94.06 404 ASP A CA 1
ATOM 3141 C C . ASP A 1 404 ? 27.089 0.345 -14.701 1.00 94.06 404 ASP A C 1
ATOM 3143 O O . ASP A 1 404 ? 25.924 0.139 -15.058 1.00 94.06 404 ASP A O 1
ATOM 3147 N N . PHE A 1 405 ? 27.372 0.499 -13.404 1.00 94.56 405 PHE A N 1
ATOM 3148 C CA . PHE A 1 405 ? 26.386 0.395 -12.325 1.00 94.56 405 PHE A CA 1
ATOM 3149 C C . PHE A 1 405 ? 25.628 1.712 -12.111 1.00 94.56 405 PHE A C 1
ATOM 3151 O O . PHE A 1 405 ? 25.749 2.374 -11.085 1.00 94.56 405 PHE A O 1
ATOM 3158 N N . CYS A 1 406 ? 24.780 2.076 -13.076 1.00 92.00 406 CYS A N 1
ATOM 3159 C CA . CYS A 1 406 ? 24.079 3.364 -13.074 1.00 92.00 406 CYS A CA 1
ATOM 3160 C C . CYS A 1 406 ? 23.060 3.550 -11.933 1.00 92.00 406 CYS A C 1
ATOM 3162 O O . CYS A 1 406 ? 22.707 4.683 -11.629 1.00 92.00 406 CYS A O 1
ATOM 3164 N N . ASN A 1 407 ? 22.518 2.467 -11.357 1.00 94.38 407 ASN A N 1
ATOM 3165 C CA . ASN A 1 407 ? 21.447 2.515 -10.343 1.00 94.38 407 ASN A CA 1
ATOM 3166 C C . ASN A 1 407 ? 20.255 3.426 -10.727 1.00 94.38 407 ASN A C 1
ATOM 3168 O O . ASN A 1 407 ? 19.618 4.046 -9.882 1.00 94.38 407 ASN A O 1
ATOM 3172 N N . CYS A 1 408 ? 19.919 3.476 -12.020 1.00 94.00 408 CYS A N 1
ATOM 3173 C CA . CYS A 1 408 ? 18.916 4.389 -12.578 1.00 94.00 408 CYS A CA 1
ATOM 3174 C C . CYS A 1 408 ? 17.454 4.024 -12.259 1.00 94.00 408 CYS A C 1
ATOM 3176 O O . CYS A 1 408 ? 16.546 4.709 -12.711 1.00 94.00 408 CYS A O 1
ATOM 3178 N N . SER A 1 409 ? 17.202 2.933 -11.527 1.00 93.38 409 SER A N 1
ATOM 3179 C CA . SER A 1 409 ? 15.861 2.460 -11.139 1.00 93.38 409 SER A CA 1
ATOM 3180 C C . SER A 1 409 ? 14.878 2.101 -12.272 1.00 93.38 409 SER A C 1
ATOM 3182 O O . SER A 1 409 ? 13.751 1.723 -11.970 1.00 93.38 409 SER A O 1
ATOM 3184 N N . ALA A 1 410 ? 15.281 2.106 -13.549 1.00 94.69 410 ALA A N 1
ATOM 3185 C CA . ALA A 1 410 ? 14.384 1.842 -14.690 1.00 94.69 410 ALA A CA 1
ATOM 3186 C C . ALA A 1 410 ? 13.685 0.461 -14.668 1.00 94.69 410 ALA A C 1
ATOM 3188 O O . ALA A 1 410 ? 12.573 0.314 -15.157 1.00 94.69 410 ALA A O 1
ATOM 3189 N N . CYS A 1 411 ? 14.318 -0.555 -14.075 1.00 95.56 411 CYS A N 1
ATOM 3190 C CA . CYS A 1 411 ? 13.736 -1.895 -13.899 1.00 95.56 411 CYS A CA 1
ATOM 3191 C C . CYS A 1 411 ? 12.819 -2.018 -12.662 1.00 95.56 411 CYS A C 1
ATOM 3193 O O . CYS A 1 411 ? 12.335 -3.102 -12.357 1.00 95.56 411 CYS A O 1
ATOM 3195 N N . GLY A 1 412 ? 12.659 -0.942 -11.887 1.00 96.12 412 GLY A N 1
ATOM 3196 C CA . GLY A 1 412 ? 11.858 -0.873 -10.664 1.00 96.12 412 GLY A CA 1
ATOM 3197 C C . GLY A 1 412 ? 12.496 -1.424 -9.385 1.00 96.12 412 GLY A C 1
ATOM 3198 O O . GLY A 1 412 ? 12.036 -1.113 -8.281 1.00 96.12 412 GLY A O 1
ATOM 3199 N N . TYR A 1 413 ? 13.615 -2.149 -9.479 1.00 96.69 413 TYR A N 1
ATOM 3200 C CA . TYR A 1 413 ? 14.304 -2.719 -8.311 1.00 96.69 413 TYR A CA 1
ATOM 3201 C C . TYR A 1 413 ? 15.187 -1.723 -7.528 1.00 96.69 413 TYR A C 1
ATOM 3203 O O . TYR A 1 413 ? 15.733 -2.058 -6.475 1.00 96.69 413 TYR A O 1
ATOM 3211 N N . GLY A 1 414 ? 15.291 -0.472 -7.988 1.00 93.94 414 GLY A N 1
ATOM 3212 C CA . GLY A 1 414 ? 16.040 0.603 -7.326 1.00 93.94 414 GLY A CA 1
ATOM 3213 C C . GLY A 1 414 ? 17.535 0.584 -7.651 1.00 93.94 414 GLY A C 1
ATOM 3214 O O . GLY A 1 414 ? 18.067 1.529 -8.226 1.00 93.94 414 GLY A O 1
ATOM 3215 N N . THR A 1 415 ? 18.214 -0.523 -7.354 1.00 96.69 415 THR A N 1
ATOM 3216 C CA . THR A 1 415 ? 19.660 -0.676 -7.582 1.00 96.69 415 THR A CA 1
ATOM 3217 C C . THR A 1 415 ? 19.964 -1.797 -8.571 1.00 96.69 415 THR A C 1
ATOM 3219 O O . THR A 1 415 ? 19.182 -2.734 -8.747 1.00 96.69 415 THR A O 1
ATOM 3222 N N . CYS A 1 416 ? 21.132 -1.729 -9.215 1.00 97.19 416 CYS A N 1
ATOM 3223 C CA . CYS A 1 416 ? 21.625 -2.808 -10.070 1.00 97.19 416 CYS A CA 1
ATOM 3224 C C . CYS A 1 416 ? 21.823 -4.110 -9.279 1.00 97.19 416 CYS A C 1
ATOM 3226 O O . CYS A 1 416 ? 21.573 -5.183 -9.822 1.00 97.19 416 CYS A O 1
ATOM 3228 N N . LEU A 1 417 ? 22.198 -4.015 -7.998 1.00 97.19 417 LEU A N 1
ATOM 3229 C CA . LEU A 1 417 ? 22.283 -5.165 -7.098 1.00 97.19 417 LEU A CA 1
ATOM 3230 C C . LEU A 1 417 ? 20.911 -5.819 -6.901 1.00 97.19 417 LEU A C 1
ATOM 3232 O O . LEU A 1 417 ? 20.771 -7.012 -7.141 1.00 97.19 417 LEU A O 1
ATOM 3236 N N . ASN A 1 418 ? 19.881 -5.047 -6.544 1.00 97.25 418 ASN A N 1
ATOM 3237 C CA . ASN A 1 418 ? 18.533 -5.587 -6.348 1.00 97.25 418 ASN A CA 1
ATOM 3238 C C . ASN A 1 418 ? 17.957 -6.182 -7.639 1.00 97.25 418 ASN A C 1
ATOM 3240 O O . ASN A 1 418 ? 17.261 -7.191 -7.589 1.00 97.25 418 ASN A O 1
ATOM 3244 N N . MET A 1 419 ? 18.270 -5.592 -8.796 1.00 97.81 419 MET A N 1
ATOM 3245 C CA . MET A 1 419 ? 17.926 -6.175 -10.093 1.00 97.81 419 MET A CA 1
ATOM 3246 C C . MET A 1 419 ? 18.587 -7.544 -10.291 1.00 97.81 419 MET A C 1
ATOM 3248 O O . MET A 1 419 ? 17.926 -8.484 -10.721 1.00 97.81 419 MET A O 1
ATOM 3252 N N . ALA A 1 420 ? 19.870 -7.684 -9.951 1.00 97.94 420 ALA A N 1
ATOM 3253 C CA . ALA A 1 420 ? 20.558 -8.967 -10.042 1.00 97.94 420 ALA A CA 1
ATOM 3254 C C . ALA A 1 420 ? 19.974 -10.007 -9.072 1.00 97.94 420 ALA A C 1
ATOM 3256 O O . ALA A 1 420 ? 19.773 -11.153 -9.467 1.00 97.94 420 ALA A O 1
ATOM 3257 N N . VAL A 1 421 ? 19.616 -9.604 -7.846 1.00 98.25 421 VAL A N 1
ATOM 3258 C CA . VAL A 1 421 ? 18.872 -10.459 -6.903 1.00 98.25 421 VAL A CA 1
ATOM 3259 C C . VAL A 1 421 ? 17.536 -10.896 -7.515 1.00 98.25 421 VAL A C 1
ATOM 3261 O O . VAL A 1 421 ? 17.183 -12.070 -7.439 1.00 98.25 421 VAL A O 1
ATOM 3264 N N . ALA A 1 422 ? 16.803 -9.991 -8.168 1.00 98.06 422 ALA A N 1
ATOM 3265 C CA . ALA A 1 422 ? 15.543 -10.324 -8.827 1.00 98.06 422 ALA A CA 1
ATOM 3266 C C . ALA A 1 422 ? 15.731 -11.335 -9.969 1.00 98.06 422 ALA A C 1
ATOM 3268 O O . ALA A 1 422 ? 15.009 -12.327 -10.013 1.00 98.06 422 ALA A O 1
ATOM 3269 N N . ILE A 1 423 ? 16.733 -11.136 -10.836 1.00 98.19 423 ILE A N 1
ATOM 3270 C CA . ILE A 1 423 ? 17.076 -12.079 -11.916 1.00 98.19 423 ILE A CA 1
ATOM 3271 C C . ILE A 1 423 ? 17.439 -13.453 -11.342 1.00 98.19 423 ILE A C 1
ATOM 3273 O O . ILE A 1 423 ? 16.945 -14.466 -11.829 1.00 98.19 423 ILE A O 1
ATOM 3277 N N . TYR A 1 424 ? 18.250 -13.503 -10.279 1.00 98.31 424 TYR A N 1
ATOM 3278 C CA . TYR A 1 424 ? 18.628 -14.764 -9.630 1.00 98.31 424 TYR A CA 1
ATOM 3279 C C . TYR A 1 424 ? 17.411 -15.559 -9.139 1.00 98.31 424 TYR A C 1
ATOM 3281 O O . TYR A 1 424 ? 17.372 -16.781 -9.249 1.00 98.31 424 TYR A O 1
ATOM 3289 N N . ASN A 1 425 ? 16.402 -14.858 -8.621 1.00 97.25 425 ASN A N 1
ATOM 3290 C CA . ASN A 1 425 ? 15.168 -15.462 -8.122 1.00 97.25 425 ASN A CA 1
ATOM 3291 C C . ASN A 1 425 ? 14.111 -15.687 -9.222 1.00 97.25 425 ASN A C 1
ATOM 3293 O O . ASN A 1 425 ? 12.989 -16.070 -8.900 1.00 97.25 425 ASN A O 1
ATOM 3297 N N . GLY A 1 426 ? 14.438 -15.446 -10.498 1.00 97.06 426 GLY A N 1
ATOM 3298 C CA . GLY A 1 426 ? 13.504 -15.595 -11.618 1.00 97.06 426 GLY A CA 1
ATOM 3299 C C . GLY A 1 426 ? 12.387 -14.547 -11.654 1.00 97.06 426 GLY A C 1
ATOM 3300 O O . GLY A 1 426 ? 11.383 -14.763 -12.313 1.00 97.06 426 GLY A O 1
ATOM 3301 N N . LEU A 1 427 ? 12.548 -13.427 -10.945 1.00 97.62 427 LEU A N 1
ATOM 3302 C CA . LEU A 1 427 ? 11.553 -12.350 -10.839 1.00 97.62 427 LEU A CA 1
ATOM 3303 C C . LEU A 1 427 ? 11.756 -11.247 -11.885 1.00 97.62 427 LEU A C 1
ATOM 3305 O O . LEU A 1 427 ? 10.972 -10.304 -11.976 1.00 97.62 427 LEU A O 1
ATOM 3309 N N . ASN A 1 428 ? 12.864 -11.295 -12.625 1.00 97.44 428 ASN A N 1
ATOM 3310 C CA . ASN A 1 428 ? 13.151 -10.350 -13.693 1.00 97.44 428 ASN A CA 1
ATOM 3311 C C . ASN A 1 428 ? 14.138 -10.944 -14.707 1.00 97.44 428 ASN A C 1
ATOM 3313 O O . ASN A 1 428 ? 14.704 -12.013 -14.481 1.00 97.44 428 ASN A O 1
ATOM 3317 N N . ARG A 1 429 ? 14.379 -10.229 -15.808 1.00 97.06 429 ARG A N 1
ATOM 3318 C CA . ARG A 1 429 ? 15.273 -10.641 -16.898 1.00 97.06 429 ARG A CA 1
ATOM 3319 C C . ARG A 1 429 ? 16.216 -9.505 -17.335 1.00 97.06 429 ARG A C 1
ATOM 3321 O O . ARG A 1 429 ? 15.852 -8.336 -17.171 1.00 97.06 429 ARG A O 1
ATOM 3328 N N . PRO A 1 430 ? 17.426 -9.792 -17.856 1.00 96.88 430 PRO A N 1
ATOM 3329 C CA . PRO A 1 430 ? 18.391 -8.764 -18.269 1.00 96.88 430 PRO A CA 1
ATOM 3330 C C . PRO A 1 430 ? 17.837 -7.735 -19.262 1.00 96.88 430 PRO A C 1
ATOM 3332 O O . PRO A 1 430 ? 18.179 -6.557 -19.173 1.00 96.88 430 PRO A O 1
ATOM 3335 N N . GLU A 1 431 ? 16.936 -8.157 -20.147 1.00 95.88 431 GLU A N 1
ATOM 3336 C CA . GLU A 1 431 ? 16.315 -7.353 -21.204 1.00 95.88 431 GLU A CA 1
ATOM 3337 C C . GLU A 1 431 ? 15.480 -6.195 -20.646 1.00 95.88 431 GLU A C 1
ATOM 3339 O O . GLU A 1 431 ? 15.295 -5.179 -21.309 1.00 95.88 431 GLU A O 1
ATOM 3344 N N . ASN A 1 432 ? 15.042 -6.296 -19.390 1.00 95.88 432 ASN A N 1
ATOM 3345 C CA . ASN A 1 432 ? 14.316 -5.233 -18.701 1.00 95.88 432 ASN A CA 1
ATOM 3346 C C . ASN A 1 432 ? 15.254 -4.144 -18.133 1.00 95.88 432 ASN A C 1
ATOM 3348 O O . ASN A 1 432 ? 14.802 -3.175 -17.517 1.00 95.88 432 ASN A O 1
ATOM 3352 N N . CYS A 1 433 ? 16.575 -4.276 -18.301 1.00 96.69 433 CYS A N 1
ATOM 3353 C CA . CYS A 1 433 ? 17.545 -3.266 -17.895 1.00 96.69 433 CYS A CA 1
ATOM 3354 C C . CYS A 1 433 ? 17.759 -2.226 -19.005 1.00 96.69 433 CYS A C 1
ATOM 3356 O O . CYS A 1 433 ? 18.236 -2.540 -20.091 1.00 96.69 433 CYS A O 1
ATOM 3358 N N . HIS A 1 434 ? 17.520 -0.950 -18.694 1.00 94.81 434 HIS A N 1
ATOM 3359 C CA . HIS A 1 434 ? 17.771 0.158 -19.624 1.00 94.81 434 HIS A CA 1
ATOM 3360 C C . HIS A 1 434 ? 19.208 0.170 -20.179 1.00 94.81 434 HIS A C 1
ATOM 3362 O O . HIS A 1 434 ? 19.415 0.341 -21.376 1.00 94.81 434 HIS A O 1
ATOM 3368 N N . PHE A 1 435 ? 20.202 -0.067 -19.316 1.00 95.56 435 PHE A N 1
ATOM 3369 C CA . PHE A 1 435 ? 21.605 -0.129 -19.730 1.00 95.56 435 PHE A CA 1
ATOM 3370 C C . PHE A 1 435 ? 21.872 -1.300 -20.685 1.00 95.56 435 PHE A C 1
ATOM 3372 O O . PHE A 1 435 ? 22.574 -1.134 -21.677 1.00 95.56 435 PHE A O 1
ATOM 3379 N N . TYR A 1 436 ? 21.280 -2.469 -20.412 1.00 96.69 436 TYR A N 1
ATOM 3380 C CA . TYR A 1 436 ? 21.390 -3.635 -21.288 1.00 96.69 436 TYR A CA 1
ATOM 3381 C C . TYR A 1 436 ? 20.869 -3.311 -22.693 1.00 96.69 436 TYR A C 1
ATOM 3383 O O . TYR A 1 436 ? 21.562 -3.575 -23.672 1.00 96.69 436 TYR A O 1
ATOM 3391 N N . LEU A 1 437 ? 19.690 -2.685 -22.788 1.00 95.56 437 LEU A N 1
ATOM 3392 C CA . LEU A 1 437 ? 19.088 -2.296 -24.066 1.00 95.56 437 LEU A CA 1
ATOM 3393 C C . LEU A 1 437 ? 19.945 -1.277 -24.826 1.00 95.56 437 LEU A C 1
ATOM 3395 O O . LEU A 1 437 ? 20.113 -1.407 -26.037 1.00 95.56 437 LEU A O 1
ATOM 3399 N N . ALA A 1 438 ? 20.521 -0.295 -24.128 1.00 95.06 438 ALA A N 1
ATOM 3400 C CA . ALA A 1 438 ? 21.407 0.697 -24.735 1.00 95.06 438 ALA A CA 1
ATOM 3401 C C . ALA A 1 438 ? 22.687 0.058 -25.304 1.00 95.06 438 ALA A C 1
ATOM 3403 O O . ALA A 1 438 ? 23.056 0.319 -26.451 1.00 95.06 438 ALA A O 1
ATOM 3404 N N . GLU A 1 439 ? 23.335 -0.827 -24.542 1.00 95.00 439 GLU A N 1
ATOM 3405 C CA . GLU A 1 439 ? 24.521 -1.550 -25.012 1.00 95.00 439 GLU A CA 1
ATOM 3406 C C . GLU A 1 439 ? 24.186 -2.541 -26.133 1.00 95.00 439 GLU A C 1
ATOM 3408 O O . GLU A 1 439 ? 24.957 -2.698 -27.079 1.00 95.00 439 GLU A O 1
ATOM 3413 N N . GLU A 1 440 ? 23.019 -3.180 -26.089 1.00 94.56 440 GLU A N 1
ATOM 3414 C CA . GLU A 1 440 ? 22.551 -4.033 -27.178 1.00 94.56 440 GLU A CA 1
ATOM 3415 C C . GLU A 1 440 ? 22.308 -3.244 -28.470 1.00 94.56 440 GLU A C 1
ATOM 3417 O O . GLU A 1 440 ? 22.775 -3.660 -29.534 1.00 94.56 440 GLU A O 1
ATOM 3422 N N . ALA A 1 441 ? 21.658 -2.082 -28.386 1.00 94.81 441 ALA A N 1
ATOM 3423 C CA . ALA A 1 441 ? 21.452 -1.198 -29.528 1.00 94.81 441 ALA A CA 1
ATOM 3424 C C . ALA A 1 441 ? 22.786 -0.716 -30.119 1.00 94.81 441 ALA A C 1
ATOM 3426 O O . ALA A 1 441 ? 22.972 -0.740 -31.336 1.00 94.81 441 ALA A O 1
ATOM 3427 N N . LYS A 1 442 ? 23.750 -0.352 -29.264 1.00 94.50 442 LYS A N 1
ATOM 3428 C CA . LYS A 1 442 ? 25.095 0.060 -29.681 1.00 94.50 442 LYS A CA 1
ATOM 3429 C C . LYS A 1 442 ? 25.847 -1.062 -30.392 1.00 94.50 442 LYS A C 1
ATOM 3431 O O . LYS A 1 442 ? 26.418 -0.820 -31.452 1.00 94.50 442 LYS A O 1
ATOM 3436 N N . MET A 1 443 ? 25.829 -2.282 -29.851 1.00 92.38 443 MET A N 1
ATOM 3437 C CA . MET A 1 443 ? 26.484 -3.432 -30.485 1.00 92.38 443 MET A CA 1
ATOM 3438 C C . MET A 1 443 ? 25.850 -3.774 -31.838 1.00 92.38 443 MET A C 1
ATOM 3440 O O . MET A 1 443 ? 26.577 -3.951 -32.814 1.00 92.38 443 MET A O 1
ATOM 3444 N N . LYS A 1 444 ? 24.511 -3.788 -31.931 1.00 94.06 444 LYS A N 1
ATOM 3445 C CA . LYS A 1 444 ? 23.803 -3.996 -33.207 1.00 94.06 444 LYS A CA 1
ATOM 3446 C C . LYS A 1 444 ? 24.120 -2.888 -34.213 1.00 94.06 444 LYS A C 1
ATOM 3448 O O . LYS A 1 444 ? 24.401 -3.182 -35.370 1.00 94.06 444 LYS A O 1
ATOM 3453 N N . GLY A 1 445 ? 24.160 -1.629 -33.775 1.00 94.44 445 GLY A N 1
ATOM 3454 C CA . GLY A 1 445 ? 24.553 -0.496 -34.615 1.00 94.44 445 GLY A CA 1
ATOM 3455 C C . GLY A 1 445 ? 25.989 -0.608 -35.139 1.00 94.44 445 GLY A C 1
ATOM 3456 O O . GLY A 1 445 ? 26.234 -0.368 -36.321 1.00 94.44 445 GLY A O 1
ATOM 3457 N N . ALA A 1 446 ? 26.933 -1.040 -34.296 1.00 93.50 446 ALA A N 1
ATOM 3458 C CA . ALA A 1 446 ? 28.315 -1.288 -34.709 1.00 93.50 446 ALA A CA 1
ATOM 3459 C C . ALA A 1 446 ? 28.397 -2.412 -35.755 1.00 93.50 446 ALA A C 1
ATOM 3461 O O . ALA A 1 446 ? 29.062 -2.245 -36.776 1.00 93.50 446 ALA A O 1
ATOM 3462 N N . GLN A 1 447 ? 27.667 -3.512 -35.542 1.00 93.88 447 GLN A N 1
ATOM 3463 C CA . GLN A 1 447 ? 27.602 -4.636 -36.479 1.00 93.88 447 GLN A CA 1
ATOM 3464 C C . GLN A 1 447 ? 26.989 -4.230 -37.828 1.00 93.88 447 GLN A C 1
ATOM 3466 O O . GLN A 1 447 ? 27.509 -4.603 -38.878 1.00 93.88 447 GLN A O 1
ATOM 3471 N N . ILE A 1 448 ? 25.915 -3.432 -37.820 1.00 93.62 448 ILE A N 1
ATOM 3472 C CA . ILE A 1 448 ? 25.310 -2.883 -39.043 1.00 93.62 448 ILE A CA 1
ATOM 3473 C C . ILE A 1 448 ? 26.319 -1.996 -39.780 1.00 93.62 448 ILE A C 1
ATOM 3475 O O . ILE A 1 448 ? 26.509 -2.160 -40.984 1.00 93.62 448 ILE A O 1
ATOM 3479 N N . SER A 1 449 ? 27.020 -1.109 -39.068 1.00 93.12 449 SER A N 1
ATOM 3480 C CA . SER A 1 449 ? 28.039 -0.238 -39.667 1.00 93.12 449 SER A CA 1
ATOM 3481 C C . SER A 1 449 ? 29.210 -1.029 -40.260 1.00 93.12 449 SER A C 1
ATOM 3483 O O . SER A 1 449 ? 29.702 -0.703 -41.342 1.00 93.12 449 SER A O 1
ATOM 3485 N N . GLU A 1 450 ? 29.659 -2.085 -39.583 1.00 93.06 450 GLU A N 1
ATOM 3486 C CA . GLU A 1 450 ? 30.706 -2.972 -40.087 1.00 93.06 450 GLU A CA 1
ATOM 3487 C C . GLU A 1 450 ? 30.251 -3.728 -41.342 1.00 93.06 450 GLU A C 1
ATOM 3489 O O . GLU A 1 450 ? 30.974 -3.753 -42.341 1.00 93.06 450 GLU A O 1
ATOM 3494 N N . ASN A 1 451 ? 29.028 -4.264 -41.338 1.00 91.38 451 ASN A N 1
ATOM 3495 C CA . ASN A 1 451 ? 28.437 -4.914 -42.504 1.00 91.38 451 ASN A CA 1
ATOM 3496 C C . ASN A 1 451 ? 28.300 -3.945 -43.687 1.00 91.38 451 ASN A C 1
ATOM 3498 O O . ASN A 1 451 ? 28.667 -4.301 -44.808 1.00 91.38 451 ASN A O 1
ATOM 3502 N N . GLU A 1 452 ? 27.858 -2.705 -43.455 1.00 89.50 452 GLU A N 1
ATOM 3503 C CA . GLU A 1 452 ? 27.769 -1.682 -44.503 1.00 89.50 452 GLU A CA 1
ATOM 3504 C C . GLU A 1 452 ? 29.155 -1.359 -45.088 1.00 89.50 452 GLU A C 1
ATOM 3506 O O . GLU A 1 452 ? 29.331 -1.334 -46.309 1.00 89.50 452 GLU A O 1
ATOM 3511 N N . LYS A 1 453 ? 30.178 -1.176 -44.239 1.00 90.12 453 LYS A N 1
ATOM 3512 C CA . LYS A 1 453 ? 31.567 -0.954 -44.684 1.00 90.12 453 LYS A CA 1
ATOM 3513 C C . LYS A 1 453 ? 32.111 -2.137 -45.475 1.00 90.12 453 LYS A C 1
ATOM 3515 O O . LYS A 1 453 ? 32.794 -1.932 -46.485 1.00 90.12 453 LYS A O 1
ATOM 3520 N N . ARG A 1 454 ? 31.806 -3.365 -45.048 1.00 90.31 454 ARG A N 1
ATOM 3521 C CA . ARG A 1 454 ? 32.206 -4.592 -45.741 1.00 90.31 454 ARG A CA 1
ATOM 3522 C C . ARG A 1 454 ? 31.567 -4.662 -47.126 1.00 90.31 454 ARG A C 1
ATOM 3524 O O . ARG A 1 454 ? 32.289 -4.845 -48.104 1.00 90.31 454 ARG A O 1
ATOM 3531 N N . LEU A 1 455 ? 30.257 -4.436 -47.231 1.00 87.56 455 LEU A N 1
ATOM 3532 C CA . LEU A 1 455 ? 29.540 -4.396 -48.510 1.00 87.56 455 LEU A CA 1
ATOM 3533 C C . LEU A 1 455 ? 30.067 -3.282 -49.420 1.00 87.56 455 LEU A C 1
ATOM 3535 O O . LEU A 1 455 ? 30.356 -3.527 -50.589 1.00 87.56 455 LEU A O 1
ATOM 3539 N N . ARG A 1 456 ? 30.290 -2.078 -48.882 1.00 85.56 456 ARG A N 1
ATOM 3540 C CA . ARG A 1 456 ? 30.862 -0.952 -49.633 1.00 85.56 456 ARG A CA 1
ATOM 3541 C C . ARG A 1 456 ? 32.261 -1.267 -50.163 1.00 85.56 456 ARG A C 1
ATOM 3543 O O . ARG A 1 456 ? 32.564 -0.911 -51.298 1.00 85.56 456 ARG A O 1
ATOM 3550 N N . THR A 1 457 ? 33.096 -1.938 -49.369 1.00 86.94 457 THR A N 1
ATOM 3551 C CA . THR A 1 457 ? 34.441 -2.376 -49.782 1.00 86.94 457 THR A CA 1
ATOM 3552 C C . THR A 1 457 ? 34.377 -3.432 -50.885 1.00 86.94 457 THR A C 1
ATOM 3554 O O . THR A 1 457 ? 35.102 -3.334 -51.872 1.00 86.94 457 THR A O 1
ATOM 3557 N N . ILE A 1 458 ? 33.482 -4.417 -50.773 1.00 86.75 458 ILE A N 1
ATOM 3558 C CA . ILE A 1 458 ? 33.269 -5.424 -51.826 1.00 86.75 458 ILE A CA 1
ATOM 3559 C C . ILE A 1 458 ? 32.813 -4.744 -53.126 1.00 86.75 458 ILE A C 1
ATOM 3561 O O . ILE A 1 458 ? 33.373 -4.993 -54.194 1.00 86.75 458 ILE A O 1
ATOM 3565 N N . LEU A 1 459 ? 31.848 -3.823 -53.038 1.00 85.94 459 LEU A N 1
ATOM 3566 C CA . LEU A 1 459 ? 31.337 -3.096 -54.200 1.00 85.94 459 LEU A CA 1
ATOM 3567 C C . LEU A 1 459 ? 32.380 -2.159 -54.819 1.00 85.94 459 LEU A C 1
ATOM 3569 O O . LEU A 1 459 ? 32.367 -1.965 -56.030 1.00 85.94 459 LEU A O 1
ATOM 3573 N N . SER A 1 460 ? 33.278 -1.563 -54.032 1.00 80.62 460 SER A N 1
ATOM 3574 C CA . SER A 1 460 ? 34.305 -0.652 -54.551 1.00 80.62 460 SER A CA 1
ATOM 3575 C C . SER A 1 460 ? 35.524 -1.366 -55.142 1.00 80.62 460 SER A C 1
ATOM 3577 O O . SER A 1 460 ? 36.169 -0.802 -56.026 1.00 80.62 460 SER A O 1
ATOM 3579 N N . THR A 1 461 ? 35.828 -2.583 -54.681 1.00 83.31 461 THR A N 1
ATOM 3580 C CA . THR A 1 461 ? 36.976 -3.386 -55.143 1.00 83.31 461 THR A CA 1
ATOM 3581 C C . THR A 1 461 ? 36.637 -4.332 -56.293 1.00 83.31 461 THR A C 1
ATOM 3583 O O . THR A 1 461 ? 37.545 -4.767 -57.000 1.00 83.31 461 THR A O 1
ATOM 3586 N N . THR A 1 462 ? 35.354 -4.635 -56.525 1.00 86.19 462 THR A N 1
ATOM 3587 C CA . THR A 1 462 ? 34.943 -5.473 -57.658 1.00 86.19 462 THR A CA 1
ATOM 3588 C C . THR A 1 462 ? 35.305 -4.826 -58.998 1.00 86.19 462 THR A C 1
ATOM 3590 O O . THR A 1 462 ? 35.105 -3.629 -59.226 1.00 86.19 462 THR A O 1
ATOM 3593 N N . THR A 1 463 ? 35.856 -5.632 -59.904 1.00 86.06 463 THR A N 1
ATOM 3594 C CA . THR A 1 463 ? 36.243 -5.201 -61.254 1.00 86.06 463 THR A CA 1
ATOM 3595 C C . THR A 1 463 ? 35.038 -5.025 -62.171 1.00 86.06 463 THR A C 1
ATOM 3597 O O . THR A 1 463 ? 35.136 -4.300 -63.157 1.00 86.06 463 THR A O 1
ATOM 3600 N N . ALA A 1 464 ? 33.897 -5.636 -61.839 1.00 90.06 464 ALA A N 1
ATOM 3601 C CA . ALA A 1 464 ? 32.639 -5.401 -62.531 1.00 90.06 464 ALA A CA 1
ATOM 3602 C C . ALA A 1 464 ? 32.097 -4.000 -62.204 1.00 90.06 464 ALA A C 1
ATOM 3604 O O . ALA A 1 464 ? 32.173 -3.533 -61.066 1.00 90.06 464 ALA A O 1
ATOM 3605 N N . GLY A 1 465 ? 31.517 -3.316 -63.185 1.00 91.50 465 GLY A N 1
ATOM 3606 C CA . GLY A 1 465 ? 30.725 -2.124 -62.921 1.00 91.50 465 GLY A CA 1
ATOM 3607 C C . GLY A 1 465 ? 29.430 -2.514 -62.217 1.00 91.50 465 GLY A C 1
ATOM 3608 O O . GLY A 1 465 ? 28.726 -3.396 -62.684 1.00 91.50 465 GLY A O 1
ATOM 3609 N N . PHE A 1 466 ? 29.112 -1.887 -61.093 1.00 92.88 466 PHE A N 1
ATOM 3610 C CA . PHE A 1 466 ? 27.869 -2.110 -60.362 1.00 92.88 466 PHE A CA 1
ATOM 3611 C C . PHE A 1 466 ? 27.037 -0.832 -60.346 1.00 92.88 466 PHE A C 1
ATOM 3613 O O . PHE A 1 466 ? 27.574 0.250 -60.091 1.00 92.88 466 PHE A O 1
ATOM 3620 N N . CYS A 1 467 ? 25.734 -0.984 -60.563 1.00 91.56 467 CYS A N 1
ATOM 3621 C CA . CYS A 1 467 ? 24.740 0.070 -60.432 1.00 91.56 467 CYS A CA 1
ATOM 3622 C C . CYS A 1 467 ? 23.494 -0.452 -59.704 1.00 91.56 467 CYS A C 1
ATOM 3624 O O . CYS A 1 467 ? 22.995 -1.521 -60.036 1.00 91.56 467 CYS A O 1
ATOM 3626 N N . LEU A 1 468 ? 22.946 0.354 -58.798 1.00 92.50 468 LEU A N 1
ATOM 3627 C CA . LEU A 1 468 ? 21.636 0.198 -58.171 1.00 92.50 468 LEU A CA 1
ATOM 3628 C C . LEU A 1 468 ? 20.769 1.410 -58.521 1.00 92.50 468 LEU A C 1
ATOM 3630 O O . LEU A 1 468 ? 21.260 2.537 -58.441 1.00 92.50 468 LEU A O 1
ATOM 3634 N N . ALA A 1 469 ? 19.508 1.190 -58.869 1.00 92.62 469 ALA A N 1
ATOM 3635 C CA . ALA A 1 469 ? 18.516 2.213 -59.174 1.00 92.62 469 ALA A CA 1
ATOM 3636 C C . ALA A 1 469 ? 17.213 1.982 -58.391 1.00 92.62 469 ALA A C 1
ATOM 3638 O O . ALA A 1 469 ? 16.920 0.846 -58.010 1.00 92.62 469 ALA A O 1
ATOM 3639 N N . ASP A 1 470 ? 16.463 3.059 -58.152 1.00 93.12 470 ASP A N 1
ATOM 3640 C CA . ASP A 1 470 ? 15.127 3.011 -57.545 1.00 93.12 470 ASP A CA 1
ATOM 3641 C C . ASP A 1 470 ? 14.059 2.521 -58.542 1.00 93.12 470 ASP A C 1
ATOM 3643 O O . ASP A 1 470 ? 14.348 2.202 -59.702 1.00 93.12 470 ASP A O 1
ATOM 3647 N N . GLU A 1 471 ? 12.810 2.455 -58.081 1.00 91.25 471 GLU A N 1
ATOM 3648 C CA . GLU A 1 471 ? 11.634 2.100 -58.885 1.00 91.25 471 GLU A CA 1
ATOM 3649 C C . GLU A 1 471 ? 11.400 3.054 -60.071 1.00 91.25 471 GLU A C 1
ATOM 3651 O O . GLU A 1 471 ? 10.865 2.645 -61.101 1.00 91.25 471 GLU A O 1
ATOM 3656 N N . GLU A 1 472 ? 11.855 4.307 -59.969 1.00 91.88 472 GLU A N 1
ATOM 3657 C CA . GLU A 1 472 ? 11.798 5.310 -61.040 1.00 91.88 472 GLU A CA 1
ATOM 3658 C C . GLU A 1 472 ? 13.022 5.265 -61.978 1.00 91.88 472 GLU A C 1
ATOM 3660 O O . GLU A 1 472 ? 13.190 6.130 -62.847 1.00 91.88 472 GLU A O 1
ATOM 3665 N N . PHE A 1 473 ? 13.875 4.245 -61.837 1.00 92.19 473 PHE A N 1
ATOM 3666 C CA . PHE A 1 473 ? 15.111 4.035 -62.593 1.00 92.19 473 PHE A CA 1
ATOM 3667 C C . PHE A 1 473 ? 16.202 5.089 -62.359 1.00 92.19 473 PHE A C 1
ATOM 3669 O O . PHE A 1 473 ? 17.128 5.212 -63.174 1.00 92.19 473 PHE A O 1
ATOM 3676 N N . ARG A 1 474 ? 16.129 5.853 -61.268 1.00 92.62 474 ARG A N 1
ATOM 3677 C CA . ARG A 1 474 ? 17.172 6.808 -60.889 1.00 92.62 474 ARG A CA 1
ATOM 3678 C C . ARG A 1 474 ? 18.282 6.071 -60.161 1.00 92.62 474 ARG A C 1
ATOM 3680 O O . ARG A 1 474 ? 18.041 5.314 -59.225 1.00 92.62 474 ARG A O 1
ATOM 3687 N N . MET A 1 475 ? 19.525 6.282 -60.582 1.00 91.56 475 MET A N 1
ATOM 3688 C CA . MET A 1 475 ? 20.668 5.571 -60.006 1.00 91.56 475 MET A CA 1
ATOM 3689 C C . MET A 1 475 ? 20.953 6.053 -58.576 1.00 91.56 475 MET A C 1
ATOM 3691 O O . MET A 1 475 ? 21.255 7.224 -58.353 1.00 91.56 475 MET A O 1
ATOM 3695 N N . ILE A 1 476 ? 20.918 5.134 -57.616 1.00 91.12 476 ILE A N 1
ATOM 3696 C CA . ILE A 1 476 ? 21.162 5.378 -56.188 1.00 91.12 476 ILE A CA 1
ATOM 3697 C C . ILE A 1 476 ? 22.619 5.081 -55.825 1.00 91.12 476 ILE A C 1
ATOM 3699 O O . ILE A 1 476 ? 23.247 5.796 -55.044 1.00 91.12 476 ILE A O 1
ATOM 3703 N N . VAL A 1 477 ? 23.183 4.004 -56.380 1.00 90.38 477 VAL A N 1
ATOM 3704 C CA . VAL A 1 477 ? 24.549 3.560 -56.074 1.00 90.38 477 VAL A CA 1
ATOM 3705 C C . VAL A 1 477 ? 25.248 3.177 -57.362 1.00 90.38 477 VAL A C 1
ATOM 3707 O O . VAL A 1 477 ? 24.733 2.379 -58.131 1.00 90.38 477 VAL A O 1
ATOM 3710 N N . VAL A 1 478 ? 26.460 3.686 -57.566 1.00 91.31 478 VAL A N 1
ATOM 3711 C CA . VAL A 1 478 ? 27.387 3.192 -58.590 1.00 91.31 478 VAL A CA 1
ATOM 3712 C C . VAL A 1 478 ? 28.764 2.987 -57.976 1.00 91.31 478 VAL A C 1
ATOM 3714 O O . VAL A 1 478 ? 29.160 3.732 -57.070 1.00 91.31 478 VAL A O 1
ATOM 3717 N N . ASN A 1 479 ? 29.495 1.973 -58.437 1.00 91.69 479 ASN A N 1
ATOM 3718 C CA . ASN A 1 479 ? 30.878 1.758 -58.016 1.00 91.69 479 ASN A CA 1
ATOM 3719 C C . ASN A 1 479 ? 31.895 2.423 -58.962 1.00 91.69 479 ASN A C 1
ATOM 3721 O O . ASN A 1 479 ? 31.573 2.858 -60.066 1.00 91.69 479 ASN A O 1
ATOM 3725 N N . ASN A 1 480 ? 33.157 2.491 -58.529 1.00 90.00 480 ASN A N 1
ATOM 3726 C CA . ASN A 1 480 ? 34.221 3.153 -59.293 1.00 90.00 480 ASN A CA 1
ATOM 3727 C C . ASN A 1 480 ? 34.488 2.472 -60.643 1.00 90.00 480 ASN A C 1
ATOM 3729 O O . ASN A 1 480 ? 34.790 3.154 -61.622 1.00 90.00 480 ASN A O 1
ATOM 3733 N N . SER A 1 481 ? 34.378 1.141 -60.700 1.00 91.50 481 SER A N 1
ATOM 3734 C CA . SER A 1 481 ? 34.534 0.368 -61.935 1.00 91.50 481 SER A CA 1
ATOM 3735 C C . SER A 1 481 ? 33.474 0.757 -62.962 1.00 91.50 481 SER A C 1
ATOM 3737 O O . SER A 1 481 ? 33.821 0.986 -64.115 1.00 91.50 481 SER A O 1
ATOM 3739 N N . PHE A 1 482 ? 32.219 0.954 -62.544 1.00 91.88 482 PHE A N 1
ATOM 3740 C CA . PHE A 1 482 ? 31.149 1.424 -63.420 1.00 91.88 482 PHE A CA 1
ATOM 3741 C C . PHE A 1 482 ? 31.453 2.815 -63.980 1.00 91.88 482 PHE A C 1
ATOM 3743 O O . PHE A 1 482 ? 31.452 2.982 -65.197 1.00 91.88 482 PHE A O 1
ATOM 3750 N N . CYS A 1 483 ? 31.805 3.783 -63.123 1.00 90.00 483 CYS A N 1
ATOM 3751 C CA . CYS A 1 483 ? 32.158 5.140 -63.562 1.00 90.00 483 CYS A CA 1
ATOM 3752 C C . CYS A 1 483 ? 33.297 5.132 -64.594 1.00 90.00 483 CYS A C 1
ATOM 3754 O O . CYS A 1 483 ? 33.207 5.802 -65.620 1.00 90.00 483 CYS A O 1
ATOM 3756 N N . LYS A 1 484 ? 34.343 4.322 -64.368 1.00 88.25 484 LYS A N 1
ATOM 3757 C CA . LYS A 1 484 ? 35.455 4.143 -65.319 1.00 88.25 484 LYS A CA 1
ATOM 3758 C C . LYS A 1 484 ? 35.011 3.474 -66.621 1.00 88.25 484 LYS A C 1
ATOM 3760 O O . LYS A 1 484 ? 35.460 3.875 -67.689 1.00 88.25 484 LYS A O 1
ATOM 3765 N N . MET A 1 485 ? 34.142 2.466 -66.546 1.00 89.12 485 MET A N 1
ATOM 3766 C CA . MET A 1 485 ? 33.628 1.754 -67.719 1.00 89.12 485 MET A CA 1
ATOM 3767 C C . MET A 1 485 ? 32.800 2.664 -68.625 1.00 89.12 485 MET A C 1
ATOM 3769 O O . MET A 1 485 ? 32.949 2.581 -69.844 1.00 89.12 485 MET A O 1
ATOM 3773 N N . VAL A 1 486 ? 31.959 3.531 -68.054 1.00 88.88 486 VAL A N 1
ATOM 3774 C CA . VAL A 1 486 ? 31.109 4.452 -68.828 1.00 88.88 486 VAL A CA 1
ATOM 3775 C C . VAL A 1 486 ? 31.772 5.803 -69.112 1.00 88.88 486 VAL A C 1
ATOM 3777 O O . VAL A 1 486 ? 31.315 6.525 -69.992 1.00 88.88 486 VAL A O 1
ATOM 3780 N N . GLY A 1 487 ? 32.858 6.138 -68.411 1.00 86.00 487 GLY A N 1
ATOM 3781 C CA . GLY A 1 487 ? 33.592 7.395 -68.578 1.00 86.00 487 GLY A CA 1
ATOM 3782 C C . GLY A 1 487 ? 32.851 8.623 -68.039 1.00 86.00 487 GLY A C 1
ATOM 3783 O O . GLY A 1 487 ? 33.052 9.722 -68.545 1.00 86.00 487 GLY A O 1
ATOM 3784 N N . VAL A 1 488 ? 31.966 8.445 -67.052 1.00 88.94 488 VAL A N 1
ATOM 3785 C CA . VAL A 1 488 ? 31.153 9.521 -66.461 1.00 88.94 488 VAL A CA 1
ATOM 3786 C C . VAL A 1 488 ? 31.408 9.589 -64.959 1.00 88.94 488 VAL A C 1
ATOM 3788 O O . VAL A 1 488 ? 31.437 8.564 -64.274 1.00 88.94 488 VAL A O 1
ATOM 3791 N N . ASP A 1 489 ? 31.570 10.807 -64.443 1.00 89.25 489 ASP A N 1
ATOM 3792 C CA . ASP A 1 489 ? 31.751 11.047 -63.015 1.00 89.25 489 ASP A CA 1
ATOM 3793 C C . ASP A 1 489 ? 30.526 10.618 -62.209 1.00 89.25 489 ASP A C 1
ATOM 3795 O O . ASP A 1 489 ? 29.377 10.809 -62.617 1.00 89.25 489 ASP A O 1
ATOM 3799 N N . ARG A 1 490 ? 30.779 10.093 -61.008 1.00 90.12 490 ARG A N 1
ATOM 3800 C CA . ARG A 1 490 ? 29.738 9.593 -60.104 1.00 90.12 490 ARG A CA 1
ATOM 3801 C C . ARG A 1 490 ? 28.636 10.621 -59.850 1.00 90.12 490 ARG A C 1
ATOM 3803 O O . ARG A 1 490 ? 27.469 10.257 -59.882 1.00 90.12 490 ARG A O 1
ATOM 3810 N N . GLU A 1 491 ? 28.994 11.883 -59.631 1.00 90.38 491 GLU A N 1
ATOM 3811 C CA . GLU A 1 491 ? 28.044 12.966 -59.328 1.00 90.38 491 GLU A CA 1
ATOM 3812 C C . GLU A 1 491 ? 27.028 13.206 -60.448 1.00 90.38 491 GLU A C 1
ATOM 3814 O O . GLU A 1 491 ? 25.896 13.584 -60.175 1.00 90.38 491 GLU A O 1
ATOM 3819 N N . LYS A 1 492 ? 27.408 12.939 -61.704 1.00 89.88 492 LYS A N 1
ATOM 3820 C CA . LYS A 1 492 ? 26.509 13.053 -62.860 1.00 89.88 492 LYS A CA 1
ATOM 3821 C C . LYS A 1 492 ? 25.642 11.810 -63.055 1.00 89.88 492 LYS A C 1
ATOM 3823 O O . LYS A 1 492 ? 24.608 11.892 -63.709 1.00 89.88 492 LYS A O 1
ATOM 3828 N N . LEU A 1 493 ? 26.084 10.662 -62.540 1.00 90.00 493 LEU A N 1
ATOM 3829 C CA . LEU A 1 493 ? 25.371 9.390 -62.649 1.00 90.00 493 LEU A CA 1
ATOM 3830 C C . LEU A 1 493 ? 24.312 9.234 -61.559 1.00 90.00 493 LEU A C 1
ATOM 3832 O O . LEU A 1 493 ? 23.209 8.782 -61.855 1.00 90.00 493 LEU A O 1
ATOM 3836 N N . ILE A 1 494 ? 24.622 9.606 -60.317 1.00 92.44 494 ILE A N 1
ATOM 3837 C CA . ILE A 1 494 ? 23.678 9.515 -59.196 1.00 92.44 494 ILE A CA 1
ATOM 3838 C C . ILE A 1 494 ? 22.463 10.417 -59.461 1.00 92.44 494 ILE A C 1
ATOM 3840 O O . ILE A 1 494 ? 22.606 11.569 -59.856 1.00 92.44 494 ILE A O 1
ATOM 3844 N N . GLY A 1 495 ? 21.257 9.876 -59.282 1.00 88.75 495 GLY A N 1
ATOM 3845 C CA . GLY A 1 495 ? 19.985 10.539 -59.588 1.00 88.75 495 GLY A CA 1
ATOM 3846 C C . GLY A 1 495 ? 19.628 10.590 -61.079 1.00 88.75 495 GLY A C 1
ATOM 3847 O O . GLY A 1 495 ? 18.496 10.926 -61.423 1.00 88.75 495 GLY A O 1
ATOM 3848 N N . SER A 1 496 ? 20.555 10.233 -61.973 1.00 92.06 496 SER A N 1
ATOM 3849 C CA . SER A 1 496 ? 20.288 10.157 -63.409 1.00 92.06 496 SER A CA 1
ATOM 3850 C C . SER A 1 496 ? 19.547 8.871 -63.777 1.00 92.06 496 SER A C 1
ATOM 3852 O O . SER A 1 496 ? 19.593 7.873 -63.060 1.00 92.06 496 SER A O 1
ATOM 3854 N N . THR A 1 497 ? 18.917 8.877 -64.948 1.00 91.44 497 THR A N 1
ATOM 3855 C CA . THR A 1 497 ? 18.225 7.726 -65.545 1.00 91.44 497 THR A CA 1
ATOM 3856 C C . THR A 1 497 ? 19.050 7.095 -66.675 1.00 91.44 497 THR A C 1
ATOM 3858 O O . THR A 1 497 ? 18.507 6.584 -67.654 1.00 91.44 497 THR A O 1
ATOM 3861 N N . PHE A 1 498 ? 20.387 7.133 -66.559 1.00 87.81 498 PHE A N 1
ATOM 3862 C CA . PHE A 1 498 ? 21.338 6.726 -67.608 1.00 87.81 498 PHE A CA 1
ATOM 3863 C C . PHE A 1 498 ? 21.076 5.316 -68.174 1.00 87.81 498 PHE A C 1
ATOM 3865 O O . PHE A 1 498 ? 21.241 5.095 -69.372 1.00 87.81 498 PHE A O 1
ATOM 3872 N N . LEU A 1 499 ? 20.621 4.379 -67.334 1.00 87.25 499 LEU A N 1
ATOM 3873 C CA . LEU A 1 499 ? 20.296 2.994 -67.709 1.00 87.25 499 LEU A CA 1
ATOM 3874 C C . LEU A 1 499 ? 18.790 2.712 -67.822 1.00 87.25 499 LEU A C 1
ATOM 3876 O O . LEU A 1 499 ? 18.380 1.553 -67.806 1.00 87.25 499 LEU A O 1
ATOM 3880 N N . LYS A 1 500 ? 17.940 3.739 -67.944 1.00 89.31 500 LYS A N 1
ATOM 3881 C CA . LYS A 1 500 ? 16.477 3.571 -67.969 1.00 89.31 500 LYS A CA 1
ATOM 3882 C C . LYS A 1 500 ? 16.009 2.553 -69.005 1.00 89.31 500 LYS A C 1
ATOM 3884 O O . LYS A 1 500 ? 15.294 1.625 -68.654 1.00 89.31 500 LYS A O 1
ATOM 3889 N N . LYS A 1 501 ? 16.490 2.651 -70.249 1.00 87.56 501 LYS A N 1
ATOM 3890 C CA . LYS A 1 501 ? 16.138 1.698 -71.322 1.00 87.56 501 LYS A CA 1
ATOM 3891 C C . LYS A 1 501 ? 16.507 0.256 -70.974 1.00 87.56 501 LYS A C 1
ATOM 3893 O O . LYS A 1 501 ? 15.870 -0.683 -71.440 1.00 87.56 501 LYS A O 1
ATOM 3898 N N . GLN A 1 502 ? 17.578 0.070 -70.208 1.00 89.19 502 GLN A N 1
ATOM 3899 C CA . GLN A 1 502 ? 18.039 -1.239 -69.778 1.00 89.19 502 GLN A CA 1
ATOM 3900 C C . GLN A 1 502 ? 17.176 -1.774 -68.637 1.00 89.19 502 GLN A C 1
ATOM 3902 O O . GLN A 1 502 ? 16.837 -2.952 -68.677 1.00 89.19 502 GLN A O 1
ATOM 3907 N N . PHE A 1 503 ? 16.797 -0.941 -67.667 1.00 87.62 503 PHE A N 1
ATOM 3908 C CA . PHE A 1 503 ? 15.959 -1.362 -66.543 1.00 87.62 503 PHE A CA 1
ATOM 3909 C C . PHE A 1 503 ? 14.4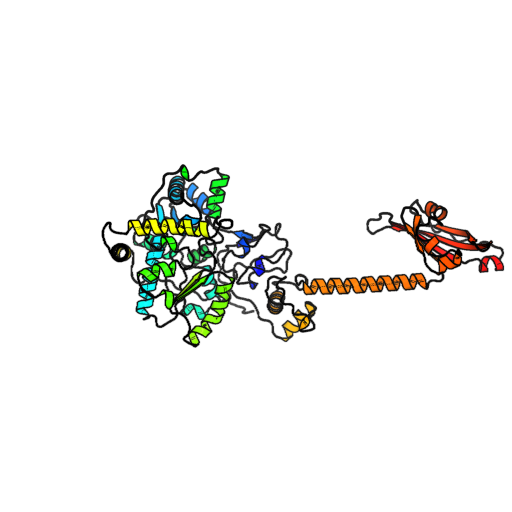76 -1.529 -66.907 1.00 87.62 503 PHE A C 1
ATOM 3911 O O . PHE A 1 503 ? 13.823 -2.434 -66.395 1.00 87.62 503 PHE A O 1
ATOM 3918 N N . GLU A 1 504 ? 13.959 -0.769 -67.876 1.00 88.12 504 GLU A N 1
ATOM 3919 C CA . GLU A 1 504 ? 12.610 -0.970 -68.428 1.00 88.12 504 GLU A CA 1
ATOM 3920 C C . GLU A 1 504 ? 12.417 -2.400 -68.961 1.00 88.12 504 GLU A C 1
ATOM 3922 O O . GLU A 1 504 ? 11.328 -2.961 -68.858 1.00 88.12 504 GLU A O 1
ATOM 3927 N N . ARG A 1 505 ? 13.479 -3.038 -69.471 1.00 85.56 505 ARG A N 1
ATOM 3928 C CA . ARG A 1 505 ? 13.427 -4.416 -69.990 1.00 85.56 505 ARG A CA 1
ATOM 3929 C C . ARG A 1 505 ? 13.250 -5.488 -68.914 1.00 85.56 505 ARG A C 1
ATOM 3931 O O . ARG A 1 505 ? 12.819 -6.581 -69.260 1.00 85.56 505 ARG A O 1
ATOM 3938 N N . CYS A 1 506 ? 13.569 -5.192 -67.655 1.00 82.88 506 CYS A N 1
ATOM 3939 C CA . CYS A 1 506 ? 13.343 -6.089 -66.518 1.00 82.88 506 CYS A CA 1
ATOM 3940 C C . CYS A 1 506 ? 12.172 -5.647 -65.621 1.00 82.88 506 CYS A C 1
ATOM 3942 O O . CYS A 1 506 ? 11.966 -6.212 -64.550 1.00 82.88 506 CYS A O 1
ATOM 3944 N N . SER A 1 507 ? 11.375 -4.663 -66.062 1.00 79.50 507 SER A N 1
ATOM 3945 C CA . SER A 1 507 ? 10.178 -4.188 -65.342 1.00 79.50 507 SER A CA 1
ATOM 3946 C C . SER A 1 507 ? 9.066 -5.238 -65.221 1.00 79.50 507 SER A C 1
ATOM 3948 O O . SER A 1 507 ? 8.190 -5.123 -64.372 1.00 79.50 507 SER A O 1
ATOM 3950 N N . ASN A 1 508 ? 9.121 -6.298 -66.029 1.00 79.12 508 ASN A N 1
ATOM 3951 C CA . ASN A 1 508 ? 8.226 -7.453 -65.948 1.00 79.12 508 ASN A CA 1
ATOM 3952 C C . ASN A 1 508 ? 8.564 -8.421 -64.795 1.00 79.12 508 ASN A C 1
ATOM 3954 O O . ASN A 1 508 ? 7.967 -9.492 -64.718 1.00 79.12 508 ASN A O 1
ATOM 3958 N N . GLY A 1 509 ? 9.535 -8.080 -63.942 1.00 76.69 509 GLY A N 1
ATOM 3959 C CA . GLY A 1 509 ? 9.949 -8.887 -62.794 1.00 76.69 509 GLY A CA 1
ATOM 3960 C C . GLY A 1 509 ? 11.050 -9.908 -63.092 1.00 76.69 509 GLY A C 1
ATOM 3961 O O . GLY A 1 509 ? 11.582 -10.496 -62.154 1.00 76.69 509 GLY A O 1
ATOM 3962 N N . ASN A 1 510 ? 11.450 -10.087 -64.356 1.00 83.56 510 ASN A N 1
ATOM 3963 C CA . ASN A 1 510 ? 12.490 -11.040 -64.742 1.00 83.56 510 ASN A CA 1
ATOM 3964 C C . ASN A 1 510 ? 13.803 -10.333 -65.082 1.00 83.56 510 ASN A C 1
ATOM 3966 O O . ASN A 1 510 ? 13.841 -9.362 -65.841 1.00 83.56 510 ASN A O 1
ATOM 3970 N N . GLY A 1 511 ? 14.902 -10.854 -64.540 1.00 87.62 511 GLY A N 1
ATOM 3971 C CA . GLY A 1 511 ? 16.239 -10.425 -64.919 1.00 87.62 511 GLY A CA 1
ATOM 3972 C C . GLY A 1 511 ? 16.619 -10.843 -66.335 1.00 87.62 511 GLY A C 1
ATOM 3973 O O . GLY A 1 511 ? 16.056 -11.777 -66.904 1.00 87.62 511 GLY A O 1
ATOM 3974 N N . TYR A 1 512 ? 17.603 -10.160 -66.914 1.00 90.25 512 TYR A N 1
ATOM 3975 C CA . TYR A 1 512 ? 18.168 -10.553 -68.199 1.00 90.25 512 TYR A CA 1
ATOM 3976 C C . TYR A 1 512 ? 19.661 -10.257 -68.284 1.00 90.25 512 TYR A C 1
ATOM 3978 O O . TYR A 1 512 ? 20.199 -9.370 -67.615 1.00 90.25 512 TYR A O 1
ATOM 3986 N N . THR A 1 513 ? 20.307 -10.982 -69.191 1.00 90.06 513 THR A N 1
ATOM 3987 C CA . THR A 1 513 ? 21.702 -10.775 -69.564 1.00 90.06 513 THR A CA 1
ATOM 3988 C C . THR A 1 513 ? 21.763 -10.392 -71.038 1.00 90.06 513 THR A C 1
ATOM 3990 O O . THR A 1 513 ? 21.136 -11.037 -71.876 1.00 90.06 513 THR A O 1
ATOM 3993 N N . SER A 1 514 ? 22.482 -9.323 -71.377 1.00 89.19 514 SER A N 1
ATOM 3994 C CA . SER A 1 514 ? 22.604 -8.837 -72.756 1.00 89.19 514 SER A CA 1
ATOM 3995 C C . SER A 1 514 ? 23.963 -8.201 -72.990 1.00 89.19 514 SER A C 1
ATOM 3997 O O . SER A 1 514 ? 24.462 -7.453 -72.153 1.00 89.19 514 SER A O 1
ATOM 3999 N N . GLU A 1 515 ? 24.528 -8.410 -74.176 1.00 89.31 515 GLU A N 1
ATOM 4000 C CA . GLU A 1 515 ? 25.607 -7.549 -74.656 1.00 89.31 515 GLU A CA 1
ATOM 4001 C C . GLU A 1 515 ? 25.037 -6.161 -74.975 1.00 89.31 515 GLU A C 1
ATOM 4003 O O . GLU A 1 515 ? 23.980 -6.040 -75.603 1.00 89.31 515 GLU A O 1
ATOM 4008 N N . ILE A 1 516 ? 25.728 -5.110 -74.545 1.00 87.44 516 ILE A N 1
ATOM 4009 C CA . ILE A 1 516 ? 25.375 -3.719 -74.828 1.00 87.44 516 ILE A CA 1
ATOM 4010 C C . ILE A 1 516 ? 26.609 -2.927 -75.256 1.00 87.44 516 ILE A C 1
ATOM 4012 O O . ILE A 1 516 ? 27.747 -3.258 -74.915 1.00 87.44 516 ILE A O 1
ATOM 4016 N N . LYS A 1 517 ? 26.368 -1.853 -76.007 1.00 86.94 517 LYS A N 1
ATOM 4017 C CA . LYS A 1 517 ? 27.391 -0.889 -76.417 1.00 86.94 517 LYS A CA 1
ATOM 4018 C C . LYS A 1 517 ? 27.090 0.450 -75.765 1.00 86.94 517 LYS A C 1
ATOM 4020 O O . LYS A 1 517 ? 25.949 0.907 -75.829 1.00 86.94 517 LYS A O 1
ATOM 4025 N N . ILE A 1 518 ? 28.096 1.067 -75.157 1.00 84.62 518 ILE A N 1
ATOM 4026 C CA . ILE A 1 518 ? 27.977 2.406 -74.572 1.00 84.62 518 ILE A CA 1
ATOM 4027 C C . ILE A 1 518 ? 29.003 3.314 -75.241 1.00 84.62 518 ILE A C 1
ATOM 4029 O O . ILE A 1 518 ? 30.195 3.005 -75.263 1.00 84.62 518 ILE A O 1
ATOM 4033 N N . ASN A 1 519 ? 28.521 4.436 -75.775 1.00 83.44 519 ASN A N 1
ATOM 4034 C CA . ASN A 1 519 ? 29.373 5.514 -76.263 1.00 83.44 519 ASN A CA 1
ATOM 4035 C C . ASN A 1 519 ? 29.880 6.305 -75.058 1.00 83.44 519 ASN A C 1
ATOM 4037 O O . ASN A 1 519 ? 29.079 6.821 -74.275 1.00 83.44 519 ASN A O 1
ATOM 4041 N N . ARG A 1 520 ? 31.198 6.376 -74.906 1.00 82.88 520 ARG A N 1
ATOM 4042 C CA . ARG A 1 520 ? 31.855 7.132 -73.845 1.00 82.88 520 ARG A CA 1
ATOM 4043 C C . ARG A 1 520 ? 31.993 8.605 -74.257 1.00 82.88 520 ARG A C 1
ATOM 4045 O O . ARG A 1 520 ? 32.109 8.897 -75.449 1.00 82.88 520 ARG A O 1
ATOM 4052 N N . PRO A 1 521 ? 32.011 9.548 -73.297 1.00 79.25 521 PRO A N 1
ATOM 4053 C CA . PRO A 1 521 ? 32.183 10.975 -73.592 1.00 79.25 521 PRO A CA 1
ATOM 4054 C C . PRO A 1 521 ? 33.500 11.333 -74.298 1.00 79.25 521 PRO A C 1
ATOM 4056 O O . PRO A 1 521 ? 33.579 12.376 -74.938 1.00 79.25 521 PRO A O 1
ATOM 4059 N N . ASP A 1 522 ? 34.519 10.476 -74.201 1.00 76.94 522 ASP A N 1
ATOM 4060 C CA . ASP A 1 522 ? 35.814 10.615 -74.881 1.00 76.94 522 ASP A CA 1
ATOM 4061 C C . ASP A 1 522 ? 35.776 10.232 -76.378 1.00 76.94 522 ASP A C 1
ATOM 4063 O O . ASP A 1 522 ? 36.795 10.306 -77.063 1.00 76.94 522 ASP A O 1
ATOM 4067 N N . GLY A 1 523 ? 34.609 9.830 -76.897 1.00 74.25 523 GLY A N 1
ATOM 4068 C CA . GLY A 1 523 ? 34.418 9.386 -78.279 1.00 74.25 523 GLY A CA 1
ATOM 4069 C C . GLY A 1 523 ? 34.687 7.894 -78.507 1.00 74.25 523 GLY A C 1
ATOM 4070 O O . GLY A 1 523 ? 34.480 7.407 -79.619 1.00 74.25 523 GLY A O 1
ATOM 4071 N N . GLY A 1 524 ? 35.109 7.147 -77.480 1.00 78.25 524 GLY A N 1
ATOM 4072 C CA . GLY A 1 524 ? 35.302 5.699 -77.540 1.00 78.25 524 GLY A CA 1
ATOM 4073 C C . GLY A 1 524 ? 33.997 4.903 -77.409 1.00 78.25 524 GLY A C 1
ATOM 4074 O O . GLY A 1 524 ? 33.030 5.345 -76.790 1.00 78.25 524 GLY A O 1
ATOM 4075 N N . MET A 1 525 ? 33.965 3.684 -77.955 1.00 81.44 525 MET A N 1
ATOM 4076 C CA . MET A 1 525 ? 32.839 2.750 -77.805 1.00 81.44 525 MET A CA 1
ATOM 4077 C C . MET A 1 525 ? 33.257 1.562 -76.934 1.00 81.44 525 MET A C 1
ATOM 4079 O O . MET A 1 525 ? 34.168 0.819 -77.290 1.00 81.44 525 MET A O 1
ATOM 4083 N N . GLY A 1 526 ? 32.591 1.376 -75.793 1.00 82.56 526 GLY A N 1
ATOM 4084 C CA . GLY A 1 526 ? 32.808 0.224 -74.913 1.00 82.56 526 GLY A CA 1
ATOM 4085 C C . GLY A 1 526 ? 31.800 -0.896 -75.175 1.00 82.56 526 GLY A C 1
ATOM 4086 O O . GLY A 1 526 ? 30.615 -0.623 -75.390 1.00 82.56 526 GLY A O 1
ATOM 4087 N N . HIS A 1 527 ? 32.259 -2.149 -75.133 1.00 88.25 527 HIS A N 1
ATOM 4088 C CA . HIS A 1 527 ? 31.418 -3.343 -75.232 1.00 88.25 527 HIS A CA 1
ATOM 4089 C C . HIS A 1 527 ? 31.310 -4.022 -73.864 1.00 88.25 527 HIS A C 1
ATOM 4091 O O . HIS A 1 527 ? 32.317 -4.454 -73.301 1.00 88.25 527 HIS A O 1
ATOM 4097 N N . PHE A 1 528 ? 30.088 -4.155 -73.347 1.00 89.94 528 PHE A N 1
ATOM 4098 C CA . PHE A 1 528 ? 29.844 -4.693 -72.009 1.00 89.94 528 PHE A CA 1
ATOM 4099 C C . PHE A 1 528 ? 28.835 -5.833 -72.04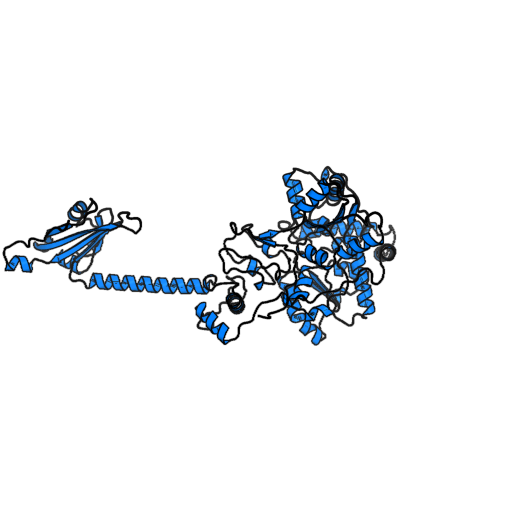1 1.00 89.94 528 PHE A C 1
ATOM 4101 O O . PHE A 1 528 ? 27.840 -5.770 -72.762 1.00 89.94 528 PHE A O 1
ATOM 4108 N N . LEU A 1 529 ? 29.069 -6.846 -71.213 1.00 91.50 529 LEU A N 1
ATOM 4109 C CA . LEU A 1 529 ? 28.033 -7.783 -70.812 1.00 91.50 529 LEU A CA 1
ATOM 4110 C C . LEU A 1 529 ? 27.286 -7.176 -69.621 1.00 91.50 529 LEU A C 1
ATOM 4112 O O . LEU A 1 529 ? 27.878 -6.968 -68.560 1.00 91.50 529 LEU A O 1
ATOM 4116 N N . LEU A 1 530 ? 26.009 -6.865 -69.822 1.00 91.31 530 LEU A N 1
ATOM 4117 C CA . LEU A 1 530 ? 25.100 -6.367 -68.798 1.00 91.31 530 LEU A CA 1
ATOM 4118 C C . LEU A 1 530 ? 24.299 -7.529 -68.222 1.00 91.31 530 LEU A C 1
ATOM 4120 O O . LEU A 1 530 ? 23.650 -8.248 -68.977 1.00 91.31 530 LEU A O 1
ATOM 4124 N N . ILE A 1 531 ? 24.274 -7.641 -66.900 1.00 93.44 531 ILE A N 1
ATOM 4125 C CA . ILE A 1 531 ? 23.310 -8.452 -66.156 1.00 93.44 531 ILE A CA 1
ATOM 4126 C C . ILE A 1 531 ? 22.436 -7.472 -65.381 1.00 93.44 531 ILE A C 1
ATOM 4128 O O . ILE A 1 531 ? 22.971 -6.727 -64.565 1.00 93.44 531 ILE A O 1
ATOM 4132 N N . ALA A 1 532 ? 21.130 -7.442 -65.627 1.00 92.88 532 ALA A N 1
ATOM 4133 C CA . ALA A 1 532 ? 20.194 -6.548 -64.946 1.00 92.88 532 ALA A CA 1
ATOM 4134 C C . ALA A 1 532 ? 19.058 -7.352 -64.311 1.00 92.88 532 ALA A C 1
ATOM 4136 O O . ALA A 1 532 ? 18.495 -8.230 -64.960 1.00 92.88 532 ALA A O 1
ATOM 4137 N N . ASN A 1 533 ? 18.722 -7.051 -63.057 1.00 92.62 533 ASN A N 1
ATOM 4138 C CA . ASN A 1 533 ? 17.658 -7.728 -62.317 1.00 92.62 533 ASN A CA 1
ATOM 4139 C C . ASN A 1 533 ? 16.865 -6.725 -61.465 1.00 92.62 533 ASN A C 1
ATOM 4141 O O . ASN A 1 533 ? 17.464 -5.785 -60.929 1.00 92.62 533 ASN A O 1
ATOM 4145 N N . PRO A 1 534 ? 15.552 -6.938 -61.282 1.00 92.00 534 PRO A N 1
ATOM 4146 C CA . PRO A 1 534 ? 14.815 -6.303 -60.200 1.00 92.00 534 PRO A CA 1
ATOM 4147 C C . PRO A 1 534 ? 15.230 -6.910 -58.852 1.00 92.00 534 PRO A C 1
ATOM 4149 O O . PRO A 1 534 ? 15.666 -8.063 -58.788 1.00 92.00 534 PRO A O 1
ATOM 4152 N N . TYR A 1 535 ? 15.099 -6.145 -57.772 1.00 89.62 535 TYR A N 1
ATOM 4153 C CA . TYR A 1 535 ? 15.222 -6.664 -56.412 1.00 89.62 535 TYR A CA 1
ATOM 4154 C C . TYR A 1 535 ? 14.019 -6.246 -55.571 1.00 89.62 535 TYR A C 1
ATOM 4156 O O . TYR A 1 535 ? 13.448 -5.169 -55.758 1.00 89.62 535 TYR A O 1
ATOM 4164 N N . PHE A 1 536 ? 13.637 -7.140 -54.668 1.00 89.12 536 PHE A N 1
ATOM 4165 C CA . PHE A 1 536 ? 12.424 -7.051 -53.868 1.00 89.12 536 PHE A CA 1
ATOM 4166 C C . PHE A 1 536 ? 12.782 -7.055 -52.385 1.00 89.12 536 PHE A C 1
ATOM 4168 O O . PHE A 1 536 ? 13.847 -7.554 -52.006 1.00 89.12 536 PHE A O 1
ATOM 4175 N N . ASP A 1 537 ? 11.901 -6.504 -51.561 1.00 88.81 537 ASP A N 1
ATOM 4176 C CA . ASP A 1 537 ? 12.023 -6.586 -50.112 1.00 88.81 537 ASP A CA 1
ATOM 4177 C C . ASP A 1 537 ? 11.515 -7.939 -49.575 1.00 88.81 537 ASP A C 1
ATOM 4179 O O . ASP A 1 537 ? 11.158 -8.854 -50.324 1.00 88.81 537 ASP A O 1
ATOM 4183 N N . GLU A 1 538 ? 11.493 -8.083 -48.249 1.00 88.38 538 GLU A N 1
ATOM 4184 C CA . GLU A 1 538 ? 11.027 -9.302 -47.575 1.00 88.38 538 GLU A CA 1
ATOM 4185 C C . GLU A 1 538 ? 9.528 -9.583 -47.796 1.00 88.38 538 GLU A C 1
ATOM 4187 O O . GLU A 1 538 ? 9.108 -10.742 -47.740 1.00 88.38 538 GLU A O 1
ATOM 4192 N N . ASN A 1 539 ? 8.731 -8.556 -48.111 1.00 90.12 539 ASN A N 1
ATOM 4193 C CA . ASN A 1 539 ? 7.305 -8.667 -48.424 1.00 90.12 539 ASN A CA 1
ATOM 4194 C C . ASN A 1 539 ? 7.045 -8.969 -49.909 1.00 90.12 539 ASN A C 1
ATOM 4196 O O . ASN A 1 539 ? 5.899 -9.210 -50.289 1.00 90.12 539 ASN A O 1
ATOM 4200 N N . LYS A 1 540 ? 8.112 -9.060 -50.719 1.00 85.19 540 LYS A N 1
ATOM 4201 C CA . LYS A 1 540 ? 8.099 -9.216 -52.182 1.00 85.19 540 LYS A CA 1
ATOM 4202 C C . LYS A 1 540 ? 7.635 -7.969 -52.936 1.00 85.19 540 LYS A C 1
ATOM 4204 O O . LYS A 1 540 ? 7.281 -8.078 -54.112 1.00 85.19 540 LYS A O 1
ATOM 4209 N N . ASP A 1 541 ? 7.683 -6.804 -52.303 1.00 89.19 541 ASP A N 1
ATOM 4210 C CA . ASP A 1 541 ? 7.438 -5.531 -52.970 1.00 89.19 541 ASP A CA 1
ATOM 4211 C C . ASP A 1 541 ? 8.693 -5.108 -53.748 1.00 89.19 541 ASP A C 1
ATOM 4213 O O . ASP A 1 541 ? 9.826 -5.338 -53.315 1.00 89.19 541 ASP A O 1
ATOM 4217 N N . LEU A 1 542 ? 8.510 -4.555 -54.953 1.00 88.56 542 LEU A N 1
ATOM 4218 C CA . LEU A 1 542 ? 9.620 -4.125 -55.808 1.00 88.56 542 LEU A CA 1
ATOM 4219 C C . LEU A 1 542 ? 10.307 -2.911 -55.178 1.00 88.56 542 LEU A C 1
ATOM 4221 O O . LEU A 1 542 ? 9.678 -1.878 -55.015 1.00 88.56 542 LEU A O 1
ATOM 4225 N N . VAL A 1 543 ? 11.608 -3.014 -54.903 1.00 90.25 543 VAL A N 1
ATOM 4226 C CA . VAL A 1 543 ? 12.397 -1.912 -54.315 1.00 90.25 543 VAL A CA 1
ATOM 4227 C C . VAL A 1 543 ? 13.195 -1.162 -55.386 1.00 90.25 543 VAL A C 1
ATOM 4229 O O . VAL A 1 543 ? 13.547 0.007 -55.233 1.00 90.25 543 VAL A O 1
ATOM 4232 N N . GLY A 1 544 ? 13.517 -1.832 -56.494 1.00 92.38 544 GLY A N 1
ATOM 4233 C CA . GLY A 1 544 ? 14.198 -1.218 -57.627 1.00 92.38 544 GLY A CA 1
ATOM 4234 C C . GLY A 1 544 ? 14.956 -2.230 -58.472 1.00 92.38 544 GLY A C 1
ATOM 4235 O O . GLY A 1 544 ? 14.596 -3.405 -58.550 1.00 92.38 544 GLY A O 1
ATOM 4236 N N . TYR A 1 545 ? 16.039 -1.777 -59.100 1.00 93.12 545 TYR A N 1
ATOM 4237 C CA . TYR A 1 545 ? 16.803 -2.573 -60.057 1.00 93.12 545 TYR A CA 1
ATOM 4238 C C . TYR A 1 545 ? 18.298 -2.483 -59.787 1.00 93.12 545 TYR A C 1
ATOM 4240 O O . TYR A 1 545 ? 18.820 -1.418 -59.463 1.00 93.12 545 TYR A O 1
ATOM 4248 N N . PHE A 1 546 ? 19.024 -3.579 -59.978 1.00 93.19 546 PHE A N 1
ATOM 4249 C CA . PHE A 1 546 ? 20.482 -3.558 -59.980 1.00 93.19 546 PHE A CA 1
ATOM 4250 C C . PHE A 1 546 ? 21.036 -4.096 -61.291 1.00 93.19 546 PHE A C 1
ATOM 4252 O O . PHE A 1 546 ? 20.393 -4.862 -62.010 1.00 93.19 546 PHE A O 1
ATOM 4259 N N . SER A 1 547 ? 22.258 -3.685 -61.609 1.00 92.38 547 SER A N 1
ATOM 4260 C CA . SER A 1 547 ? 22.981 -4.179 -62.769 1.00 92.38 547 SER A CA 1
ATOM 4261 C C . SER A 1 547 ? 24.468 -4.366 -62.512 1.00 92.38 547 SER A C 1
ATOM 4263 O O . SER A 1 547 ? 25.096 -3.616 -61.761 1.00 92.38 547 SER A O 1
ATOM 4265 N N . LEU A 1 548 ? 25.022 -5.381 -63.171 1.00 92.62 548 LEU A N 1
ATOM 4266 C CA . LEU A 1 548 ? 26.442 -5.694 -63.232 1.00 92.62 548 LEU A CA 1
ATOM 4267 C C . LEU A 1 548 ? 26.934 -5.564 -64.677 1.00 92.62 548 LEU A C 1
ATOM 4269 O O . LEU A 1 548 ? 26.300 -6.058 -65.605 1.00 92.62 548 LEU A O 1
ATOM 4273 N N . PHE A 1 549 ? 28.078 -4.912 -64.847 1.00 91.81 549 PHE A N 1
ATOM 4274 C CA . PHE A 1 549 ? 28.736 -4.632 -66.115 1.00 91.81 549 PHE A CA 1
ATOM 4275 C C . PHE A 1 549 ? 30.091 -5.319 -66.132 1.00 91.81 549 PHE A C 1
ATOM 4277 O O . PHE A 1 549 ? 30.945 -5.054 -65.286 1.00 91.81 549 PHE A O 1
ATOM 4284 N N . ILE A 1 550 ? 30.311 -6.171 -67.121 1.00 91.12 550 ILE A N 1
ATOM 4285 C CA . ILE A 1 550 ? 31.601 -6.820 -67.343 1.00 91.12 550 ILE A CA 1
ATOM 4286 C C . ILE A 1 550 ? 32.141 -6.313 -68.678 1.00 91.12 550 ILE A C 1
ATOM 4288 O O . ILE A 1 550 ? 31.468 -6.425 -69.701 1.00 91.12 550 ILE A O 1
ATOM 4292 N N . ASP A 1 551 ? 33.339 -5.726 -68.673 1.00 87.31 551 ASP A N 1
ATOM 4293 C CA . ASP A 1 551 ? 33.990 -5.251 -69.899 1.00 87.31 551 ASP A CA 1
ATOM 4294 C C . ASP A 1 551 ? 34.470 -6.446 -70.733 1.00 87.31 551 ASP A C 1
ATOM 4296 O O . ASP A 1 551 ? 35.350 -7.204 -70.320 1.00 87.31 551 ASP A O 1
ATOM 4300 N N . ILE A 1 552 ? 33.873 -6.610 -71.913 1.00 88.44 552 ILE A N 1
ATOM 4301 C CA . ILE A 1 552 ? 34.185 -7.676 -72.873 1.00 88.44 552 ILE A CA 1
ATOM 4302 C C . ILE A 1 552 ? 34.890 -7.129 -74.123 1.00 88.44 552 ILE A C 1
ATOM 4304 O O . ILE A 1 552 ? 35.059 -7.850 -75.108 1.00 88.44 552 ILE A O 1
ATOM 4308 N N . SER A 1 553 ? 35.335 -5.867 -74.097 1.00 80.44 553 SER A N 1
ATOM 4309 C CA . SER A 1 553 ? 35.934 -5.188 -75.254 1.00 80.44 553 SER A CA 1
ATOM 4310 C C . SER A 1 553 ? 37.193 -5.902 -75.758 1.00 80.44 553 SER A C 1
ATOM 4312 O O . SER A 1 553 ? 37.384 -6.024 -76.965 1.00 80.44 553 SER A O 1
ATOM 4314 N N . LYS A 1 554 ? 38.013 -6.459 -74.852 1.00 72.00 554 LYS A N 1
ATOM 4315 C CA . LYS A 1 554 ? 39.200 -7.256 -75.224 1.00 72.00 554 LYS A CA 1
ATOM 4316 C C . LYS A 1 554 ? 38.836 -8.549 -75.964 1.00 72.00 554 LYS A C 1
ATOM 4318 O O . LYS A 1 554 ? 39.435 -8.852 -76.986 1.00 72.00 554 LYS A O 1
ATOM 4323 N N . TYR A 1 555 ? 37.805 -9.264 -75.511 1.00 69.31 555 TYR A N 1
ATOM 4324 C CA . TYR A 1 555 ? 37.365 -10.517 -76.140 1.00 69.31 555 TYR A CA 1
ATOM 4325 C C . TYR A 1 555 ? 36.780 -10.301 -77.542 1.00 69.31 555 TYR A C 1
ATOM 4327 O O . TYR A 1 555 ? 36.976 -11.132 -78.428 1.00 69.31 555 TYR A O 1
ATOM 4335 N N . LYS A 1 556 ? 36.107 -9.165 -77.768 1.00 67.62 556 LYS A N 1
ATOM 4336 C CA . LYS A 1 556 ? 35.576 -8.785 -79.088 1.00 67.62 556 LYS A CA 1
ATOM 4337 C C . LYS A 1 556 ? 36.675 -8.416 -80.091 1.00 67.62 556 LYS A C 1
ATOM 4339 O O . LYS A 1 556 ? 36.487 -8.666 -81.279 1.00 67.62 556 LYS A O 1
ATOM 4344 N N . HIS A 1 557 ? 37.799 -7.861 -79.632 1.00 57.22 557 HIS A N 1
ATOM 4345 C CA . HIS A 1 557 ? 38.942 -7.543 -80.493 1.00 57.22 557 HIS A CA 1
ATOM 4346 C C . HIS A 1 557 ? 39.693 -8.792 -80.987 1.00 57.22 557 HIS A C 1
ATOM 4348 O O . HIS A 1 557 ? 40.110 -8.805 -82.141 1.00 57.22 557 HIS A O 1
ATOM 4354 N N . ASP A 1 558 ? 39.802 -9.843 -80.165 1.00 50.16 558 ASP A N 1
ATOM 4355 C CA . ASP A 1 558 ? 40.617 -11.029 -80.487 1.00 50.16 558 ASP A CA 1
ATOM 4356 C C . ASP A 1 558 ? 39.879 -12.136 -81.266 1.00 50.16 558 ASP A C 1
ATOM 4358 O O . ASP A 1 558 ? 40.528 -12.998 -81.855 1.00 50.16 558 ASP A O 1
ATOM 4362 N N . THR A 1 559 ? 38.539 -12.155 -81.297 1.00 47.31 559 THR A N 1
ATOM 4363 C CA . THR A 1 559 ? 37.784 -13.301 -81.862 1.00 47.31 559 THR A CA 1
ATOM 4364 C C . THR A 1 559 ? 36.781 -12.969 -82.967 1.00 47.31 559 THR A C 1
ATOM 4366 O O . THR A 1 559 ? 36.290 -13.887 -83.620 1.00 47.31 559 THR A O 1
ATOM 4369 N N . GLY A 1 560 ? 36.438 -11.700 -83.224 1.00 49.03 560 GLY A N 1
ATOM 4370 C CA . GLY A 1 560 ? 35.492 -11.329 -84.294 1.00 49.03 560 GLY A CA 1
ATOM 4371 C C . GLY A 1 560 ? 34.102 -11.994 -84.214 1.00 49.03 560 GLY A C 1
ATOM 4372 O O . GLY A 1 560 ? 33.299 -11.842 -85.132 1.00 49.03 560 GLY A O 1
ATOM 4373 N N . THR A 1 561 ? 33.790 -12.717 -83.132 1.00 49.69 561 THR A N 1
ATOM 4374 C CA . THR A 1 561 ? 32.539 -13.459 -82.943 1.00 49.69 561 THR A CA 1
ATOM 4375 C C . THR A 1 561 ? 31.880 -13.075 -81.621 1.00 49.69 561 THR A C 1
ATOM 4377 O O . THR A 1 561 ? 32.536 -12.812 -80.617 1.00 49.69 561 THR A O 1
ATOM 4380 N N . SER A 1 562 ? 30.551 -12.980 -81.637 1.00 45.72 562 SER A N 1
ATOM 4381 C CA . SER A 1 562 ? 29.726 -12.694 -80.461 1.00 45.72 562 SER A CA 1
ATOM 4382 C C . SER A 1 562 ? 29.704 -13.887 -79.509 1.00 45.72 562 SER A C 1
ATOM 4384 O O . SER A 1 562 ? 29.543 -15.021 -79.956 1.00 45.72 562 SER A O 1
ATOM 4386 N N . LEU A 1 563 ? 29.837 -13.635 -78.204 1.00 43.91 563 LEU A N 1
ATOM 4387 C CA . LEU A 1 563 ? 29.677 -14.666 -77.185 1.00 43.91 563 LEU A CA 1
ATOM 4388 C C . LEU A 1 563 ? 28.181 -14.982 -77.080 1.00 43.91 563 LEU A C 1
ATOM 4390 O O . LEU A 1 563 ? 27.402 -14.180 -76.571 1.00 43.91 563 LEU A O 1
ATOM 4394 N N . ASN A 1 564 ? 27.761 -16.147 -77.579 1.00 40.06 564 ASN A N 1
ATOM 4395 C CA . ASN A 1 564 ? 26.418 -16.662 -77.312 1.00 40.06 564 ASN A CA 1
ATOM 4396 C C . ASN A 1 564 ? 26.327 -17.036 -75.827 1.00 40.06 564 ASN A C 1
ATOM 4398 O O . ASN A 1 564 ? 26.773 -18.106 -75.416 1.00 40.06 564 ASN A O 1
ATOM 4402 N N . VAL A 1 565 ? 25.767 -16.137 -75.020 1.00 38.47 565 VAL A N 1
ATOM 4403 C CA . VAL A 1 565 ? 25.417 -16.414 -73.624 1.00 38.47 565 VAL A CA 1
ATOM 4404 C C . VAL A 1 565 ? 24.055 -17.121 -73.610 1.00 38.47 565 VAL A C 1
ATOM 4406 O O . VAL A 1 565 ? 23.107 -16.583 -74.185 1.00 38.47 565 VAL A O 1
ATOM 4409 N N . PRO A 1 566 ? 23.910 -18.304 -72.984 1.00 34.25 566 PRO A N 1
ATOM 4410 C CA . PRO A 1 566 ? 22.614 -18.960 -72.873 1.00 34.25 566 PRO A CA 1
ATOM 4411 C C . PRO A 1 566 ? 21.707 -18.153 -71.940 1.00 34.25 566 PRO A C 1
ATOM 4413 O O . PRO A 1 566 ? 22.067 -17.879 -70.796 1.00 34.25 566 PRO A O 1
ATOM 4416 N N . THR A 1 567 ? 20.516 -17.796 -72.408 1.00 32.50 567 THR A N 1
ATOM 4417 C CA . THR A 1 567 ? 19.413 -17.358 -71.548 1.00 32.50 567 THR A CA 1
ATOM 4418 C C . THR A 1 567 ? 18.954 -18.554 -70.710 1.00 32.50 567 THR A C 1
ATOM 4420 O O . THR A 1 567 ? 18.392 -19.497 -71.268 1.00 32.50 567 THR A O 1
ATOM 4423 N N . GLN A 1 568 ? 19.224 -18.556 -69.400 1.00 33.00 568 GLN A N 1
ATOM 4424 C CA . GLN A 1 568 ? 18.549 -19.472 -68.474 1.00 33.00 568 GLN A CA 1
ATOM 4425 C C . GLN A 1 568 ? 17.097 -19.009 -68.310 1.00 33.00 568 GLN A C 1
ATOM 4427 O O . GLN A 1 568 ? 16.856 -17.814 -68.132 1.00 33.00 568 GLN A O 1
ATOM 4432 N N . GLY A 1 569 ? 16.167 -19.954 -68.462 1.00 32.53 569 GLY A N 1
ATOM 4433 C CA . GLY A 1 569 ? 14.743 -19.785 -68.176 1.00 32.53 569 GLY A CA 1
ATOM 4434 C C . GLY A 1 569 ? 14.385 -20.173 -66.753 1.00 32.53 569 GLY A C 1
ATOM 4435 O O . GLY A 1 569 ? 15.259 -20.749 -66.062 1.00 32.53 569 GLY A O 1
#

Radius of gyration: 37.96 Å; Cα contacts (8 Å, |Δi|>4): 1000; chains: 1; bounding box: 73×57×117 Å

Nearest PDB structures (foldseek):
  6ph2-assembly2_D  TM=8.903E-01  e=5.582E-07  Brucella melitensis bv. 1 str. 16M
  2gj3-assembly1_A  TM=8.638E-01  e=6.890E-07  Azotobacter vinelandii
  6ph3-assembly2_C  TM=8.946E-01  e=3.714E-06  Brucella melitensis bv. 1 str. 16M
  3t50-assembly3_A  TM=8.888E-01  e=1.064E-05  Brucella melitensis
  4mn5-assembly1_A  TM=6.965E-01  e=1.404E-04  Staphylococcus aureus

pLDDT: mean 91.89, std 10.9, range [32.5, 98.81]

Mean predicted aligned error: 8.94 Å